Protein AF-A0AAP0P8C3-F1 (afdb_monomer)

Structure (mmCIF, N/CA/C/O backbone):
data_AF-A0AAP0P8C3-F1
#
_entry.id   AF-A0AAP0P8C3-F1
#
loop_
_atom_site.group_PDB
_atom_site.id
_atom_site.type_symbol
_atom_site.label_atom_id
_atom_site.label_alt_id
_atom_site.label_comp_id
_atom_site.label_asym_id
_atom_site.label_entity_id
_atom_site.label_seq_id
_atom_site.pdbx_PDB_ins_code
_atom_site.Cartn_x
_atom_site.Cartn_y
_atom_site.Cartn_z
_atom_site.occupancy
_atom_site.B_iso_or_equiv
_atom_site.auth_seq_id
_atom_site.auth_comp_id
_atom_site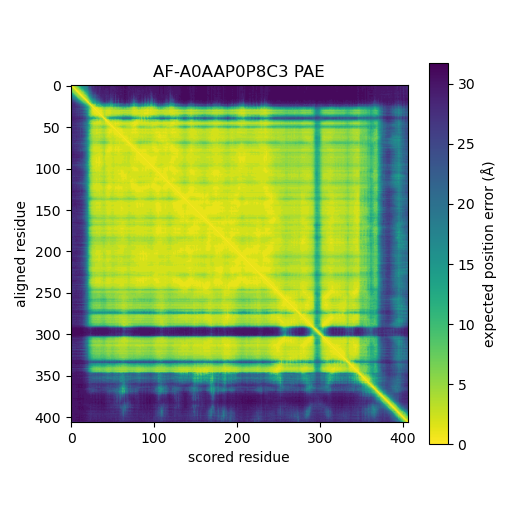.auth_asym_id
_atom_site.auth_atom_id
_atom_site.pdbx_PDB_model_num
ATOM 1 N N . MET A 1 1 ? 94.001 23.886 -13.128 1.00 38.44 1 MET A N 1
ATOM 2 C CA . MET A 1 1 ? 93.410 24.856 -14.073 1.00 38.44 1 MET A CA 1
ATOM 3 C C . MET A 1 1 ? 93.062 24.066 -15.322 1.00 38.44 1 MET A C 1
ATOM 5 O O . MET A 1 1 ? 93.955 23.419 -15.832 1.00 38.44 1 MET A O 1
ATOM 9 N N . GLU A 1 2 ? 91.833 23.922 -15.793 1.00 36.62 2 GLU A N 1
ATOM 10 C CA . GLU A 1 2 ? 90.554 24.540 -15.466 1.00 36.62 2 GLU A CA 1
ATOM 11 C C . GLU A 1 2 ? 89.439 23.543 -15.799 1.00 36.62 2 GLU A C 1
ATOM 13 O O . GLU A 1 2 ? 89.501 22.800 -16.774 1.00 36.62 2 GLU A O 1
ATOM 18 N N . SER A 1 3 ? 88.437 23.554 -14.928 1.00 37.44 3 SER A N 1
ATOM 19 C CA . SER A 1 3 ? 87.066 23.110 -15.155 1.00 37.44 3 SER A CA 1
ATOM 20 C C . SER A 1 3 ? 86.435 23.926 -16.290 1.00 37.44 3 SER A C 1
ATOM 22 O O . SER A 1 3 ? 86.648 25.136 -16.313 1.00 37.44 3 SER A O 1
ATOM 24 N N . SER A 1 4 ? 85.566 23.340 -17.124 1.00 36.28 4 SER A N 1
ATOM 25 C CA . SER A 1 4 ? 84.154 23.776 -17.189 1.00 36.28 4 SER A CA 1
ATOM 26 C C . SER A 1 4 ? 83.318 22.936 -18.153 1.00 36.28 4 SER A C 1
ATOM 28 O O . SER A 1 4 ? 83.524 22.927 -19.364 1.00 36.28 4 SER A O 1
ATOM 30 N N . SER A 1 5 ? 82.340 22.254 -17.562 1.00 38.50 5 SER A N 1
ATOM 31 C CA . SER A 1 5 ? 81.275 21.496 -18.207 1.00 38.50 5 SER A CA 1
ATOM 32 C C . SER A 1 5 ? 80.226 22.422 -18.829 1.00 38.50 5 SER A C 1
ATOM 34 O O . SER A 1 5 ? 79.790 23.394 -18.213 1.00 38.50 5 SER A O 1
ATOM 36 N N . SER A 1 6 ? 79.790 22.090 -20.042 1.00 37.56 6 SER A N 1
ATOM 37 C CA . SER A 1 6 ? 78.742 22.789 -20.786 1.00 37.56 6 SER A CA 1
ATOM 38 C C . SER A 1 6 ? 77.360 22.590 -20.147 1.00 37.56 6 SER A C 1
ATOM 40 O O . SER A 1 6 ? 76.858 21.470 -20.077 1.00 37.56 6 SER A O 1
ATOM 42 N N . PHE A 1 7 ? 76.719 23.682 -19.726 1.00 37.69 7 PHE A N 1
ATOM 43 C CA . PHE A 1 7 ? 75.295 23.723 -19.387 1.00 37.69 7 PHE A CA 1
ATOM 44 C C . PHE A 1 7 ? 74.495 24.110 -20.637 1.00 37.69 7 PHE A C 1
ATOM 46 O O . PHE A 1 7 ? 74.536 25.258 -21.075 1.00 37.69 7 PHE A O 1
ATOM 53 N N . VAL A 1 8 ? 73.755 23.157 -21.208 1.00 42.09 8 VAL A N 1
ATOM 54 C CA . VAL A 1 8 ? 72.698 23.439 -22.188 1.00 42.09 8 VAL A CA 1
ATOM 55 C C . VAL A 1 8 ? 71.371 23.487 -21.440 1.00 42.09 8 VAL A C 1
ATOM 57 O O . VAL A 1 8 ? 70.944 22.517 -20.818 1.00 42.09 8 VAL A O 1
ATOM 60 N N . ILE A 1 9 ? 70.746 24.658 -21.493 1.00 45.88 9 ILE A N 1
ATOM 61 C CA . ILE A 1 9 ? 69.402 24.945 -21.001 1.00 45.88 9 ILE A CA 1
ATOM 62 C C . ILE A 1 9 ? 68.406 24.179 -21.879 1.00 45.88 9 ILE A C 1
ATOM 64 O O . ILE A 1 9 ? 68.322 24.443 -23.077 1.00 45.88 9 ILE A O 1
ATOM 68 N N . LEU A 1 10 ? 67.617 23.275 -21.293 1.00 38.50 10 LEU A N 1
ATOM 69 C CA . LEU A 1 10 ? 66.378 22.808 -21.914 1.00 38.50 10 LEU A CA 1
ATOM 70 C C . LEU A 1 10 ? 65.227 22.918 -20.913 1.00 38.50 10 LEU A C 1
ATOM 72 O O . LEU A 1 10 ? 64.984 22.052 -20.075 1.00 38.50 10 LEU A O 1
ATOM 76 N N . SER A 1 11 ? 64.530 24.042 -21.012 1.00 43.41 11 SER A N 1
ATOM 77 C CA . SER A 1 11 ? 63.236 24.307 -20.400 1.00 43.41 11 SER A CA 1
ATOM 78 C C . SER A 1 11 ? 62.174 23.382 -21.001 1.00 43.41 11 SER A C 1
ATOM 80 O O . SER A 1 11 ? 61.687 23.631 -22.103 1.00 43.41 11 SER A O 1
ATOM 82 N N . VAL A 1 12 ? 61.794 22.331 -20.272 1.00 42.69 12 VAL A N 1
ATOM 83 C CA . VAL A 1 12 ? 60.624 21.499 -20.588 1.00 42.69 12 VAL A CA 1
ATOM 84 C C . VAL A 1 12 ? 59.417 22.062 -19.839 1.00 42.69 12 VAL A C 1
ATOM 86 O O . VAL A 1 12 ? 59.076 21.638 -18.740 1.00 42.69 12 VAL A O 1
ATOM 89 N N . PHE A 1 13 ? 58.771 23.049 -20.450 1.00 47.41 13 PHE A N 1
ATOM 90 C CA . PHE A 1 13 ? 57.339 23.269 -20.277 1.00 47.41 13 PHE A CA 1
ATOM 91 C C . PHE A 1 13 ? 56.663 22.580 -21.458 1.00 47.41 13 PHE A C 1
ATOM 93 O O . PHE A 1 13 ? 56.959 22.962 -22.580 1.00 47.41 13 PHE A O 1
ATOM 100 N N . ILE A 1 14 ? 55.802 21.585 -21.218 1.00 41.94 14 ILE A N 1
ATOM 101 C CA . ILE A 1 14 ? 54.607 21.261 -22.024 1.00 41.94 14 ILE A CA 1
ATOM 102 C C . ILE A 1 14 ? 53.800 20.176 -21.284 1.00 41.94 14 ILE A C 1
ATOM 104 O O . ILE A 1 14 ? 54.178 19.014 -21.185 1.00 41.94 14 ILE A O 1
ATOM 108 N N . SER A 1 15 ? 52.668 20.638 -20.752 1.00 39.78 15 SER A N 1
ATOM 109 C CA . SER A 1 15 ? 51.359 19.979 -20.725 1.00 39.78 15 SER A CA 1
ATOM 110 C C . SER A 1 15 ? 51.209 18.597 -20.085 1.00 39.78 15 SER A C 1
ATOM 112 O O . SER A 1 15 ? 50.983 17.597 -20.764 1.00 39.78 15 SER A O 1
ATOM 114 N N . LEU A 1 16 ? 51.082 18.587 -18.756 1.00 40.69 16 LEU A N 1
ATOM 115 C CA . LEU A 1 16 ? 50.212 17.624 -18.078 1.00 40.69 16 LEU A CA 1
ATOM 116 C C . LEU A 1 16 ? 48.748 18.042 -18.338 1.00 40.69 16 LEU A C 1
ATOM 118 O O . LEU A 1 16 ? 48.115 18.710 -17.520 1.00 40.69 16 LEU A O 1
ATOM 122 N N . PHE A 1 17 ? 48.225 17.732 -19.529 1.00 40.56 17 PHE A N 1
ATOM 123 C CA . PHE A 1 17 ? 46.797 17.891 -19.798 1.00 40.56 17 PHE A CA 1
ATOM 124 C C . PHE A 1 17 ? 46.035 16.912 -18.903 1.00 40.56 17 PHE A C 1
ATOM 126 O O . PHE A 1 17 ? 46.214 15.696 -18.960 1.00 40.56 17 PHE A O 1
ATOM 133 N N . LEU A 1 18 ? 45.202 17.494 -18.050 1.00 40.19 18 LEU A N 1
ATOM 134 C CA . LEU A 1 18 ? 44.193 16.850 -17.230 1.00 40.19 18 LEU A CA 1
ATOM 135 C C . LEU A 1 18 ? 43.433 15.785 -18.039 1.00 40.19 18 LEU A C 1
ATOM 137 O O . LEU A 1 18 ? 42.587 16.114 -18.867 1.00 40.19 18 LEU A O 1
ATOM 141 N N . LEU A 1 19 ? 43.677 14.505 -17.756 1.00 39.50 19 LEU A N 1
ATOM 142 C CA . LEU A 1 19 ? 42.747 13.424 -18.087 1.00 39.50 19 LEU A CA 1
ATOM 143 C C . LEU A 1 19 ? 41.539 13.522 -17.143 1.00 39.50 19 LEU A C 1
ATOM 145 O O . LEU A 1 19 ? 41.352 12.715 -16.234 1.00 39.50 19 LEU A O 1
ATOM 149 N N . THR A 1 20 ? 40.702 14.541 -17.334 1.00 45.16 20 THR A N 1
ATOM 150 C CA . THR A 1 20 ? 39.335 14.513 -16.817 1.00 45.16 20 THR A CA 1
ATOM 151 C C . THR A 1 20 ? 38.566 13.486 -17.645 1.00 45.16 20 THR A C 1
ATOM 153 O O . THR A 1 20 ? 38.369 13.639 -18.844 1.00 45.16 20 THR A O 1
ATOM 156 N N . SER A 1 21 ? 38.187 12.373 -17.014 1.00 43.53 21 SER A N 1
ATOM 157 C CA . SER A 1 21 ? 37.481 11.257 -17.657 1.00 43.53 21 SER A CA 1
ATOM 158 C C . SER A 1 21 ? 36.202 11.709 -18.396 1.00 43.53 21 SER A C 1
ATOM 160 O O . SER A 1 21 ? 35.231 12.062 -17.722 1.00 43.53 21 SER A O 1
ATOM 162 N N . PRO A 1 22 ? 36.119 11.598 -19.740 1.00 47.91 22 PRO A N 1
ATOM 163 C CA . PRO A 1 22 ? 34.896 11.885 -20.507 1.00 47.91 22 PRO A CA 1
ATOM 164 C C . PRO A 1 22 ? 33.846 10.762 -20.402 1.00 47.91 22 PRO A C 1
ATOM 166 O O . PRO A 1 22 ? 32.673 10.948 -20.715 1.00 47.91 22 PRO A O 1
ATOM 169 N N . CYS A 1 23 ? 34.260 9.580 -19.935 1.00 52.06 23 CYS A N 1
ATOM 170 C CA . CYS A 1 23 ? 33.506 8.328 -20.050 1.00 52.06 23 CYS A CA 1
ATOM 171 C C . CYS A 1 23 ? 32.141 8.340 -19.326 1.00 52.06 23 CYS A C 1
ATOM 173 O O . CYS A 1 23 ? 31.177 7.744 -19.799 1.00 52.06 23 CYS A O 1
ATOM 175 N N . LYS A 1 24 ? 32.009 9.066 -18.204 1.00 56.00 24 LYS A N 1
ATOM 176 C CA . LYS A 1 24 ? 30.737 9.124 -17.454 1.00 56.00 24 LYS A CA 1
ATOM 177 C C . LYS A 1 24 ? 29.659 9.968 -18.139 1.00 56.00 24 LYS A C 1
ATOM 179 O O . LYS A 1 24 ? 28.487 9.649 -17.980 1.00 56.00 24 LYS A O 1
ATOM 184 N N . ALA A 1 25 ? 30.036 11.029 -18.856 1.00 61.75 25 ALA A N 1
ATOM 185 C CA . ALA A 1 25 ? 29.077 11.871 -19.575 1.00 61.75 25 ALA A CA 1
ATOM 186 C C . ALA A 1 25 ? 28.524 11.130 -20.803 1.00 61.75 25 ALA A C 1
ATOM 188 O O . ALA A 1 25 ? 27.311 11.035 -20.955 1.00 61.75 25 ALA A O 1
ATOM 189 N N . SER A 1 26 ? 29.412 10.485 -21.570 1.00 74.44 26 SER A N 1
ATOM 190 C CA . SER A 1 26 ? 29.042 9.652 -22.723 1.00 74.44 26 SER A CA 1
ATOM 191 C C . SER A 1 26 ? 28.099 8.507 -22.335 1.00 74.44 26 SER A C 1
ATOM 193 O O . SER A 1 26 ? 27.053 8.354 -22.951 1.00 74.44 26 SER A O 1
ATOM 195 N N . ALA A 1 27 ? 28.365 7.777 -21.244 1.00 78.44 27 ALA A N 1
ATOM 196 C CA . ALA A 1 27 ? 27.482 6.686 -20.818 1.00 78.44 27 ALA A CA 1
ATOM 197 C C . ALA A 1 27 ? 26.069 7.152 -20.403 1.00 78.44 27 ALA A C 1
ATOM 199 O O . ALA A 1 27 ? 25.100 6.403 -20.553 1.00 78.44 27 ALA A O 1
ATOM 200 N N . GLN A 1 28 ? 25.937 8.372 -19.863 1.00 82.94 28 GLN A N 1
ATOM 201 C CA . GLN A 1 28 ? 24.628 8.945 -19.541 1.00 82.94 28 GLN A CA 1
ATOM 202 C C . GLN A 1 28 ? 23.873 9.367 -20.803 1.00 82.94 28 GLN A C 1
ATOM 204 O O . GLN A 1 28 ? 22.679 9.091 -20.911 1.00 82.94 28 GLN A O 1
ATOM 209 N N . GLU A 1 29 ? 24.559 10.004 -21.749 1.00 87.12 29 GLU A N 1
ATOM 210 C CA . GLU A 1 29 ? 23.994 10.407 -23.040 1.00 87.12 29 GLU A CA 1
ATOM 211 C C . GLU A 1 29 ? 23.538 9.190 -23.854 1.00 87.12 29 GLU A C 1
ATOM 213 O O . GLU A 1 29 ? 22.402 9.175 -24.328 1.00 87.12 29 GLU A O 1
ATOM 218 N N . ASP A 1 30 ? 24.340 8.122 -23.900 1.00 91.81 30 ASP A N 1
ATOM 219 C CA . ASP A 1 30 ? 24.000 6.886 -24.612 1.00 91.81 30 ASP A CA 1
ATOM 220 C C . ASP A 1 30 ? 22.735 6.221 -24.043 1.00 91.81 30 ASP A C 1
ATOM 222 O O . ASP A 1 30 ? 21.888 5.725 -24.792 1.00 91.81 30 ASP A O 1
ATOM 226 N N . PHE A 1 31 ? 22.569 6.225 -22.714 1.00 93.00 31 PHE A N 1
ATOM 227 C CA . PHE A 1 31 ? 21.363 5.701 -22.070 1.00 93.00 31 PHE A CA 1
ATOM 228 C C . PHE A 1 31 ? 20.127 6.536 -22.428 1.00 93.00 31 PHE A C 1
ATOM 230 O O . PHE A 1 31 ? 19.084 5.978 -22.773 1.00 93.00 31 PHE A O 1
ATOM 237 N N . LEU A 1 32 ? 20.233 7.867 -22.395 1.00 91.38 32 LEU A N 1
ATOM 238 C CA . LEU A 1 32 ? 19.132 8.754 -22.779 1.00 91.38 32 LEU A CA 1
ATOM 239 C C . LEU A 1 32 ? 18.785 8.622 -24.267 1.00 91.38 32 LEU A C 1
ATOM 241 O O . LEU A 1 32 ? 17.606 8.624 -24.619 1.00 91.38 32 LEU A O 1
ATOM 245 N N . GLN A 1 33 ? 19.781 8.433 -25.132 1.00 91.88 33 GLN A N 1
ATOM 246 C CA . GLN A 1 33 ? 19.575 8.172 -26.555 1.00 91.88 33 GLN A CA 1
ATOM 247 C C . GLN A 1 33 ? 18.934 6.797 -26.797 1.00 91.88 33 GLN A C 1
ATOM 249 O O . GLN A 1 33 ? 18.062 6.654 -27.660 1.00 91.88 33 GLN A O 1
ATOM 254 N N . CYS A 1 34 ? 19.293 5.784 -26.002 1.00 93.62 34 CYS A N 1
ATOM 255 C CA . CYS A 1 34 ? 18.594 4.501 -26.004 1.00 93.62 34 CYS A CA 1
ATOM 256 C C . CYS A 1 34 ? 17.108 4.686 -25.666 1.00 93.62 34 CYS A C 1
ATOM 258 O O . CYS A 1 34 ? 16.251 4.191 -26.398 1.00 93.62 34 CYS A O 1
ATOM 260 N N . LEU A 1 35 ? 16.786 5.446 -24.615 1.00 91.62 35 LEU A N 1
ATOM 261 C CA . LEU A 1 35 ? 15.394 5.717 -24.247 1.00 91.62 35 LEU A CA 1
ATOM 262 C C . LEU A 1 35 ? 14.641 6.465 -25.351 1.00 91.62 35 LEU A C 1
ATOM 264 O O . LEU A 1 35 ? 13.523 6.081 -25.687 1.00 91.62 35 LEU A O 1
ATOM 268 N N . ALA A 1 36 ? 15.266 7.481 -25.951 1.00 88.31 36 ALA A N 1
ATOM 269 C CA . ALA A 1 36 ? 14.667 8.262 -27.030 1.00 88.31 36 ALA A CA 1
ATOM 270 C C . ALA A 1 36 ? 14.385 7.421 -28.283 1.00 88.31 36 ALA A C 1
ATOM 272 O O . ALA A 1 36 ? 13.367 7.621 -28.934 1.00 88.31 36 ALA A O 1
ATOM 273 N N . SER A 1 37 ? 15.251 6.454 -28.599 1.00 86.62 37 SER A N 1
ATOM 274 C CA . SER A 1 37 ? 15.076 5.563 -29.757 1.00 86.62 37 SER A CA 1
ATOM 275 C C . SER A 1 37 ? 14.049 4.448 -29.541 1.00 86.62 37 SER A C 1
ATOM 277 O O . SER A 1 37 ? 13.489 3.954 -30.514 1.00 86.62 37 SER A O 1
ATOM 279 N N . HIS A 1 38 ? 13.793 4.048 -28.292 1.00 83.00 38 HIS A N 1
ATOM 280 C CA . HIS A 1 38 ? 12.844 2.974 -27.960 1.00 83.00 38 HIS A CA 1
ATOM 281 C C . HIS A 1 38 ? 11.478 3.494 -27.491 1.00 83.00 38 HIS A C 1
ATOM 283 O O . HIS A 1 38 ? 10.539 2.712 -27.329 1.00 83.00 38 HIS A O 1
ATOM 289 N N . SER A 1 39 ? 11.341 4.801 -27.262 1.00 71.06 39 SER A N 1
ATOM 290 C CA . SER A 1 39 ? 10.062 5.410 -26.922 1.00 71.06 39 SER A CA 1
ATOM 291 C C . SER A 1 39 ? 9.303 5.779 -28.197 1.00 71.06 39 SER A C 1
ATOM 293 O O . SER A 1 39 ? 9.544 6.820 -28.794 1.00 71.06 39 SER A O 1
ATOM 295 N N . ASN A 1 40 ? 8.311 4.965 -28.575 1.00 69.38 40 ASN A N 1
ATOM 296 C CA . ASN A 1 40 ? 7.326 5.320 -29.616 1.00 69.38 40 ASN A CA 1
ATOM 297 C C . ASN A 1 40 ? 6.423 6.513 -29.216 1.00 69.38 40 ASN A C 1
ATOM 299 O O . ASN A 1 40 ? 5.564 6.935 -29.984 1.00 69.38 40 ASN A O 1
ATOM 303 N N . GLN A 1 41 ? 6.574 7.006 -27.986 1.00 72.25 41 GLN A N 1
ATOM 304 C CA . GLN A 1 41 ? 5.857 8.126 -27.381 1.00 72.25 41 GLN A CA 1
ATOM 305 C C . GLN A 1 41 ? 6.848 9.231 -26.998 1.00 72.25 41 GLN A C 1
ATOM 307 O O . GLN A 1 41 ? 8.065 9.053 -27.098 1.00 72.25 41 GLN A O 1
ATOM 312 N N . SER A 1 42 ? 6.345 10.355 -26.485 1.00 81.44 42 SER A N 1
ATOM 313 C CA . SER A 1 42 ? 7.203 11.378 -25.883 1.00 81.44 42 SER A CA 1
ATOM 314 C C . SER A 1 42 ? 8.109 10.790 -24.794 1.00 81.44 42 SER A C 1
ATOM 316 O O . SER A 1 42 ? 7.761 9.821 -24.111 1.00 81.44 42 SER A O 1
ATOM 318 N N . MET A 1 43 ? 9.297 11.379 -24.648 1.00 84.88 43 MET A N 1
ATOM 319 C CA . MET A 1 43 ? 10.237 11.000 -23.598 1.00 84.88 43 MET A CA 1
ATOM 320 C C . MET A 1 43 ? 9.590 11.154 -22.214 1.00 84.88 43 MET A C 1
ATOM 322 O O . MET A 1 43 ? 8.904 12.154 -21.974 1.00 84.88 43 MET A O 1
ATOM 326 N N . PRO A 1 44 ? 9.817 10.205 -21.286 1.00 87.75 44 PRO A N 1
ATOM 327 C CA . PRO A 1 44 ? 9.396 10.391 -19.908 1.00 87.75 44 PRO A CA 1
ATOM 328 C C . PRO A 1 44 ? 10.149 11.576 -19.292 1.00 87.75 44 PRO A C 1
ATOM 330 O O . PRO A 1 44 ? 11.222 11.968 -19.758 1.00 87.75 44 PRO A O 1
ATOM 333 N N . GLN A 1 45 ? 9.618 12.129 -18.205 1.00 93.25 45 GLN A N 1
ATOM 334 C CA . GLN A 1 45 ? 10.373 13.107 -17.429 1.00 93.25 45 GLN A CA 1
ATOM 335 C C . GLN A 1 45 ? 11.576 12.419 -16.775 1.00 93.25 45 GLN A C 1
ATOM 337 O O . GLN A 1 45 ? 11.436 11.383 -16.121 1.00 93.25 45 GLN A O 1
ATOM 342 N N . VAL A 1 46 ? 12.761 13.000 -16.974 1.00 95.38 46 VAL A N 1
ATOM 343 C CA . VAL A 1 46 ? 14.036 12.487 -16.468 1.00 95.38 46 VAL A CA 1
ATOM 344 C C . VAL A 1 46 ? 14.679 13.530 -15.566 1.00 95.38 46 VAL A C 1
ATOM 346 O O . VAL A 1 46 ? 14.841 14.688 -15.949 1.00 95.38 46 VAL A O 1
ATOM 349 N N . TYR A 1 47 ? 15.106 13.098 -14.385 1.00 96.19 47 TYR A N 1
ATOM 350 C CA . TYR A 1 47 ? 15.863 13.910 -13.442 1.00 96.19 47 TYR A CA 1
ATOM 351 C C . TYR A 1 47 ? 17.233 13.279 -13.225 1.00 96.19 47 TYR A C 1
ATOM 353 O O . TYR A 1 47 ? 17.340 12.112 -12.838 1.00 96.19 47 TYR A O 1
ATOM 361 N N . VAL A 1 48 ? 18.283 14.067 -13.433 1.00 94.75 48 VAL A N 1
ATOM 362 C CA . VAL A 1 48 ? 19.675 13.681 -13.162 1.00 94.75 48 VAL A CA 1
ATOM 363 C C . VAL A 1 48 ? 20.186 14.427 -11.929 1.00 94.75 48 VAL A C 1
ATOM 365 O O . VAL A 1 48 ? 19.655 15.490 -11.624 1.00 94.75 48 VAL A O 1
ATOM 368 N N . PRO A 1 49 ? 21.235 13.959 -11.227 1.00 93.00 49 PRO A N 1
ATOM 369 C CA . PRO A 1 49 ? 21.727 14.604 -10.004 1.00 93.00 49 PRO A CA 1
ATOM 370 C C . PRO A 1 49 ? 22.050 16.102 -10.118 1.00 93.00 49 PRO A C 1
ATOM 372 O O . PRO A 1 49 ? 22.012 16.810 -9.118 1.00 93.00 49 PRO A O 1
ATOM 375 N N . LYS A 1 50 ? 22.363 16.587 -11.327 1.00 89.81 50 LYS A N 1
ATOM 376 C CA . LYS A 1 50 ? 22.623 18.009 -11.609 1.00 89.81 50 LYS A CA 1
ATOM 377 C C . LYS A 1 50 ? 21.346 18.853 -11.754 1.00 89.81 50 LYS A C 1
ATOM 379 O O . LYS A 1 50 ? 21.433 20.075 -11.735 1.00 89.81 50 LYS A O 1
ATOM 384 N N . SER A 1 51 ? 20.179 18.233 -11.937 1.00 90.94 51 SER A N 1
ATOM 385 C CA . SER A 1 51 ? 18.903 18.934 -12.094 1.00 90.94 51 SER A CA 1
ATOM 386 C C . SER A 1 51 ? 18.466 19.566 -10.764 1.00 90.94 51 SER A C 1
ATOM 388 O O . SER A 1 51 ? 18.500 18.885 -9.737 1.00 90.94 51 SER A O 1
ATOM 390 N N . PRO A 1 52 ? 17.961 20.815 -10.759 1.00 93.50 52 PRO A N 1
ATOM 391 C CA . PRO A 1 52 ? 17.544 21.496 -9.528 1.00 93.50 52 PRO A CA 1
ATOM 392 C C . PRO A 1 52 ? 16.400 20.774 -8.794 1.00 93.50 52 PRO A C 1
ATOM 394 O O . PRO A 1 52 ? 16.303 20.831 -7.573 1.00 93.50 52 PRO A O 1
ATOM 397 N N . SER A 1 53 ? 15.554 20.045 -9.525 1.00 95.94 53 SER A N 1
ATOM 398 C CA . SER A 1 53 ? 14.427 19.269 -8.994 1.00 95.94 53 SER A CA 1
ATOM 399 C C . SER A 1 53 ? 14.786 17.843 -8.557 1.00 95.94 53 SER A C 1
ATOM 401 O O . SER A 1 53 ? 13.938 17.147 -8.006 1.00 95.94 53 SER A O 1
ATOM 403 N N . PHE A 1 54 ? 16.022 17.375 -8.766 1.00 96.31 54 PHE A N 1
ATOM 404 C CA . PHE A 1 54 ? 16.382 15.979 -8.494 1.00 96.31 54 PHE A CA 1
ATOM 405 C C . PHE A 1 54 ? 16.166 15.590 -7.031 1.00 96.31 54 PHE A C 1
ATOM 407 O O . PHE A 1 54 ? 15.552 14.564 -6.741 1.00 96.31 54 PHE A O 1
ATOM 414 N N . LEU A 1 55 ? 16.649 16.416 -6.099 1.00 95.38 55 LEU A N 1
ATOM 415 C CA . LEU A 1 55 ? 16.535 16.120 -4.672 1.00 95.38 55 LEU A CA 1
ATOM 416 C C . LEU A 1 55 ? 15.091 16.203 -4.182 1.00 95.38 55 LEU A C 1
ATOM 418 O O . LEU A 1 55 ? 14.690 15.343 -3.403 1.00 95.38 55 LEU A O 1
ATOM 422 N N . SER A 1 56 ? 14.300 17.173 -4.649 1.00 95.62 56 SER A N 1
ATOM 423 C CA . SER A 1 56 ? 12.898 17.294 -4.237 1.00 95.62 56 SER A CA 1
ATOM 424 C C . SER A 1 56 ? 12.064 16.115 -4.739 1.00 95.62 56 SER A C 1
ATOM 426 O O . SER A 1 56 ? 11.312 15.528 -3.961 1.00 95.62 56 SER A O 1
ATOM 428 N N . VAL A 1 57 ? 12.262 15.687 -5.991 1.00 96.88 57 VAL A N 1
ATOM 429 C CA . VAL A 1 57 ? 11.605 14.496 -6.553 1.00 96.88 57 VAL A CA 1
ATOM 430 C C . VAL A 1 57 ? 12.061 13.229 -5.829 1.00 96.88 57 VAL A C 1
ATOM 432 O O . VAL A 1 57 ? 11.224 12.426 -5.409 1.00 96.88 57 VAL A O 1
ATOM 435 N N . LEU A 1 58 ? 13.369 13.058 -5.603 1.00 96.62 58 LEU A N 1
ATOM 436 C CA . LEU A 1 58 ? 13.897 11.915 -4.855 1.00 96.62 58 LEU A CA 1
ATOM 437 C C . LEU A 1 58 ? 13.300 11.856 -3.455 1.00 96.62 58 LEU A C 1
ATOM 439 O O . LEU A 1 58 ? 12.851 10.801 -3.025 1.00 96.62 58 LEU A O 1
ATOM 443 N N . GLN A 1 59 ? 13.285 12.975 -2.742 1.00 95.56 59 GLN A N 1
ATOM 444 C CA . GLN A 1 59 ? 12.849 13.000 -1.358 1.00 95.56 59 GLN A CA 1
ATOM 445 C C . GLN A 1 59 ? 11.336 12.919 -1.224 1.00 95.56 59 GLN A C 1
ATOM 447 O O . GLN A 1 59 ? 10.908 12.451 -0.179 1.00 95.56 59 GLN A O 1
ATOM 452 N N . SER A 1 60 ? 10.543 13.349 -2.215 1.00 94.88 60 SER A N 1
ATOM 453 C CA . SER A 1 60 ? 9.075 13.500 -2.146 1.00 94.88 60 SER A CA 1
ATOM 454 C C . SER A 1 60 ? 8.350 12.353 -1.426 1.00 94.88 60 SER A C 1
ATOM 456 O O . SER A 1 60 ? 7.539 12.614 -0.541 1.00 94.88 60 SER A O 1
ATOM 458 N N . SER A 1 61 ? 8.729 11.107 -1.712 1.00 94.06 61 SER A N 1
ATOM 459 C CA . SER A 1 61 ? 8.149 9.886 -1.143 1.00 94.06 61 SER A CA 1
ATOM 460 C C . SER A 1 61 ? 9.156 9.021 -0.366 1.00 94.06 61 SER A C 1
ATOM 462 O O . SER A 1 61 ? 8.987 7.811 -0.266 1.00 94.06 61 SER A O 1
ATOM 464 N N . ILE A 1 62 ? 10.211 9.611 0.212 1.00 94.62 62 ILE A N 1
ATOM 465 C CA . ILE A 1 62 ? 11.059 8.927 1.207 1.00 94.62 62 ILE A CA 1
ATOM 466 C C . ILE A 1 62 ? 10.425 9.098 2.588 1.00 94.62 62 ILE A C 1
ATOM 468 O O . ILE A 1 62 ? 10.503 10.176 3.177 1.00 94.62 62 ILE A O 1
ATOM 472 N N . TYR A 1 63 ? 9.825 8.025 3.107 1.00 90.31 63 TYR A N 1
ATOM 473 C CA . TYR A 1 63 ? 9.188 8.026 4.430 1.00 90.31 63 TYR A CA 1
ATOM 474 C C . TYR A 1 63 ? 10.146 7.632 5.559 1.00 90.31 63 TYR A C 1
ATOM 476 O O . TYR A 1 63 ? 10.058 8.172 6.660 1.00 90.31 63 TYR A O 1
ATOM 484 N N . ASN A 1 64 ? 11.120 6.750 5.301 1.00 90.81 64 ASN A N 1
ATOM 485 C CA . ASN A 1 64 ? 12.158 6.456 6.287 1.00 90.81 64 ASN A CA 1
ATOM 486 C C . ASN A 1 64 ? 13.330 7.443 6.157 1.00 90.81 64 ASN A C 1
ATOM 488 O O . ASN A 1 64 ? 14.243 7.262 5.343 1.00 90.81 64 ASN A O 1
ATOM 492 N N . LEU A 1 65 ? 13.309 8.475 7.005 1.00 91.19 65 LEU A N 1
ATOM 493 C CA . LEU A 1 65 ? 14.288 9.566 7.013 1.00 91.19 65 LEU A CA 1
ATOM 494 C C . LEU A 1 65 ? 15.720 9.125 7.352 1.00 91.19 65 LEU A C 1
ATOM 496 O O . LEU A 1 65 ? 16.660 9.859 7.061 1.00 91.19 65 LEU A O 1
ATOM 500 N N . ARG A 1 66 ? 15.931 7.903 7.864 1.00 91.94 66 ARG A N 1
ATOM 501 C CA . ARG A 1 66 ? 17.278 7.312 8.003 1.00 91.94 66 ARG A CA 1
ATOM 502 C C . ARG A 1 66 ? 18.068 7.358 6.688 1.00 91.94 66 ARG A C 1
ATOM 504 O O . ARG A 1 66 ? 19.292 7.439 6.704 1.00 91.94 66 ARG A O 1
ATOM 511 N N . PHE A 1 67 ? 17.368 7.327 5.554 1.00 93.19 67 PHE A N 1
ATOM 512 C CA . PHE A 1 67 ? 17.953 7.241 4.217 1.00 93.19 67 PHE A CA 1
ATOM 513 C C . PHE A 1 67 ? 17.991 8.570 3.450 1.00 93.19 67 PHE A C 1
ATOM 515 O O . PHE A 1 67 ? 18.253 8.578 2.249 1.00 93.19 67 PHE A O 1
ATOM 522 N N . THR A 1 68 ? 17.751 9.709 4.106 1.00 91.25 68 THR A N 1
ATOM 523 C CA . THR A 1 68 ? 17.886 11.032 3.463 1.00 91.25 68 THR A CA 1
ATOM 524 C C . THR A 1 68 ? 19.293 11.617 3.582 1.00 91.25 68 THR A C 1
ATOM 526 O O . THR A 1 68 ? 19.595 12.611 2.922 1.00 91.25 68 THR A O 1
ATOM 529 N N . SER A 1 69 ? 20.175 10.981 4.365 1.00 92.31 69 SER A N 1
ATOM 530 C CA . SER A 1 69 ? 21.565 11.412 4.549 1.00 92.31 69 SER A CA 1
ATOM 531 C C . SER A 1 69 ? 22.311 11.563 3.210 1.00 92.31 69 SER A C 1
ATOM 533 O O . SER A 1 69 ? 22.109 10.743 2.299 1.00 92.31 69 SER A O 1
ATOM 535 N N . PRO A 1 70 ? 23.225 12.549 3.080 1.00 90.12 70 PRO A N 1
ATOM 536 C CA . PRO A 1 70 ? 24.103 12.686 1.918 1.00 90.12 70 PRO A CA 1
ATOM 537 C C . PRO A 1 70 ? 24.877 11.407 1.574 1.00 90.12 70 PRO A C 1
ATOM 539 O O . PRO A 1 70 ? 25.070 11.130 0.394 1.00 90.12 70 PRO A O 1
ATOM 542 N N . ALA A 1 71 ? 25.236 10.601 2.580 1.00 93.19 71 ALA A N 1
ATOM 543 C CA . ALA A 1 71 ? 25.961 9.340 2.406 1.00 93.19 71 ALA A CA 1
ATOM 544 C C . ALA A 1 71 ? 25.121 8.221 1.759 1.00 93.19 71 ALA A C 1
ATOM 546 O O . ALA A 1 71 ? 25.675 7.229 1.291 1.00 93.19 71 ALA A O 1
ATOM 547 N N . THR A 1 72 ? 23.790 8.356 1.721 1.00 95.19 72 THR A N 1
ATOM 548 C CA . THR A 1 72 ? 22.919 7.354 1.095 1.00 95.19 72 THR A CA 1
ATOM 549 C C . THR A 1 72 ? 23.110 7.375 -0.427 1.00 95.19 72 THR A C 1
ATOM 551 O O . THR A 1 72 ? 22.908 8.446 -1.026 1.00 95.19 72 THR A O 1
ATOM 554 N N . PRO A 1 73 ? 23.438 6.225 -1.062 1.00 96.31 73 PRO A N 1
ATOM 555 C CA . PRO A 1 73 ? 23.579 6.120 -2.512 1.00 96.31 73 PRO A CA 1
ATOM 556 C C . PRO A 1 73 ? 22.348 6.645 -3.254 1.00 96.31 73 PRO A C 1
ATOM 558 O O . PRO A 1 73 ? 21.215 6.363 -2.863 1.00 96.31 73 PRO A O 1
ATOM 561 N N . LYS A 1 74 ? 22.575 7.405 -4.330 1.00 95.81 74 LYS A N 1
ATOM 562 C CA . LYS A 1 74 ? 21.524 8.069 -5.118 1.00 95.81 74 LYS A CA 1
ATOM 563 C C . LYS A 1 74 ? 21.442 7.471 -6.521 1.00 95.81 74 LYS A C 1
ATOM 565 O O . LYS A 1 74 ? 22.474 7.030 -7.035 1.00 95.81 74 LYS A O 1
ATOM 570 N N . PRO A 1 75 ? 20.252 7.460 -7.143 1.00 97.06 75 PRO A N 1
ATOM 571 C CA . PRO A 1 75 ? 20.111 6.965 -8.505 1.00 97.06 75 PRO A CA 1
ATOM 572 C C . PRO A 1 75 ? 20.882 7.850 -9.487 1.00 97.06 75 PRO A C 1
ATOM 574 O O . PRO A 1 75 ? 21.035 9.053 -9.271 1.00 97.06 75 PRO A O 1
ATOM 577 N N . GLN A 1 76 ? 21.326 7.265 -10.598 1.00 96.25 76 GLN A N 1
ATOM 578 C CA . GLN A 1 76 ? 21.867 8.037 -11.719 1.00 96.25 76 GLN A CA 1
ATOM 579 C C . GLN A 1 76 ? 20.769 8.811 -12.452 1.00 96.25 76 GLN A C 1
ATOM 581 O O . GLN A 1 76 ? 21.023 9.902 -12.959 1.00 96.25 76 GLN A O 1
ATOM 586 N N . PHE A 1 77 ? 19.557 8.252 -12.471 1.00 96.75 77 PHE A N 1
ATOM 587 C CA . PHE A 1 77 ? 18.376 8.849 -13.078 1.00 96.75 77 PHE A CA 1
ATOM 588 C C . PHE A 1 77 ? 17.145 8.538 -12.236 1.00 96.75 77 PHE A C 1
ATOM 590 O O . PHE A 1 77 ? 16.969 7.404 -11.787 1.00 96.75 77 PHE A O 1
ATOM 597 N N . ILE A 1 78 ? 16.277 9.528 -12.074 1.00 98.25 78 ILE A N 1
ATOM 598 C CA . ILE A 1 78 ? 14.894 9.322 -11.647 1.00 98.25 78 ILE A CA 1
ATOM 599 C C . ILE A 1 78 ? 14.030 9.542 -12.872 1.00 98.25 78 ILE A C 1
ATOM 601 O O . ILE A 1 78 ? 14.184 10.556 -13.551 1.00 98.25 78 ILE A O 1
ATOM 605 N N . ILE A 1 79 ? 13.159 8.588 -13.171 1.00 97.81 79 ILE A N 1
ATOM 606 C CA . ILE A 1 79 ? 12.331 8.624 -14.369 1.00 97.81 79 ILE A CA 1
ATOM 607 C C . ILE A 1 79 ? 10.887 8.398 -13.954 1.00 97.81 79 ILE A C 1
ATOM 609 O O . ILE A 1 79 ? 10.581 7.395 -13.308 1.00 97.81 79 ILE A O 1
ATOM 613 N N . THR A 1 80 ? 10.018 9.345 -14.308 1.00 97.56 80 THR A N 1
ATOM 614 C CA . THR A 1 80 ? 8.588 9.344 -13.970 1.00 97.56 80 THR A CA 1
ATOM 615 C C . THR A 1 80 ? 7.755 9.076 -15.231 1.00 97.56 80 THR A C 1
ATOM 617 O O . THR A 1 80 ? 7.227 10.007 -15.849 1.00 97.56 80 THR A O 1
ATOM 620 N N . PRO A 1 81 ? 7.653 7.808 -15.676 1.00 96.50 81 PRO A N 1
ATOM 621 C CA . PRO A 1 81 ? 6.912 7.458 -16.881 1.00 96.50 81 PRO A CA 1
ATOM 622 C C . PRO A 1 81 ? 5.421 7.753 -16.708 1.00 96.50 81 PRO A C 1
ATOM 624 O O . PRO A 1 81 ? 4.884 7.614 -15.614 1.00 96.50 81 PRO A O 1
ATOM 627 N N . ASN A 1 82 ? 4.745 8.118 -17.792 1.00 95.12 82 ASN A N 1
ATOM 628 C CA . ASN A 1 82 ? 3.294 8.319 -17.866 1.00 95.12 82 ASN A CA 1
ATOM 629 C C . ASN A 1 82 ? 2.603 7.359 -18.852 1.00 95.12 82 ASN A C 1
ATOM 631 O O . ASN A 1 82 ? 1.379 7.355 -18.944 1.00 95.12 82 ASN A O 1
ATOM 635 N N . HIS A 1 83 ? 3.376 6.537 -19.567 1.00 94.81 83 HIS A N 1
ATOM 636 C CA . HIS A 1 83 ? 2.869 5.529 -20.489 1.00 94.81 83 HIS A CA 1
ATOM 637 C C . HIS A 1 83 ? 3.681 4.232 -20.392 1.00 94.81 83 HIS A C 1
ATOM 639 O O . HIS A 1 83 ? 4.883 4.243 -20.126 1.00 94.81 83 HIS A O 1
ATOM 645 N N . GLU A 1 84 ? 3.032 3.089 -20.605 1.00 95.38 84 GLU A N 1
ATOM 646 C CA . GLU A 1 84 ? 3.623 1.759 -20.382 1.00 95.38 84 GLU A CA 1
ATOM 647 C C . GLU A 1 84 ? 4.821 1.489 -21.294 1.00 95.38 84 GLU A C 1
ATOM 649 O O . GLU A 1 84 ? 5.824 0.933 -20.848 1.00 95.38 84 GLU A O 1
ATOM 654 N N . SER A 1 85 ? 4.768 1.976 -22.537 1.00 94.56 85 SER A N 1
ATOM 655 C CA . SER A 1 85 ? 5.875 1.864 -23.498 1.00 94.56 85 SER A CA 1
ATOM 656 C C . SER A 1 85 ? 7.167 2.517 -23.006 1.00 94.56 85 SER A C 1
ATOM 658 O O . SER A 1 85 ? 8.253 2.041 -23.325 1.00 94.56 85 SER A O 1
ATOM 660 N N . GLN A 1 86 ? 7.077 3.574 -22.190 1.00 95.62 86 GLN A N 1
ATOM 661 C CA . GLN A 1 86 ? 8.260 4.202 -21.600 1.00 95.62 86 GLN A CA 1
ATOM 662 C C . GLN A 1 86 ? 8.907 3.269 -20.571 1.00 95.62 86 GLN A C 1
ATOM 664 O O . GLN A 1 86 ? 10.129 3.200 -20.494 1.00 95.62 86 GLN A O 1
ATOM 669 N N . ILE A 1 87 ? 8.114 2.500 -19.816 1.00 96.38 87 ILE A N 1
ATOM 670 C CA . ILE A 1 87 ? 8.638 1.492 -18.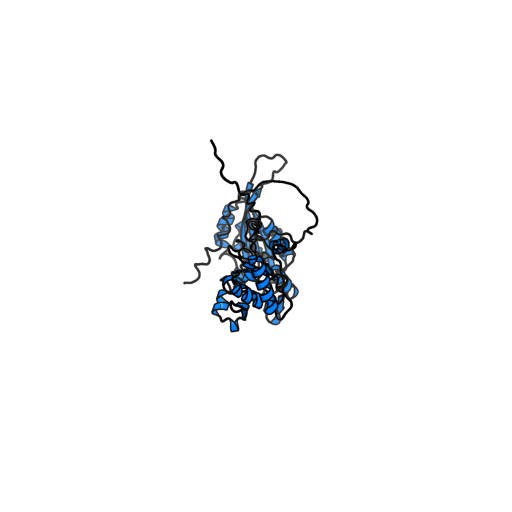883 1.00 96.38 87 ILE A CA 1
ATOM 671 C C . ILE A 1 87 ? 9.266 0.322 -19.647 1.00 96.38 87 ILE A C 1
ATOM 673 O O . ILE A 1 87 ? 10.327 -0.154 -19.249 1.00 96.38 87 ILE A O 1
ATOM 677 N N . GLN A 1 88 ? 8.678 -0.105 -20.769 1.00 96.44 88 GLN A N 1
ATOM 678 C CA . GLN A 1 88 ? 9.290 -1.124 -21.631 1.00 96.44 88 GLN A CA 1
ATOM 679 C C . GLN A 1 88 ? 10.672 -0.666 -22.125 1.00 96.44 88 GLN A C 1
ATOM 681 O O . GLN A 1 88 ? 11.654 -1.392 -21.959 1.00 96.44 88 GLN A O 1
ATOM 686 N N . ALA A 1 89 ? 10.769 0.567 -22.641 1.00 95.56 89 ALA A N 1
ATOM 687 C CA . ALA A 1 89 ? 12.034 1.170 -23.059 1.00 95.56 89 ALA A CA 1
ATOM 688 C C . ALA A 1 89 ? 13.042 1.258 -21.900 1.00 95.56 89 ALA A C 1
ATOM 690 O O . ALA A 1 89 ? 14.210 0.918 -22.076 1.00 95.56 89 ALA A O 1
ATOM 691 N N . LEU A 1 90 ? 12.591 1.636 -20.698 1.00 96.38 90 LEU A N 1
ATOM 692 C CA . LEU A 1 90 ? 13.428 1.669 -19.496 1.00 96.38 90 LEU A CA 1
ATOM 693 C C . LEU A 1 90 ? 14.013 0.300 -19.166 1.00 96.38 90 LEU A C 1
ATOM 695 O O . LEU A 1 90 ? 15.212 0.197 -18.932 1.00 96.38 90 LEU A O 1
ATOM 699 N N . VAL A 1 91 ? 13.202 -0.757 -19.198 1.00 97.12 91 VAL A N 1
ATOM 700 C CA . VAL A 1 91 ? 13.675 -2.121 -18.932 1.00 97.12 91 VAL A CA 1
ATOM 701 C C . VAL A 1 91 ? 14.728 -2.552 -19.954 1.00 97.12 91 VAL A C 1
ATOM 703 O O . VAL A 1 91 ? 15.798 -3.033 -19.570 1.00 97.12 91 VAL A O 1
ATOM 706 N N . VAL A 1 92 ? 14.463 -2.334 -21.244 1.00 95.94 92 VAL A N 1
ATOM 707 C CA . VAL A 1 92 ? 15.380 -2.702 -22.334 1.00 95.94 92 VAL A CA 1
ATOM 708 C C . VAL A 1 92 ? 16.694 -1.919 -22.242 1.00 95.94 92 VAL A C 1
ATOM 710 O O . VAL A 1 92 ? 17.776 -2.513 -22.256 1.00 95.94 92 VAL A O 1
ATOM 713 N N . CYS A 1 93 ? 16.623 -0.597 -22.087 1.00 96.12 93 CYS A N 1
ATOM 714 C CA . CYS A 1 93 ? 17.803 0.260 -22.037 1.00 96.12 93 CYS A CA 1
ATOM 715 C C . CYS A 1 93 ? 18.604 0.076 -20.747 1.00 96.12 93 CYS A C 1
ATOM 717 O O . CYS A 1 93 ? 19.828 -0.017 -20.801 1.00 96.12 93 CYS A O 1
ATOM 719 N N . SER A 1 94 ? 17.966 -0.060 -19.583 1.00 96.50 94 SER A N 1
ATOM 720 C CA . SER A 1 94 ? 18.700 -0.326 -18.339 1.00 96.50 94 SER A CA 1
ATOM 721 C C . SER A 1 94 ? 19.456 -1.652 -18.410 1.00 96.50 94 SER A C 1
ATOM 723 O O . SER A 1 94 ? 20.611 -1.709 -17.993 1.00 96.50 94 SER A O 1
ATOM 725 N N . LYS A 1 95 ? 18.865 -2.688 -19.025 1.00 96.00 95 LYS A N 1
ATOM 726 C CA . LYS A 1 95 ? 19.552 -3.961 -19.281 1.00 96.00 95 LYS A CA 1
ATOM 727 C C . LYS A 1 95 ? 20.748 -3.789 -20.222 1.00 96.00 95 LYS A C 1
ATOM 729 O O . LYS A 1 95 ? 21.830 -4.275 -19.904 1.00 96.00 95 LYS A O 1
ATOM 734 N N . LYS A 1 96 ? 20.575 -3.076 -21.342 1.00 95.75 96 LYS A N 1
ATOM 735 C CA . LYS A 1 96 ? 21.646 -2.796 -22.319 1.00 95.75 96 LYS A CA 1
ATOM 736 C C . LYS A 1 96 ? 22.834 -2.057 -21.691 1.00 95.75 96 LYS A C 1
ATOM 738 O O . LYS A 1 96 ? 23.975 -2.352 -22.024 1.00 95.75 96 LYS A O 1
ATOM 743 N N . HIS A 1 97 ? 22.563 -1.124 -20.780 1.00 95.69 97 HIS A N 1
ATOM 744 C CA . HIS A 1 97 ? 23.571 -0.264 -20.154 1.00 95.69 97 HIS A CA 1
ATOM 745 C C . HIS A 1 97 ? 24.038 -0.751 -18.768 1.00 95.69 97 HIS A C 1
ATOM 747 O O . HIS A 1 97 ? 24.771 -0.039 -18.087 1.00 95.69 97 HIS A O 1
ATOM 753 N N . GLY A 1 98 ? 23.628 -1.948 -18.327 1.00 95.06 98 GLY A N 1
ATOM 754 C CA . GLY A 1 98 ? 24.064 -2.522 -17.047 1.00 95.06 98 GLY A CA 1
ATOM 755 C C . GLY A 1 98 ? 23.611 -1.735 -15.810 1.00 95.06 98 GLY A C 1
ATOM 756 O O . GLY A 1 98 ? 24.268 -1.785 -14.770 1.00 95.06 98 GLY A O 1
ATOM 757 N N . LEU A 1 99 ? 22.503 -0.996 -15.906 1.00 96.31 99 LEU A N 1
ATOM 758 C CA . LEU A 1 99 ? 21.941 -0.222 -14.801 1.00 96.31 99 LEU A CA 1
ATOM 759 C C . LEU A 1 99 ? 20.912 -1.059 -14.045 1.00 96.31 99 LEU A C 1
ATOM 761 O O . LEU A 1 99 ? 19.953 -1.566 -14.629 1.00 96.31 99 LEU A O 1
ATOM 765 N N . LYS A 1 100 ? 21.068 -1.165 -12.721 1.00 97.12 100 LYS A N 1
ATOM 766 C CA . LYS A 1 100 ? 20.043 -1.789 -11.879 1.00 97.12 100 LYS A CA 1
ATOM 767 C C . LYS A 1 100 ? 18.771 -0.940 -11.902 1.00 97.12 100 LYS A C 1
ATOM 769 O O . LYS A 1 100 ? 18.837 0.279 -11.793 1.00 97.12 100 LYS A O 1
ATOM 774 N N . ILE A 1 101 ? 17.611 -1.580 -11.976 1.00 97.88 101 ILE A N 1
ATOM 775 C CA . ILE A 1 101 ? 16.323 -0.903 -11.812 1.00 97.88 101 ILE A CA 1
ATOM 776 C C . ILE A 1 101 ? 15.890 -1.011 -10.350 1.00 97.88 101 ILE A C 1
ATOM 778 O O . ILE A 1 101 ? 15.928 -2.092 -9.759 1.00 97.88 101 ILE A O 1
ATOM 782 N N . THR A 1 102 ? 15.447 0.105 -9.781 1.00 97.81 102 THR A N 1
ATOM 783 C CA . THR A 1 102 ? 14.607 0.135 -8.579 1.00 97.81 102 THR A CA 1
ATOM 784 C C . THR A 1 102 ? 13.276 0.771 -8.944 1.00 97.81 102 THR A C 1
ATOM 786 O O . THR A 1 102 ? 13.255 1.797 -9.624 1.00 97.81 102 THR A O 1
ATOM 789 N N . THR A 1 103 ? 12.168 0.191 -8.496 1.00 98.19 103 THR A N 1
ATOM 790 C CA . THR A 1 103 ? 10.831 0.739 -8.731 1.00 98.19 103 THR A CA 1
ATOM 791 C C . THR A 1 103 ? 10.281 1.341 -7.448 1.00 98.19 103 THR A C 1
ATOM 793 O O . THR A 1 103 ? 10.368 0.745 -6.371 1.00 98.19 103 THR A O 1
ATOM 796 N N . ARG A 1 104 ? 9.679 2.524 -7.562 1.00 98.50 104 ARG A N 1
ATOM 797 C CA . ARG A 1 104 ? 8.992 3.183 -6.456 1.00 98.50 104 ARG A CA 1
ATOM 798 C C . ARG A 1 104 ? 7.543 3.444 -6.817 1.00 98.50 104 ARG A C 1
ATOM 800 O O . ARG A 1 104 ? 7.236 4.081 -7.812 1.00 98.50 104 ARG A O 1
ATOM 807 N N . SER A 1 105 ? 6.672 2.915 -5.967 1.00 98.12 105 SER A N 1
ATOM 808 C CA . SER A 1 105 ? 5.252 3.251 -5.909 1.00 98.12 105 SER A CA 1
ATOM 809 C C . SER A 1 105 ? 5.077 4.347 -4.846 1.00 98.12 105 SER A C 1
ATOM 811 O O . SER A 1 105 ? 5.429 5.494 -5.085 1.00 98.12 105 SER A O 1
ATOM 813 N N . GLY A 1 106 ? 4.659 3.999 -3.626 1.00 95.44 106 GLY A N 1
ATOM 814 C CA . GLY A 1 106 ? 4.491 4.964 -2.529 1.00 95.44 106 GLY A CA 1
ATOM 815 C C . GLY A 1 106 ? 5.740 5.246 -1.685 1.00 95.44 106 GLY A C 1
ATOM 816 O O . GLY A 1 106 ? 5.683 6.112 -0.826 1.00 95.44 106 GLY A O 1
ATOM 817 N N . GLY A 1 107 ? 6.847 4.513 -1.867 1.00 96.62 107 GLY A N 1
ATOM 818 C CA . GLY A 1 107 ? 8.118 4.776 -1.162 1.00 96.62 107 GLY A CA 1
ATOM 819 C C . GLY A 1 107 ? 8.158 4.430 0.339 1.00 96.62 107 GLY A C 1
ATOM 820 O O . GLY A 1 107 ? 9.031 4.894 1.066 1.00 96.62 107 GLY A O 1
ATOM 821 N N . HIS A 1 108 ? 7.248 3.567 0.798 1.00 95.81 108 HIS A N 1
ATOM 822 C CA . HIS A 1 108 ? 7.152 3.075 2.186 1.00 95.81 108 HIS A CA 1
ATOM 823 C C . HIS A 1 108 ? 8.069 1.886 2.510 1.00 95.81 108 HIS A C 1
ATOM 825 O O . HIS A 1 108 ? 7.856 1.191 3.498 1.00 95.81 108 HIS A O 1
ATOM 831 N N . ASP A 1 109 ? 9.076 1.608 1.680 1.00 96.00 109 ASP A N 1
ATOM 832 C CA . ASP A 1 109 ? 10.007 0.517 1.969 1.00 96.00 109 ASP A CA 1
ATOM 833 C C . ASP A 1 109 ? 10.820 0.834 3.235 1.00 96.00 109 ASP A C 1
ATOM 835 O O . ASP A 1 109 ? 11.513 1.852 3.304 1.00 96.00 109 ASP A O 1
ATOM 839 N N . PHE A 1 110 ? 10.739 -0.035 4.244 1.00 94.06 110 PHE A N 1
ATOM 840 C CA . PHE A 1 110 ? 11.355 0.208 5.553 1.00 94.06 110 PHE A CA 1
ATOM 841 C C . PHE A 1 110 ? 12.882 0.267 5.494 1.00 94.06 110 PHE A C 1
ATOM 843 O O . PHE A 1 110 ? 13.502 0.927 6.331 1.00 94.06 110 PHE A O 1
ATOM 850 N N . GLU A 1 111 ? 13.484 -0.366 4.491 1.00 95.81 111 GLU A N 1
ATOM 851 C CA . GLU A 1 111 ? 14.923 -0.379 4.250 1.00 95.81 111 GLU A CA 1
ATOM 852 C C . GLU A 1 111 ? 15.325 0.499 3.057 1.00 95.81 111 GLU A C 1
ATOM 854 O O . GLU A 1 111 ? 16.476 0.476 2.622 1.00 95.81 111 GLU A O 1
ATOM 859 N N . GLY A 1 112 ? 14.398 1.307 2.538 1.00 95.44 112 GLY A N 1
ATOM 860 C CA . GLY A 1 112 ? 14.604 2.211 1.415 1.00 95.44 112 GLY A CA 1
ATOM 861 C C . GLY A 1 112 ? 14.970 1.538 0.091 1.00 95.44 112 GLY A C 1
ATOM 862 O O . GLY A 1 112 ? 15.478 2.210 -0.804 1.00 95.44 112 GLY A O 1
ATOM 863 N N . LEU A 1 113 ? 14.716 0.237 -0.068 1.00 96.69 113 LEU A N 1
ATOM 864 C CA . LEU A 1 113 ? 15.109 -0.558 -1.241 1.00 96.69 113 LEU A CA 1
ATOM 865 C C . LEU A 1 113 ? 14.443 -0.093 -2.544 1.00 96.69 113 LEU A C 1
ATOM 867 O O . LEU A 1 113 ? 14.967 -0.333 -3.629 1.00 96.69 113 LEU A O 1
ATOM 871 N N . SER A 1 114 ? 13.323 0.626 -2.443 1.00 97.12 114 SER A N 1
ATOM 872 C CA . SER A 1 114 ? 12.643 1.229 -3.597 1.00 97.12 114 SER A CA 1
ATOM 873 C C . SER A 1 114 ? 13.357 2.457 -4.176 1.00 97.12 114 SER A C 1
ATOM 875 O O . SER A 1 114 ? 13.009 2.889 -5.268 1.00 97.12 114 SER A O 1
ATOM 877 N N . TYR A 1 115 ? 14.346 3.029 -3.479 1.00 96.44 115 TYR A N 1
ATOM 878 C CA . TYR A 1 115 ? 15.043 4.252 -3.904 1.00 96.44 115 TYR A CA 1
ATOM 879 C C . TYR A 1 115 ? 16.548 4.255 -3.592 1.00 96.44 115 TYR A C 1
ATOM 881 O O . TYR A 1 115 ? 17.201 5.293 -3.724 1.00 96.44 115 TYR A O 1
ATOM 889 N N . ARG A 1 116 ? 17.119 3.109 -3.195 1.00 95.44 116 ARG A N 1
ATOM 890 C CA . ARG A 1 116 ? 18.556 2.956 -2.939 1.00 95.44 116 ARG A CA 1
ATOM 891 C C . ARG A 1 116 ? 19.091 1.632 -3.479 1.00 95.44 116 ARG A C 1
ATOM 893 O O . ARG A 1 116 ? 18.440 0.595 -3.377 1.00 95.44 116 ARG A O 1
ATOM 900 N N . ALA A 1 117 ? 20.328 1.651 -3.959 1.00 96.31 117 ALA A N 1
ATOM 901 C CA . ALA A 1 117 ? 21.092 0.455 -4.284 1.00 96.31 117 ALA A CA 1
ATOM 902 C C . ALA A 1 117 ? 22.591 0.707 -4.084 1.00 96.31 117 ALA A C 1
ATOM 904 O O . ALA A 1 117 ? 23.056 1.841 -4.169 1.00 96.31 117 ALA A O 1
ATOM 905 N N . ASN A 1 118 ? 23.355 -0.361 -3.850 1.00 95.50 118 ASN A N 1
ATOM 906 C CA . ASN A 1 118 ? 24.812 -0.290 -3.672 1.00 95.50 118 ASN A CA 1
ATOM 907 C C . ASN A 1 118 ? 25.587 -0.321 -5.008 1.00 95.50 118 ASN A C 1
ATOM 909 O O . ASN A 1 118 ? 26.811 -0.375 -5.013 1.00 95.50 118 ASN A O 1
ATOM 913 N N . VAL A 1 119 ? 24.875 -0.319 -6.135 1.00 96.25 119 VAL A N 1
ATOM 914 C CA . VAL A 1 119 ? 25.411 -0.323 -7.504 1.00 96.25 119 VAL A CA 1
ATOM 915 C C . VAL A 1 119 ? 24.739 0.797 -8.300 1.00 96.25 119 VAL A C 1
ATOM 917 O O . VAL A 1 119 ? 23.655 1.223 -7.898 1.00 96.25 119 VAL A O 1
ATOM 920 N N . PRO A 1 120 ? 25.320 1.268 -9.420 1.00 96.06 120 PRO A N 1
ATOM 921 C CA . PRO A 1 120 ? 24.652 2.188 -10.337 1.00 96.06 120 PRO A CA 1
ATOM 922 C C . PRO A 1 120 ? 23.224 1.752 -10.682 1.00 96.06 120 PRO A C 1
ATOM 924 O O . PRO A 1 120 ? 22.995 0.606 -11.077 1.00 96.06 120 PRO A O 1
ATOM 927 N N . PHE A 1 121 ? 22.262 2.660 -10.517 1.00 97.38 121 PHE A N 1
ATOM 928 C CA . PHE A 1 121 ? 20.852 2.323 -10.673 1.00 97.38 121 PHE A CA 1
ATOM 929 C C . PHE A 1 121 ? 20.000 3.472 -11.217 1.00 97.38 121 PHE A C 1
ATOM 931 O O . PHE A 1 121 ? 20.337 4.649 -11.066 1.00 97.38 121 PHE A O 1
ATOM 938 N N . VAL A 1 122 ? 18.884 3.095 -11.835 1.00 97.81 122 VAL A N 1
ATOM 939 C CA . VAL A 1 122 ? 17.785 3.954 -12.280 1.00 97.81 122 VAL A CA 1
ATOM 940 C C . VAL A 1 122 ? 16.604 3.745 -11.346 1.00 97.81 122 VAL A C 1
ATOM 942 O O . VAL A 1 122 ? 16.198 2.610 -11.086 1.00 97.81 122 VAL A O 1
ATOM 945 N N . LEU A 1 123 ? 16.030 4.849 -10.880 1.00 98.44 123 LEU A N 1
ATOM 946 C CA . LEU A 1 123 ? 14.766 4.856 -10.166 1.00 98.44 123 LEU A CA 1
ATOM 947 C C . LEU A 1 123 ? 13.619 5.069 -11.157 1.00 98.44 123 LEU A C 1
ATOM 949 O O . LEU A 1 123 ? 13.483 6.155 -11.716 1.00 98.44 123 LEU A O 1
ATOM 953 N N . ILE A 1 124 ? 12.781 4.049 -11.338 1.00 98.44 124 ILE A N 1
ATOM 954 C CA . ILE A 1 124 ? 11.491 4.176 -12.022 1.00 98.44 124 ILE A CA 1
ATOM 955 C C . ILE A 1 124 ? 10.450 4.545 -10.969 1.00 98.44 124 ILE A C 1
ATOM 957 O O . ILE A 1 124 ? 10.064 3.710 -10.147 1.00 98.44 124 ILE A O 1
ATOM 961 N N . ASP A 1 125 ? 10.015 5.799 -10.977 1.00 98.56 125 ASP A N 1
ATOM 962 C CA . ASP A 1 125 ? 9.011 6.308 -10.051 1.00 98.56 125 ASP A CA 1
ATOM 963 C C . ASP A 1 125 ? 7.636 6.329 -10.727 1.00 98.56 125 ASP A C 1
ATOM 965 O O . ASP A 1 125 ? 7.383 7.075 -11.672 1.00 98.56 125 ASP A O 1
ATOM 969 N N . LEU A 1 126 ? 6.734 5.482 -10.238 1.00 98.44 126 LEU A N 1
ATOM 970 C CA . LEU A 1 126 ? 5.413 5.247 -10.810 1.00 98.44 126 LEU A CA 1
ATOM 971 C C . LEU A 1 126 ? 4.394 6.321 -10.405 1.00 98.44 126 LEU A C 1
ATOM 973 O O . LEU A 1 126 ? 3.200 6.110 -10.588 1.00 98.44 126 LEU A O 1
ATOM 977 N N . VAL A 1 127 ? 4.829 7.473 -9.883 1.00 97.25 127 VAL A N 1
ATOM 978 C CA . VAL A 1 127 ? 3.961 8.572 -9.425 1.00 97.25 127 VAL A CA 1
ATOM 979 C C . VAL A 1 127 ? 2.888 9.007 -10.431 1.00 97.25 127 VAL A C 1
ATOM 981 O O . VAL A 1 127 ? 1.855 9.487 -9.988 1.00 97.25 127 VAL A O 1
ATOM 984 N N . ASN A 1 128 ? 3.071 8.816 -11.743 1.00 97.56 128 ASN A N 1
ATOM 985 C CA . ASN A 1 128 ? 2.067 9.165 -12.762 1.00 97.56 128 ASN A CA 1
ATOM 986 C C . ASN A 1 128 ? 1.113 8.004 -13.126 1.00 97.56 128 ASN A C 1
ATOM 988 O O . ASN A 1 128 ? 0.104 8.220 -13.790 1.00 97.56 128 ASN A O 1
ATOM 992 N N . PHE A 1 129 ? 1.387 6.778 -12.674 1.00 97.81 129 PHE A N 1
ATOM 993 C CA . PHE A 1 129 ? 0.543 5.594 -12.867 1.00 97.81 129 PHE A CA 1
ATOM 994 C C . PHE A 1 129 ? -0.468 5.469 -11.718 1.00 97.81 129 PHE A C 1
ATOM 996 O O . PHE A 1 129 ? -0.360 4.571 -10.882 1.00 97.81 129 PHE A O 1
ATOM 1003 N N . ARG A 1 130 ? -1.437 6.391 -11.636 1.00 97.31 130 ARG A N 1
ATOM 1004 C CA . ARG A 1 130 ? -2.402 6.478 -10.512 1.00 97.31 130 ARG A CA 1
ATOM 1005 C C . ARG A 1 130 ? -3.870 6.315 -10.905 1.00 97.31 130 ARG A C 1
ATOM 1007 O O . ARG A 1 130 ? -4.754 6.588 -10.097 1.00 97.31 130 ARG A O 1
ATOM 1014 N N . THR A 1 131 ? -4.155 5.902 -12.136 1.00 98.56 131 THR A N 1
ATOM 1015 C CA . THR A 1 131 ? -5.539 5.699 -12.582 1.00 98.56 131 THR A CA 1
ATOM 1016 C C . THR A 1 131 ? -6.192 4.576 -11.777 1.00 98.56 131 THR A C 1
ATOM 1018 O O . THR A 1 131 ? -5.602 3.507 -11.594 1.00 98.56 131 THR A O 1
ATOM 1021 N N . ILE A 1 132 ? -7.411 4.831 -11.303 1.00 98.81 132 ILE A N 1
ATOM 1022 C CA . ILE A 1 132 ? -8.244 3.881 -10.566 1.00 98.81 132 ILE A CA 1
ATOM 1023 C C . ILE A 1 132 ? -9.616 3.858 -11.234 1.00 98.81 132 ILE A C 1
ATOM 1025 O O . ILE A 1 132 ? -10.338 4.855 -11.188 1.00 98.81 132 ILE A O 1
ATOM 1029 N N . ASP A 1 133 ? -9.970 2.726 -11.830 1.00 98.62 133 ASP A N 1
ATOM 1030 C CA . ASP A 1 133 ? -11.274 2.507 -12.450 1.00 98.62 133 ASP A CA 1
ATOM 1031 C C . ASP A 1 133 ? -12.059 1.464 -11.655 1.00 98.62 133 ASP A C 1
ATOM 1033 O O . ASP A 1 133 ? -11.643 0.311 -11.540 1.00 98.62 133 ASP A O 1
ATOM 1037 N N . VAL A 1 134 ? -13.174 1.888 -11.062 1.00 98.75 134 VAL A N 1
ATOM 1038 C CA . VAL A 1 134 ? -13.988 1.079 -10.148 1.00 98.75 134 VAL A CA 1
ATOM 1039 C C . VA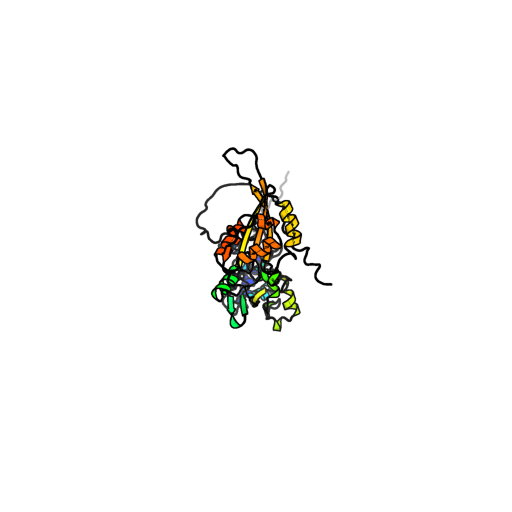L A 1 134 ? -15.277 0.669 -10.843 1.00 98.75 134 VAL A C 1
ATOM 1041 O O . VAL A 1 134 ? -16.107 1.516 -11.186 1.00 98.75 134 VAL A O 1
ATOM 1044 N N . ASN A 1 135 ? -15.493 -0.641 -10.954 1.00 98.38 135 ASN A N 1
ATOM 1045 C CA . ASN A 1 135 ? -16.692 -1.227 -11.527 1.00 98.38 135 ASN A CA 1
ATOM 1046 C C . ASN A 1 135 ? -17.468 -2.015 -10.463 1.00 98.38 135 ASN A C 1
ATOM 1048 O O . ASN A 1 135 ? -17.186 -3.178 -10.180 1.00 98.38 135 ASN A O 1
ATOM 1052 N N . ILE A 1 136 ? -18.501 -1.380 -9.905 1.00 97.88 136 ILE A N 1
ATOM 1053 C CA . ILE A 1 136 ? -19.365 -1.992 -8.884 1.00 97.88 136 ILE A CA 1
ATOM 1054 C C . ILE A 1 136 ? -20.167 -3.178 -9.441 1.00 97.88 136 ILE A C 1
ATOM 1056 O O . ILE A 1 136 ? -20.444 -4.117 -8.705 1.00 97.88 136 ILE A O 1
ATOM 1060 N N . ARG A 1 137 ? -20.502 -3.187 -10.740 1.00 97.19 137 ARG A N 1
ATOM 1061 C CA . ARG A 1 137 ? -21.232 -4.311 -11.356 1.00 97.19 137 ARG A CA 1
ATOM 1062 C C . ARG A 1 137 ? -20.362 -5.565 -11.464 1.00 97.19 137 ARG A C 1
ATOM 1064 O O . ARG A 1 137 ? -20.867 -6.658 -11.254 1.00 97.19 137 ARG A O 1
ATOM 1071 N N . ASP A 1 138 ? -19.072 -5.396 -11.757 1.00 96.94 138 ASP A N 1
ATOM 1072 C CA . ASP A 1 138 ? -18.073 -6.482 -11.787 1.00 96.94 138 ASP A CA 1
ATOM 1073 C C . ASP A 1 138 ? -17.478 -6.776 -10.394 1.00 96.94 138 ASP A C 1
ATOM 1075 O O . ASP A 1 138 ? -16.629 -7.652 -10.245 1.00 96.94 138 ASP A O 1
ATOM 1079 N N . ASN A 1 139 ? -17.890 -6.028 -9.360 1.00 97.94 139 ASN A N 1
ATOM 1080 C CA . ASN A 1 139 ? -17.322 -6.080 -8.011 1.00 97.94 139 ASN A CA 1
ATOM 1081 C C . ASN A 1 139 ? -15.775 -6.028 -8.020 1.00 97.94 139 ASN A C 1
ATOM 1083 O O . ASN A 1 139 ? -15.093 -6.766 -7.300 1.00 97.94 139 ASN A O 1
ATOM 1087 N N . SER A 1 140 ? -15.211 -5.180 -8.884 1.00 98.75 140 SER A N 1
ATOM 1088 C CA . SER A 1 140 ? -13.771 -5.117 -9.130 1.00 98.75 140 SER A CA 1
ATOM 1089 C C . SER A 1 140 ? -13.286 -3.694 -9.406 1.00 98.75 140 SER A C 1
ATOM 1091 O O . SER A 1 140 ? -14.075 -2.779 -9.660 1.00 98.75 140 SER A O 1
ATOM 1093 N N . ALA A 1 141 ? -11.971 -3.495 -9.342 1.00 98.81 141 ALA A N 1
ATOM 1094 C CA . ALA A 1 141 ? -11.340 -2.259 -9.784 1.00 98.81 141 ALA A CA 1
ATOM 1095 C C . ALA A 1 141 ? -9.978 -2.522 -10.430 1.00 98.81 141 ALA A C 1
ATOM 1097 O O . ALA A 1 141 ? -9.210 -3.352 -9.943 1.00 98.81 141 ALA A O 1
ATOM 1098 N N . TRP A 1 142 ? -9.657 -1.785 -11.492 1.00 98.81 142 TRP A N 1
ATOM 1099 C CA . TRP A 1 142 ? -8.291 -1.682 -12.003 1.00 98.81 142 TRP A CA 1
ATOM 1100 C C . TRP A 1 142 ? -7.582 -0.520 -11.317 1.00 98.81 142 TRP A C 1
ATOM 1102 O O . TRP A 1 142 ? -8.081 0.603 -11.301 1.00 98.81 142 TRP A O 1
ATOM 1112 N N . VAL A 1 143 ? -6.413 -0.793 -10.746 1.00 98.88 143 VAL A N 1
ATOM 1113 C CA . VAL A 1 143 ? -5.647 0.152 -9.933 1.00 98.88 143 VAL A CA 1
ATOM 1114 C C . VAL A 1 143 ? -4.208 0.168 -10.426 1.00 98.88 143 VAL A C 1
ATOM 1116 O O . VAL A 1 143 ? -3.489 -0.824 -10.291 1.00 98.88 143 VAL A O 1
ATOM 1119 N N . GLN A 1 144 ? -3.767 1.293 -10.984 1.00 98.88 144 GLN A N 1
ATOM 1120 C CA . GLN A 1 144 ? -2.380 1.442 -11.412 1.00 98.88 144 GLN A CA 1
ATOM 1121 C C . GLN A 1 144 ? -1.407 1.492 -10.221 1.00 98.88 144 GLN A C 1
ATOM 1123 O O . GLN A 1 144 ? -1.733 1.952 -9.127 1.00 98.88 144 GLN A O 1
ATOM 1128 N N . ALA A 1 145 ? -0.191 0.996 -10.441 1.00 9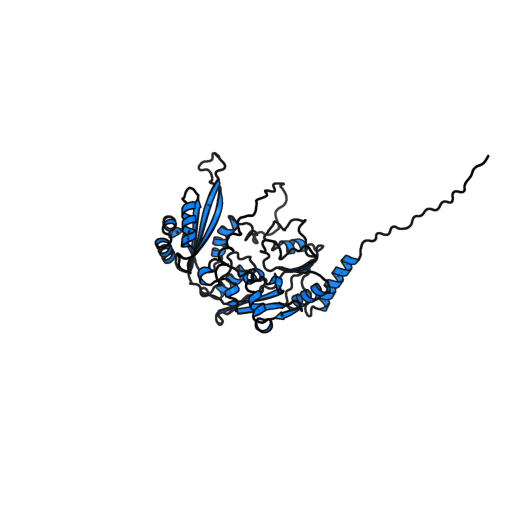8.44 145 ALA A N 1
ATOM 1129 C CA . ALA A 1 145 ? 0.777 0.669 -9.398 1.00 98.44 145 ALA A CA 1
ATOM 1130 C C . ALA A 1 145 ? 1.269 1.867 -8.567 1.00 98.44 145 ALA A C 1
ATOM 1132 O O . ALA A 1 145 ? 1.746 1.666 -7.450 1.00 98.44 145 ALA A O 1
ATOM 1133 N N . GLY A 1 146 ? 1.172 3.091 -9.083 1.00 98.19 146 GLY A N 1
ATOM 1134 C CA . GLY A 1 146 ? 1.531 4.331 -8.394 1.00 98.19 146 GLY A CA 1
ATOM 1135 C C . GLY A 1 146 ? 0.444 4.904 -7.486 1.00 98.19 146 GLY A C 1
ATOM 1136 O O . GLY A 1 146 ? 0.745 5.789 -6.685 1.00 98.19 146 GLY A O 1
ATOM 1137 N N . ALA A 1 147 ? -0.795 4.412 -7.582 1.00 98.50 147 ALA A N 1
ATOM 1138 C CA . ALA A 1 147 ? -1.875 4.821 -6.692 1.00 98.50 147 ALA A CA 1
ATOM 1139 C C . ALA A 1 147 ? -1.574 4.434 -5.236 1.00 98.50 147 ALA A C 1
ATOM 1141 O O . ALA A 1 147 ? -0.904 3.434 -4.955 1.00 98.50 147 ALA A O 1
ATOM 1142 N N . THR A 1 148 ? -2.098 5.204 -4.289 1.00 97.56 148 THR A N 1
ATOM 1143 C CA . THR A 1 148 ? -2.005 4.898 -2.863 1.00 97.56 148 THR A CA 1
ATOM 1144 C C . THR A 1 148 ? -3.295 4.299 -2.326 1.00 97.56 148 THR A C 1
ATOM 1146 O O . THR A 1 148 ? -4.371 4.444 -2.909 1.00 97.56 148 THR A O 1
ATOM 1149 N N . LEU A 1 149 ? -3.202 3.624 -1.179 1.00 95.94 149 LEU A N 1
ATOM 1150 C CA . LEU A 1 149 ? -4.359 3.015 -0.522 1.00 95.94 149 LEU A CA 1
ATOM 1151 C C . LEU A 1 149 ? -5.472 4.035 -0.254 1.00 95.94 149 LEU A C 1
ATOM 1153 O O . LEU A 1 149 ? -6.638 3.736 -0.479 1.00 95.94 149 LEU A O 1
ATOM 1157 N N . GLY A 1 150 ? -5.122 5.259 0.152 1.00 90.81 150 GLY A N 1
ATOM 1158 C CA . GLY A 1 150 ? -6.096 6.326 0.382 1.00 90.81 150 GLY A CA 1
ATOM 1159 C C . GLY A 1 150 ? -6.878 6.714 -0.872 1.00 90.81 150 GLY A C 1
ATOM 1160 O O . GLY A 1 150 ? -8.091 6.898 -0.791 1.00 90.81 150 GLY A O 1
ATOM 1161 N N . GLU A 1 151 ? -6.210 6.795 -2.027 1.00 95.19 151 GLU A N 1
ATOM 1162 C CA . GLU A 1 151 ? -6.870 7.056 -3.311 1.00 95.19 151 GLU A CA 1
ATOM 1163 C C . GLU A 1 151 ? -7.807 5.901 -3.679 1.00 95.19 151 GLU A C 1
ATOM 1165 O O . GLU A 1 151 ? -8.957 6.141 -4.041 1.00 95.19 151 GLU A O 1
ATOM 1170 N N . VAL A 1 152 ? -7.361 4.649 -3.515 1.00 97.25 152 VAL A N 1
ATOM 1171 C CA . VAL A 1 152 ? -8.187 3.456 -3.772 1.00 97.25 152 VAL A CA 1
ATOM 1172 C C . VAL A 1 152 ? -9.445 3.460 -2.911 1.00 97.25 152 VAL A C 1
ATOM 1174 O O . VAL A 1 152 ? -10.553 3.337 -3.433 1.00 97.25 152 VAL A O 1
ATOM 1177 N N . TYR A 1 153 ? -9.297 3.652 -1.601 1.00 95.19 153 TYR A N 1
ATOM 1178 C CA . TYR A 1 153 ? -10.427 3.679 -0.675 1.00 95.19 153 TYR A CA 1
ATOM 1179 C C . TYR A 1 153 ? -11.398 4.816 -0.993 1.00 95.19 153 TYR A C 1
ATOM 1181 O O . TYR A 1 153 ? -12.611 4.610 -0.983 1.00 95.19 153 TYR A O 1
ATOM 1189 N N . TYR A 1 154 ? -10.871 5.994 -1.338 1.00 93.56 154 TYR A N 1
ATOM 1190 C CA . TYR A 1 154 ? -11.680 7.138 -1.740 1.00 93.56 154 TYR A CA 1
ATOM 1191 C C . TYR A 1 154 ? -12.497 6.845 -3.001 1.00 93.56 154 TYR A C 1
ATOM 1193 O O . TYR A 1 154 ? -13.715 7.009 -2.978 1.00 93.56 154 TYR A O 1
ATOM 1201 N N . ARG A 1 155 ? -11.865 6.332 -4.064 1.00 96.19 155 ARG A N 1
ATOM 1202 C CA . ARG A 1 155 ? -12.551 6.017 -5.328 1.00 96.19 155 ARG A CA 1
ATOM 1203 C C . ARG A 1 155 ? -13.601 4.919 -5.182 1.00 96.19 155 ARG A C 1
ATOM 1205 O O . ARG A 1 155 ? -14.651 5.003 -5.814 1.00 96.19 155 ARG A O 1
ATOM 1212 N N . ILE A 1 156 ? -13.361 3.915 -4.337 1.00 96.12 156 ILE A N 1
ATOM 1213 C CA . ILE A 1 156 ? -14.369 2.888 -4.031 1.00 96.12 156 ILE A CA 1
ATOM 1214 C C . ILE A 1 156 ? -15.567 3.523 -3.312 1.00 96.12 156 ILE A C 1
ATOM 1216 O O . ILE A 1 156 ? -16.709 3.316 -3.722 1.00 96.12 156 ILE A O 1
ATOM 1220 N N . ALA A 1 157 ? -15.312 4.340 -2.287 1.00 91.75 157 ALA A N 1
ATOM 1221 C CA . ALA A 1 157 ? -16.357 4.973 -1.485 1.00 91.75 157 ALA A CA 1
ATOM 1222 C C . ALA A 1 157 ? -17.206 5.987 -2.270 1.00 91.75 157 ALA A C 1
ATOM 1224 O O . ALA A 1 157 ? -18.398 6.121 -1.994 1.00 91.75 157 ALA A O 1
ATOM 1225 N N . GLU A 1 158 ? -16.621 6.673 -3.261 1.00 94.31 158 GLU A N 1
ATOM 1226 C CA . GLU A 1 158 ? -17.360 7.527 -4.203 1.00 94.31 158 GLU A CA 1
ATOM 1227 C C . GLU A 1 158 ? -18.387 6.731 -5.019 1.00 94.31 158 GLU A C 1
ATOM 1229 O O . GLU A 1 158 ? -19.450 7.251 -5.357 1.00 94.31 158 GLU A O 1
ATOM 1234 N N . LYS A 1 159 ? -18.084 5.469 -5.345 1.00 96.19 159 LYS A N 1
ATOM 1235 C CA . LYS A 1 159 ? -18.956 4.612 -6.157 1.00 96.19 159 LYS A CA 1
ATOM 1236 C C . LYS A 1 159 ? -19.957 3.815 -5.332 1.00 96.19 159 LYS A C 1
ATOM 1238 O O . LYS A 1 159 ? -21.039 3.515 -5.834 1.00 96.19 159 LYS A O 1
ATOM 1243 N N . SER A 1 160 ? -19.614 3.429 -4.103 1.00 95.00 160 SER A N 1
ATOM 1244 C CA . SER A 1 160 ? -20.515 2.660 -3.247 1.00 95.00 160 SER A CA 1
ATOM 1245 C C . SER A 1 160 ? -20.182 2.792 -1.757 1.00 95.00 160 SER A C 1
ATOM 1247 O O . SER A 1 160 ? -19.033 2.587 -1.369 1.00 95.00 160 SER A O 1
ATOM 1249 N N . PRO A 1 161 ? -21.183 3.026 -0.884 1.00 91.94 161 PRO A N 1
ATOM 1250 C CA . PRO A 1 161 ? -20.980 3.067 0.564 1.00 91.94 161 PRO A CA 1
ATOM 1251 C C . PRO A 1 161 ? -20.854 1.677 1.212 1.00 91.94 161 PRO A C 1
ATOM 1253 O O . PRO A 1 161 ? -20.607 1.601 2.412 1.00 91.94 161 PRO A O 1
ATOM 1256 N N . VAL A 1 162 ? -21.054 0.597 0.447 1.00 96.12 162 VAL A N 1
ATOM 1257 C CA . VAL A 1 162 ? -21.079 -0.796 0.938 1.00 96.12 162 VAL A CA 1
ATOM 1258 C C . VAL A 1 162 ? -20.019 -1.686 0.281 1.00 96.12 162 VAL A C 1
ATOM 1260 O O . VAL A 1 162 ? -20.071 -2.907 0.396 1.00 96.12 162 VAL A O 1
ATOM 1263 N N . HIS A 1 163 ? -19.038 -1.081 -0.397 1.00 97.12 163 HIS A N 1
ATOM 1264 C CA . HIS A 1 163 ? -17.862 -1.775 -0.923 1.00 97.12 163 HIS A CA 1
ATOM 1265 C C . HIS A 1 163 ? -16.589 -1.251 -0.262 1.00 97.12 163 HIS A C 1
ATOM 1267 O O . HIS A 1 163 ? -16.470 -0.063 0.040 1.00 97.12 163 HIS A O 1
ATOM 1273 N N . GLY A 1 164 ? -15.626 -2.144 -0.066 1.00 96.19 164 GLY A N 1
ATOM 1274 C CA . GLY A 1 164 ? -14.298 -1.813 0.429 1.00 96.19 164 GLY A CA 1
ATOM 1275 C C . GLY A 1 164 ? -13.218 -2.710 -0.160 1.00 96.19 164 GLY A C 1
ATOM 1276 O O . GLY A 1 164 ? -13.476 -3.530 -1.043 1.00 96.19 164 GLY A O 1
ATOM 1277 N N . PHE A 1 165 ? -11.994 -2.554 0.342 1.00 97.75 165 PHE A N 1
ATOM 1278 C CA . PHE A 1 165 ? -10.847 -3.381 -0.034 1.00 97.75 165 PHE A CA 1
ATOM 1279 C C . PHE A 1 165 ? -9.962 -3.658 1.198 1.00 97.75 165 PHE A C 1
ATOM 1281 O O . PHE A 1 165 ? -9.597 -2.704 1.894 1.00 97.75 165 PHE A O 1
ATOM 1288 N N . PRO A 1 166 ? -9.642 -4.927 1.526 1.00 96.06 166 PRO A N 1
ATOM 1289 C CA . PRO A 1 166 ? -8.906 -5.283 2.738 1.00 96.06 166 PRO A CA 1
ATOM 1290 C C . PRO A 1 166 ? -7.399 -5.074 2.562 1.00 96.06 166 PRO A C 1
ATOM 1292 O O . PRO A 1 166 ? -6.664 -5.992 2.222 1.00 96.06 166 PRO A O 1
ATOM 1295 N N . ALA A 1 167 ? -6.935 -3.855 2.823 1.00 95.31 167 ALA A N 1
ATOM 1296 C CA . ALA A 1 167 ? -5.522 -3.493 2.782 1.00 95.31 167 ALA A CA 1
ATOM 1297 C C . ALA A 1 167 ? -5.116 -2.657 4.015 1.00 95.31 167 ALA A C 1
ATOM 1299 O O . ALA A 1 167 ? -5.860 -2.543 4.993 1.00 95.31 167 ALA A O 1
ATOM 1300 N N . GLY A 1 168 ? -3.899 -2.116 3.999 1.00 88.62 168 GLY A N 1
ATOM 1301 C CA . GLY A 1 168 ? -3.289 -1.381 5.104 1.00 88.62 168 GLY A CA 1
ATOM 1302 C C . GLY A 1 168 ? -3.999 -0.083 5.489 1.00 88.62 168 GLY A C 1
ATOM 1303 O O . GLY A 1 168 ? -4.765 0.506 4.730 1.00 88.62 168 GLY A O 1
ATOM 1304 N N . ALA A 1 169 ? -3.714 0.389 6.701 1.00 85.31 169 ALA A N 1
ATOM 1305 C CA . ALA A 1 169 ? -4.358 1.572 7.271 1.00 85.31 169 ALA A CA 1
ATOM 1306 C C . ALA A 1 169 ? -3.706 2.907 6.846 1.00 85.31 169 ALA A C 1
ATOM 1308 O O . ALA A 1 169 ? -4.357 3.950 6.875 1.00 85.31 169 ALA A O 1
ATOM 1309 N N . CYS A 1 170 ? -2.426 2.890 6.459 1.00 84.44 170 CYS A N 1
ATOM 1310 C CA . CYS A 1 170 ? -1.674 4.079 6.053 1.00 84.44 170 CYS A CA 1
ATOM 1311 C C . CYS A 1 170 ? -2.057 4.488 4.616 1.00 84.44 170 CYS A C 1
ATOM 1313 O O . CYS A 1 170 ? -1.708 3.772 3.676 1.00 84.44 170 CYS A O 1
ATOM 1315 N N . PRO A 1 171 ? -2.723 5.632 4.381 1.00 87.12 171 PRO A N 1
ATOM 1316 C CA . PRO A 1 171 ? -3.260 5.947 3.055 1.00 87.12 171 PRO A CA 1
ATOM 1317 C C . PRO A 1 171 ? -2.212 6.373 2.033 1.00 87.12 171 PRO A C 1
ATOM 1319 O O . PRO A 1 171 ? -2.525 6.394 0.849 1.00 87.12 171 PRO A O 1
ATOM 1322 N N . THR A 1 172 ? -1.006 6.744 2.463 1.00 91.81 172 THR A N 1
ATOM 1323 C CA . THR A 1 172 ? 0.092 7.136 1.569 1.00 91.81 172 THR A CA 1
ATOM 1324 C C . THR A 1 172 ? 0.920 5.943 1.094 1.00 91.81 172 THR A C 1
ATOM 1326 O O . THR A 1 172 ? 1.794 6.098 0.242 1.00 91.81 172 THR A O 1
ATOM 1329 N N . VAL A 1 173 ? 0.648 4.742 1.612 1.00 95.12 173 VAL A N 1
ATOM 1330 C CA . VAL A 1 173 ? 1.266 3.508 1.130 1.00 95.12 173 VAL A CA 1
ATOM 1331 C C . VAL A 1 173 ? 0.801 3.244 -0.298 1.00 95.12 173 VAL A C 1
ATOM 1333 O O . VAL A 1 173 ? -0.391 3.276 -0.593 1.00 95.12 173 VAL A O 1
ATOM 1336 N N . GLY A 1 174 ? 1.756 2.984 -1.186 1.00 97.75 174 GLY A N 1
ATOM 1337 C CA . GLY A 1 174 ? 1.489 2.690 -2.589 1.00 97.75 174 GLY A CA 1
ATOM 1338 C C . GLY A 1 174 ? 1.070 1.239 -2.813 1.00 97.75 174 GLY A C 1
ATOM 1339 O O . GLY A 1 174 ? 1.674 0.317 -2.255 1.00 97.75 174 GLY A O 1
ATOM 1340 N N . VAL A 1 175 ? 0.061 1.032 -3.656 1.00 97.94 175 VAL A N 1
ATOM 1341 C CA . VAL A 1 175 ? -0.553 -0.283 -3.911 1.00 97.94 175 VAL A CA 1
ATOM 1342 C C . VAL A 1 175 ? 0.426 -1.274 -4.533 1.00 97.94 175 VAL A C 1
ATOM 1344 O O . VAL A 1 175 ? 0.340 -2.471 -4.262 1.00 97.94 175 VAL A O 1
ATOM 1347 N N . GLY A 1 176 ? 1.378 -0.781 -5.336 1.00 97.31 176 GLY A N 1
ATOM 1348 C CA . GLY A 1 176 ? 2.319 -1.626 -6.062 1.00 97.31 176 GLY A CA 1
ATOM 1349 C C . GLY A 1 176 ? 3.186 -2.458 -5.123 1.00 97.31 176 GLY A C 1
ATOM 1350 O O . GLY A 1 176 ? 3.241 -3.676 -5.256 1.00 97.31 176 GLY A O 1
ATOM 1351 N N . GLY A 1 177 ? 3.790 -1.814 -4.120 1.00 97.12 177 GLY A N 1
ATOM 1352 C CA . GLY A 1 177 ? 4.554 -2.516 -3.089 1.00 97.12 177 GLY A CA 1
ATOM 1353 C C . GLY A 1 177 ? 3.652 -3.278 -2.118 1.00 97.12 177 GLY A C 1
ATOM 1354 O O . GLY A 1 177 ? 3.910 -4.444 -1.832 1.00 97.12 177 GLY A O 1
ATOM 1355 N N . HIS A 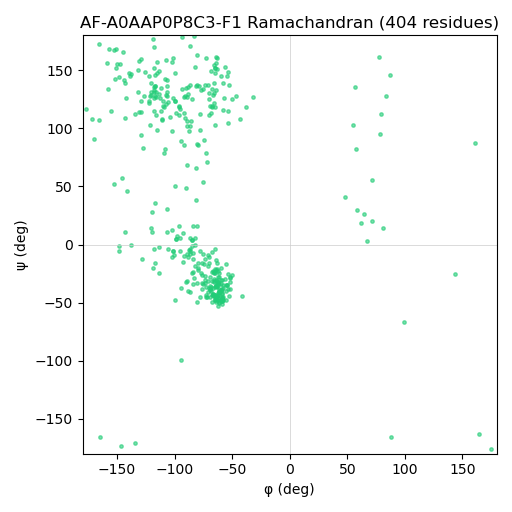1 178 ? 2.568 -2.644 -1.660 1.00 98.25 178 HIS A N 1
ATOM 1356 C CA . HIS A 1 178 ? 1.728 -3.168 -0.583 1.00 98.25 178 HIS A CA 1
ATOM 1357 C C . HIS A 1 178 ? 1.058 -4.502 -0.912 1.00 98.25 178 HIS A C 1
ATOM 1359 O O . HIS A 1 178 ? 1.213 -5.457 -0.157 1.00 98.25 178 HIS A O 1
ATOM 1365 N N . ILE A 1 179 ? 0.352 -4.578 -2.044 1.00 98.56 179 ILE A N 1
ATOM 1366 C CA . ILE A 1 179 ? -0.335 -5.806 -2.466 1.00 98.56 179 ILE A CA 1
ATOM 1367 C C . ILE A 1 179 ? 0.698 -6.886 -2.803 1.00 98.56 179 ILE A C 1
ATOM 1369 O O . ILE A 1 179 ? 0.518 -8.047 -2.448 1.00 98.56 179 ILE A O 1
ATOM 1373 N N . SER A 1 180 ? 1.826 -6.508 -3.416 1.00 97.94 180 SER A N 1
ATOM 1374 C CA . SER A 1 180 ? 2.844 -7.490 -3.798 1.00 97.94 180 SER A CA 1
ATOM 1375 C C . SER A 1 180 ? 3.548 -8.171 -2.623 1.00 97.94 180 SER A C 1
ATOM 1377 O O . SER A 1 180 ? 4.089 -9.261 -2.791 1.00 97.94 180 SER A O 1
ATOM 1379 N N . GLY A 1 181 ? 3.543 -7.538 -1.446 1.00 97.38 181 GLY A N 1
ATOM 1380 C CA . GLY A 1 181 ? 4.042 -8.100 -0.190 1.00 97.38 181 GLY A CA 1
ATOM 1381 C C . GLY A 1 181 ? 2.947 -8.721 0.684 1.00 97.38 181 GLY A C 1
ATOM 1382 O O . GLY A 1 181 ? 3.157 -8.896 1.880 1.00 97.38 181 GLY A O 1
ATOM 1383 N N . GLY A 1 182 ? 1.757 -8.986 0.134 1.00 97.56 182 GLY A N 1
ATOM 1384 C CA . GLY A 1 182 ? 0.596 -9.501 0.864 1.00 97.56 182 GLY A CA 1
ATOM 1385 C C . GLY A 1 182 ? -0.386 -8.386 1.214 1.00 97.56 182 GLY A C 1
ATOM 1386 O O . GLY A 1 182 ? -1.489 -8.335 0.678 1.00 97.56 182 GLY A O 1
ATOM 1387 N N . GLY A 1 183 ? 0.038 -7.466 2.082 1.00 94.56 183 GLY A N 1
ATOM 1388 C CA . GLY A 1 183 ? -0.744 -6.294 2.480 1.00 94.56 183 GLY A CA 1
ATOM 1389 C C . GLY A 1 183 ? -1.826 -6.618 3.512 1.00 94.56 183 GLY A C 1
ATOM 1390 O O . GLY A 1 183 ? -2.935 -7.018 3.171 1.00 94.56 183 GLY A O 1
ATOM 1391 N N . PHE A 1 184 ? -1.512 -6.427 4.794 1.00 92.38 184 PHE A N 1
ATOM 1392 C CA . PHE A 1 184 ? -2.454 -6.653 5.892 1.00 92.38 184 PHE A CA 1
ATOM 1393 C C . PHE A 1 184 ? -3.033 -5.337 6.424 1.00 92.38 184 PHE A C 1
ATOM 1395 O O . PHE A 1 184 ? -2.417 -4.274 6.319 1.00 92.38 184 PHE A O 1
ATOM 1402 N N . GLY A 1 185 ? -4.201 -5.424 7.058 1.00 88.94 185 GLY A N 1
ATOM 1403 C CA . GLY A 1 185 ? -4.836 -4.303 7.744 1.00 88.94 185 GLY A CA 1
ATOM 1404 C C . GLY A 1 185 ? -5.953 -4.751 8.679 1.00 88.94 185 GLY A C 1
ATOM 1405 O O . GLY A 1 185 ? -6.084 -5.931 8.993 1.00 88.94 185 GLY A O 1
ATOM 1406 N N . LEU A 1 186 ? -6.786 -3.809 9.121 1.00 88.06 186 LEU A N 1
ATOM 1407 C CA . LEU A 1 186 ? -7.798 -4.061 10.157 1.00 88.06 186 LEU A CA 1
ATOM 1408 C C . LEU A 1 186 ? -8.960 -4.962 9.701 1.00 88.06 186 LEU A C 1
ATOM 1410 O O . LEU A 1 186 ? -9.725 -5.425 10.538 1.00 88.06 186 LEU A O 1
ATOM 1414 N N . MET A 1 187 ? -9.095 -5.252 8.406 1.00 93.12 187 MET A N 1
ATOM 1415 C CA . MET A 1 187 ? -10.103 -6.194 7.896 1.00 93.12 187 MET A CA 1
ATOM 1416 C C . MET A 1 187 ? -9.553 -7.602 7.617 1.00 93.12 187 MET A C 1
ATOM 1418 O O . MET A 1 187 ? -10.289 -8.457 7.122 1.00 93.12 187 MET A O 1
ATOM 1422 N N . VAL A 1 188 ? -8.279 -7.864 7.948 1.00 93.06 188 VAL A N 1
ATOM 1423 C CA . VAL A 1 188 ? -7.598 -9.126 7.608 1.00 93.06 188 VAL A CA 1
ATOM 1424 C C . VAL A 1 188 ? -8.286 -10.356 8.205 1.00 93.06 188 VAL A C 1
ATOM 1426 O O . VAL A 1 188 ? -8.345 -11.391 7.555 1.00 93.06 188 VAL A O 1
ATOM 1429 N N . ARG A 1 189 ? -8.880 -10.244 9.402 1.00 93.94 189 ARG A N 1
ATOM 1430 C CA . ARG A 1 189 ? -9.567 -11.369 10.062 1.00 93.94 189 ARG A CA 1
ATOM 1431 C C . ARG A 1 189 ? -10.835 -11.817 9.333 1.00 93.94 189 ARG A C 1
ATOM 1433 O O . ARG A 1 189 ? -11.166 -12.996 9.376 1.00 93.94 189 ARG A O 1
ATOM 1440 N N . LYS A 1 190 ? -11.536 -10.898 8.658 1.00 95.88 190 LYS A N 1
ATOM 1441 C CA . LYS A 1 190 ? -12.755 -11.224 7.904 1.00 95.88 190 LYS A CA 1
ATOM 1442 C C . LYS A 1 190 ? -12.469 -11.632 6.468 1.00 95.88 190 LYS A C 1
ATOM 1444 O O . LYS A 1 190 ? -13.135 -12.527 5.958 1.00 95.88 190 LYS A O 1
ATOM 1449 N N . PHE A 1 191 ? -11.524 -10.961 5.813 1.00 96.81 191 PHE A N 1
ATOM 1450 C CA . PHE A 1 191 ? -11.344 -11.102 4.369 1.00 96.81 191 PHE A CA 1
ATOM 1451 C C . PHE A 1 191 ? -9.992 -11.686 3.948 1.00 96.81 191 PHE A C 1
ATOM 1453 O O . PHE A 1 191 ? -9.888 -12.126 2.812 1.00 96.81 191 PHE A O 1
ATOM 1460 N N . GLY A 1 192 ? -8.978 -11.735 4.810 1.00 96.75 192 GLY A N 1
ATOM 1461 C CA . GLY A 1 192 ? -7.608 -12.071 4.410 1.00 96.75 192 GLY A CA 1
ATOM 1462 C C . GLY A 1 192 ? -6.800 -10.846 3.969 1.00 96.75 192 GLY A C 1
ATOM 1463 O O . GLY A 1 192 ? -7.163 -9.703 4.260 1.00 96.75 192 GLY A O 1
ATOM 1464 N N . MET A 1 193 ? -5.660 -11.085 3.324 1.00 97.56 193 MET A N 1
ATOM 1465 C CA . MET A 1 193 ? -4.728 -10.044 2.879 1.00 97.56 193 MET A CA 1
ATOM 1466 C C . MET A 1 193 ? -5.180 -9.399 1.564 1.00 97.56 193 MET A C 1
ATOM 1468 O O . MET A 1 193 ? -5.958 -9.974 0.808 1.00 97.56 193 MET A O 1
ATOM 1472 N N . ALA A 1 194 ? -4.631 -8.232 1.229 1.00 98.44 194 ALA A N 1
ATOM 1473 C CA . ALA A 1 194 ? -4.918 -7.549 -0.031 1.00 98.44 194 ALA A CA 1
ATOM 1474 C C . ALA A 1 194 ? -4.586 -8.426 -1.256 1.00 98.44 194 ALA A C 1
ATOM 1476 O O . ALA A 1 194 ? -5.329 -8.436 -2.236 1.00 98.44 194 ALA A O 1
ATOM 1477 N N . ALA A 1 195 ? -3.501 -9.202 -1.178 1.00 98.44 195 ALA A N 1
ATOM 1478 C CA . ALA A 1 195 ? -3.069 -10.155 -2.199 1.00 98.44 195 ALA A CA 1
ATOM 1479 C C . ALA A 1 195 ? -4.068 -11.301 -2.459 1.00 98.44 195 ALA A C 1
ATOM 1481 O O . ALA A 1 195 ? -4.141 -11.804 -3.584 1.00 98.44 195 ALA A O 1
ATOM 1482 N N . ASP A 1 196 ? -4.873 -11.677 -1.459 1.00 98.62 196 ASP A N 1
ATOM 1483 C CA . ASP A 1 196 ? -5.914 -12.706 -1.601 1.00 98.62 196 ASP A CA 1
ATOM 1484 C C . ASP A 1 196 ? -7.090 -12.208 -2.461 1.00 98.62 196 ASP A C 1
ATOM 1486 O O . ASP A 1 196 ? -7.853 -13.001 -3.013 1.00 98.62 196 ASP A O 1
ATOM 1490 N N . HIS A 1 197 ? -7.209 -10.886 -2.627 1.00 98.50 197 HIS A N 1
ATOM 1491 C CA . HIS A 1 197 ? -8.266 -10.211 -3.385 1.00 98.50 197 HIS A CA 1
ATOM 1492 C C . HIS A 1 197 ? -7.771 -9.649 -4.719 1.00 98.50 197 HIS A C 1
ATOM 1494 O O . HIS A 1 197 ? -8.293 -8.652 -5.209 1.00 98.50 197 HIS A O 1
ATOM 1500 N N . VAL A 1 198 ? -6.775 -10.281 -5.337 1.00 98.75 198 VAL A N 1
ATOM 1501 C CA . VAL A 1 198 ? -6.300 -9.928 -6.683 1.00 98.75 198 VAL A CA 1
ATOM 1502 C C . VAL A 1 198 ? -6.864 -10.906 -7.713 1.00 98.75 198 VAL A C 1
ATOM 1504 O O . VAL A 1 198 ? -6.709 -12.120 -7.588 1.00 98.75 198 VAL A O 1
ATOM 1507 N N . LEU A 1 199 ? -7.506 -10.367 -8.749 1.00 98.81 199 LEU A N 1
ATOM 1508 C CA . LEU A 1 199 ? -8.103 -11.114 -9.859 1.00 98.81 199 LEU A CA 1
ATOM 1509 C C . LEU A 1 199 ? -7.150 -11.240 -11.055 1.00 98.81 199 LEU A C 1
ATOM 1511 O O . LEU A 1 199 ? -7.133 -12.281 -11.713 1.00 98.81 199 LEU A O 1
ATOM 1515 N N . ASP A 1 200 ? -6.384 -10.180 -11.321 1.00 98.88 200 ASP A N 1
ATOM 1516 C CA . ASP A 1 200 ? -5.475 -10.036 -12.462 1.00 98.88 200 ASP A CA 1
ATOM 1517 C C . ASP A 1 200 ? -4.385 -8.994 -12.139 1.00 98.88 200 ASP A C 1
ATOM 1519 O O . ASP A 1 200 ? -4.476 -8.261 -11.149 1.00 98.88 200 ASP A O 1
ATOM 1523 N N . ALA A 1 201 ? -3.351 -8.909 -12.967 1.00 98.81 201 ALA A N 1
ATOM 1524 C CA . ALA A 1 201 ? -2.275 -7.938 -12.857 1.00 98.81 201 ALA A CA 1
ATOM 1525 C C . ALA A 1 201 ? -1.691 -7.635 -14.234 1.00 98.81 201 ALA A C 1
ATOM 1527 O O . ALA A 1 201 ? -1.662 -8.504 -15.093 1.00 98.81 201 ALA A O 1
ATOM 1528 N N . ARG A 1 202 ? -1.153 -6.429 -14.421 1.00 98.69 202 ARG A N 1
ATOM 1529 C CA . ARG A 1 202 ? -0.314 -6.085 -15.574 1.00 98.69 202 ARG A CA 1
ATOM 1530 C C . ARG A 1 202 ? 1.107 -5.833 -15.100 1.00 98.69 202 ARG A C 1
ATOM 1532 O O . ARG A 1 202 ? 1.315 -5.009 -14.208 1.00 98.69 202 ARG A O 1
ATOM 1539 N N . ILE A 1 203 ? 2.076 -6.527 -15.684 1.00 98.56 203 ILE A N 1
ATOM 1540 C CA . ILE A 1 203 ? 3.494 -6.464 -15.308 1.00 98.56 203 ILE A CA 1
ATOM 1541 C C . ILE A 1 203 ? 4.378 -6.423 -16.552 1.00 98.56 203 ILE A C 1
ATOM 1543 O O . ILE A 1 203 ? 4.053 -7.035 -17.562 1.00 98.56 203 ILE A O 1
ATOM 1547 N N . ILE A 1 204 ? 5.507 -5.722 -16.477 1.00 98.50 204 ILE A N 1
ATOM 1548 C CA . ILE A 1 204 ? 6.567 -5.786 -17.483 1.00 98.50 204 ILE A CA 1
ATOM 1549 C C . ILE A 1 204 ? 7.671 -6.719 -16.996 1.00 98.50 204 ILE A C 1
ATOM 1551 O O . ILE A 1 204 ? 8.242 -6.505 -15.923 1.00 98.50 204 ILE A O 1
ATOM 1555 N N . ASN A 1 205 ? 7.976 -7.741 -17.793 1.00 97.50 205 ASN A N 1
ATOM 1556 C CA . ASN A 1 205 ? 9.020 -8.720 -17.492 1.00 97.50 205 ASN A CA 1
ATOM 1557 C C . ASN A 1 205 ? 10.426 -8.227 -17.900 1.00 97.50 205 ASN A C 1
ATOM 1559 O O . ASN A 1 205 ? 10.599 -7.157 -18.480 1.00 97.50 205 ASN A O 1
ATOM 1563 N N . ALA A 1 206 ? 11.456 -9.044 -17.660 1.00 96.69 206 ALA A N 1
ATOM 1564 C CA . ALA A 1 206 ? 12.852 -8.721 -17.985 1.00 96.69 206 ALA A CA 1
ATOM 1565 C C . ALA A 1 206 ? 13.183 -8.630 -19.495 1.00 96.69 206 ALA A C 1
ATOM 1567 O O . ALA A 1 206 ? 14.316 -8.287 -19.856 1.00 96.69 206 ALA A O 1
ATOM 1568 N N . LYS A 1 207 ? 12.237 -8.973 -20.379 1.00 96.00 207 LYS A N 1
ATOM 1569 C CA . LYS A 1 207 ? 12.334 -8.777 -21.835 1.00 96.00 207 LYS A CA 1
ATOM 1570 C C . LYS A 1 207 ? 11.665 -7.477 -22.293 1.00 96.00 207 LYS A C 1
ATOM 1572 O O . LYS A 1 207 ? 11.787 -7.126 -23.459 1.00 96.00 207 LYS A O 1
ATOM 1577 N N . GLY A 1 208 ? 10.994 -6.758 -21.391 1.00 95.81 208 GLY A N 1
ATOM 1578 C CA . GLY A 1 208 ? 10.213 -5.573 -21.735 1.00 95.81 208 GLY A CA 1
ATOM 1579 C C . GLY A 1 208 ? 8.819 -5.901 -22.279 1.00 95.81 208 GLY A C 1
ATOM 1580 O O . GLY A 1 208 ? 8.178 -5.025 -22.848 1.00 95.81 208 GLY A O 1
ATOM 1581 N N . GLU A 1 209 ? 8.332 -7.133 -22.126 1.00 97.12 209 GLU A N 1
ATOM 1582 C CA . GLU A 1 209 ? 6.993 -7.541 -22.569 1.00 97.12 209 GLU A CA 1
ATOM 1583 C C . GLU A 1 209 ? 5.970 -7.239 -21.471 1.00 97.12 209 GLU A C 1
ATOM 1585 O O . GLU A 1 209 ? 6.234 -7.505 -20.294 1.00 97.12 209 GLU A O 1
ATOM 1590 N N . ILE A 1 210 ? 4.807 -6.703 -21.850 1.00 98.44 210 ILE A N 1
ATOM 1591 C CA . ILE A 1 210 ? 3.682 -6.523 -20.929 1.00 98.44 210 ILE A CA 1
ATOM 1592 C C . ILE A 1 210 ? 2.895 -7.826 -20.869 1.00 98.44 210 ILE A C 1
ATOM 1594 O O . ILE A 1 210 ? 2.426 -8.316 -21.894 1.00 98.44 210 ILE A O 1
ATOM 1598 N N . LEU A 1 211 ? 2.722 -8.342 -19.660 1.00 98.69 211 LEU A N 1
ATOM 1599 C CA . LEU A 1 211 ? 1.981 -9.558 -19.380 1.00 98.69 211 LEU A CA 1
ATOM 1600 C C . LEU A 1 211 ? 0.767 -9.235 -18.509 1.00 98.69 211 LEU A C 1
ATOM 1602 O O . LEU A 1 211 ? 0.873 -8.473 -17.545 1.00 98.69 211 LEU A O 1
ATOM 1606 N N . ASP A 1 212 ? -0.364 -9.832 -18.855 1.00 98.75 212 ASP A N 1
ATOM 1607 C CA . ASP A 1 212 ? -1.528 -10.009 -17.986 1.00 98.75 212 ASP A CA 1
ATOM 1608 C C . ASP A 1 212 ? -1.477 -11.380 -17.288 1.00 98.75 212 ASP A C 1
ATOM 1610 O O . ASP A 1 212 ? -0.552 -12.163 -17.526 1.00 98.75 212 ASP A O 1
ATOM 1614 N N . ARG A 1 213 ? -2.451 -11.714 -16.430 1.00 98.62 213 ARG A N 1
ATOM 1615 C CA . ARG A 1 213 ? -2.492 -13.022 -15.754 1.00 98.62 213 ARG A CA 1
ATOM 1616 C C . ARG A 1 213 ? -2.401 -14.190 -16.737 1.00 98.62 213 ARG A C 1
ATOM 1618 O O . ARG A 1 213 ? -1.659 -15.142 -16.502 1.00 98.62 213 ARG A O 1
ATOM 1625 N N . LYS A 1 214 ? -3.143 -14.112 -17.845 1.00 98.62 214 LYS A N 1
ATOM 1626 C CA . LYS A 1 214 ? -3.212 -15.183 -18.846 1.00 98.62 214 LYS A CA 1
ATOM 1627 C C . LYS A 1 214 ? -1.852 -15.429 -19.497 1.00 98.62 214 LYS A C 1
ATOM 1629 O O . LYS A 1 214 ? -1.460 -16.576 -19.679 1.00 98.62 214 LYS A O 1
ATOM 1634 N N . THR A 1 215 ? -1.149 -14.363 -19.861 1.00 98.75 215 THR A N 1
ATOM 1635 C CA . THR A 1 215 ? 0.135 -14.422 -20.573 1.00 98.75 215 THR A CA 1
ATOM 1636 C C . THR A 1 215 ? 1.333 -14.608 -19.644 1.00 98.75 215 THR A C 1
ATOM 1638 O O . THR A 1 215 ? 2.342 -15.157 -20.080 1.00 98.75 215 THR A O 1
ATOM 1641 N N . MET A 1 216 ? 1.235 -14.212 -18.368 1.00 98.56 216 MET A N 1
ATOM 1642 C CA . MET A 1 216 ? 2.286 -14.451 -17.371 1.00 98.56 216 MET A CA 1
ATOM 1643 C C . MET A 1 216 ? 2.272 -15.872 -16.794 1.00 98.56 216 MET A C 1
ATOM 1645 O O . MET A 1 216 ? 3.298 -16.334 -16.297 1.00 98.56 216 MET A O 1
ATOM 1649 N N . GLY A 1 217 ? 1.130 -16.562 -16.870 1.00 98.62 217 GLY A N 1
ATOM 1650 C CA . GLY A 1 217 ? 0.931 -17.879 -16.273 1.00 98.62 217 GLY A CA 1
ATOM 1651 C C . GLY A 1 217 ? 0.702 -17.826 -14.759 1.00 98.62 217 GLY A C 1
ATOM 1652 O O . GLY A 1 217 ? 1.014 -16.845 -14.079 1.00 98.62 217 GLY A O 1
ATOM 1653 N N . GLU A 1 218 ? 0.144 -18.905 -14.209 1.00 98.62 218 GLU A N 1
ATOM 1654 C CA . GLU A 1 218 ? -0.283 -18.928 -12.804 1.00 98.62 218 GLU A CA 1
ATOM 1655 C C . GLU A 1 218 ? 0.887 -18.901 -11.808 1.00 98.62 218 GLU A C 1
ATOM 1657 O O . GLU A 1 218 ? 0.728 -18.343 -10.725 1.00 98.62 218 GLU A O 1
ATOM 1662 N N . ASP A 1 219 ? 2.067 -19.414 -12.172 1.00 98.62 219 ASP A N 1
ATOM 1663 C CA . ASP A 1 219 ? 3.243 -19.414 -11.288 1.00 98.62 219 ASP A CA 1
ATOM 1664 C C . ASP A 1 219 ? 3.734 -17.993 -10.996 1.00 98.62 219 ASP A C 1
ATOM 1666 O O . ASP A 1 219 ? 3.935 -17.611 -9.840 1.00 98.62 219 ASP A O 1
ATOM 1670 N N . LEU A 1 220 ? 3.879 -17.171 -12.041 1.00 98.69 220 LEU A N 1
ATOM 1671 C CA . LEU A 1 220 ? 4.264 -15.774 -11.876 1.00 98.69 220 LEU A CA 1
ATOM 1672 C C . LEU A 1 220 ? 3.137 -14.981 -11.203 1.00 98.69 220 LEU A C 1
ATOM 1674 O O . LEU A 1 220 ? 3.406 -14.187 -10.301 1.00 98.69 220 LEU A O 1
ATOM 1678 N N . PHE A 1 221 ? 1.876 -15.238 -11.566 1.00 98.81 221 PHE A N 1
ATOM 1679 C CA . PHE A 1 221 ? 0.729 -14.601 -10.918 1.00 98.81 221 PHE A CA 1
ATOM 1680 C C . PHE A 1 221 ? 0.621 -14.941 -9.420 1.00 98.81 221 PHE A C 1
ATOM 1682 O O . PHE A 1 221 ? 0.209 -14.105 -8.613 1.00 98.81 221 PHE A O 1
ATOM 1689 N N . TRP A 1 222 ? 0.998 -16.153 -9.012 1.00 98.69 222 TRP A N 1
ATOM 1690 C CA . TRP A 1 222 ? 1.136 -16.530 -7.606 1.00 98.69 222 TRP A CA 1
ATOM 1691 C C . TRP A 1 222 ? 2.298 -15.782 -6.943 1.00 98.69 222 TRP A C 1
ATOM 1693 O O . TRP A 1 222 ? 2.102 -15.150 -5.904 1.00 98.69 222 TRP A O 1
ATOM 1703 N N . ALA A 1 223 ? 3.478 -15.779 -7.568 1.00 98.69 223 ALA A N 1
ATOM 1704 C CA . ALA A 1 223 ? 4.694 -15.213 -6.987 1.00 98.69 223 ALA A CA 1
ATOM 1705 C C . ALA A 1 223 ? 4.569 -13.713 -6.666 1.00 98.69 223 ALA A C 1
ATOM 1707 O O . ALA A 1 223 ? 5.027 -13.251 -5.619 1.00 98.69 223 ALA A O 1
ATOM 1708 N N . ILE A 1 224 ? 3.899 -12.942 -7.528 1.00 98.44 224 ILE A N 1
ATOM 1709 C CA . ILE A 1 224 ? 3.735 -11.494 -7.331 1.00 98.44 224 ILE A CA 1
ATOM 1710 C C . ILE A 1 224 ? 2.696 -11.126 -6.260 1.00 98.44 224 ILE A C 1
ATOM 1712 O O . ILE A 1 224 ? 2.614 -9.955 -5.898 1.00 98.44 224 ILE A O 1
ATOM 1716 N N . ARG A 1 225 ? 1.924 -12.085 -5.731 1.00 98.31 225 ARG A N 1
ATOM 1717 C CA . ARG A 1 225 ? 0.881 -11.885 -4.705 1.00 98.31 225 ARG A CA 1
ATOM 1718 C C . ARG A 1 225 ? 1.373 -12.259 -3.301 1.00 98.31 225 ARG A C 1
ATOM 1720 O O . ARG A 1 225 ? 0.727 -13.011 -2.580 1.00 98.31 225 ARG A O 1
ATOM 1727 N N . GLY A 1 226 ? 2.535 -11.738 -2.914 1.00 96.75 226 GLY A N 1
ATOM 1728 C CA . GLY A 1 226 ? 3.140 -11.962 -1.595 1.00 96.75 226 GLY A CA 1
ATOM 1729 C C . GLY A 1 226 ? 4.664 -12.083 -1.621 1.00 96.75 226 GLY A C 1
ATOM 1730 O O . GLY A 1 226 ? 5.315 -11.764 -0.630 1.00 96.75 226 GLY A O 1
ATOM 1731 N N . GLY A 1 227 ? 5.248 -12.491 -2.753 1.00 96.94 227 GLY A N 1
ATOM 1732 C CA . GLY A 1 227 ? 6.696 -12.669 -2.913 1.00 96.94 227 GLY A CA 1
ATOM 1733 C C . GLY A 1 227 ? 7.482 -11.388 -3.215 1.00 96.94 227 GLY A C 1
ATOM 1734 O O . GLY A 1 227 ? 8.702 -11.448 -3.359 1.00 96.94 227 GLY A O 1
ATOM 1735 N N . GLY A 1 228 ? 6.809 -10.237 -3.315 1.00 94.00 228 GLY A N 1
ATOM 1736 C CA . GLY A 1 228 ? 7.407 -8.951 -3.675 1.00 94.00 228 GLY A CA 1
ATOM 1737 C C . GLY A 1 228 ? 7.644 -8.810 -5.181 1.00 94.00 228 GLY A C 1
ATOM 1738 O O . GLY A 1 228 ? 8.510 -9.459 -5.766 1.00 94.00 228 GLY A O 1
ATOM 1739 N N . VAL A 1 229 ? 6.910 -7.902 -5.833 1.00 94.06 229 VAL A N 1
ATOM 1740 C CA . VAL A 1 229 ? 6.924 -7.785 -7.306 1.00 94.06 229 VAL A CA 1
ATOM 1741 C C . VAL A 1 229 ? 8.262 -7.299 -7.873 1.00 94.06 229 VAL A C 1
ATOM 1743 O O . VAL A 1 229 ? 8.603 -7.617 -9.010 1.00 94.06 229 VAL A O 1
ATOM 1746 N N . THR A 1 230 ? 9.063 -6.595 -7.068 1.00 92.44 230 THR A N 1
ATOM 1747 C CA . THR A 1 230 ? 10.383 -6.067 -7.456 1.00 92.44 230 THR A CA 1
ATOM 1748 C C . THR A 1 230 ? 11.377 -7.148 -7.882 1.00 92.44 230 THR A C 1
ATOM 1750 O O . THR A 1 230 ? 12.352 -6.835 -8.561 1.00 92.44 230 THR A O 1
ATOM 1753 N N . SER A 1 231 ? 11.148 -8.404 -7.491 1.00 95.06 231 SER A N 1
ATOM 1754 C CA . SER A 1 231 ? 11.969 -9.556 -7.885 1.00 95.06 231 SER A CA 1
ATOM 1755 C C . SER A 1 231 ? 11.608 -10.110 -9.267 1.00 95.06 231 SER A C 1
ATOM 1757 O O . SER A 1 231 ? 12.408 -10.827 -9.862 1.00 95.06 231 SER A O 1
ATOM 1759 N N . PHE A 1 232 ? 10.417 -9.790 -9.780 1.00 97.19 232 PHE A N 1
ATOM 1760 C CA . PHE A 1 232 ? 9.834 -10.449 -10.952 1.00 97.19 232 PHE A CA 1
ATOM 1761 C C . PHE A 1 232 ? 9.585 -9.507 -12.136 1.00 97.19 232 PHE A C 1
ATOM 1763 O O . PHE A 1 232 ? 9.483 -9.966 -13.273 1.00 97.19 232 PHE A O 1
ATOM 1770 N N . GLY A 1 233 ? 9.508 -8.194 -11.904 1.00 97.12 233 GLY A N 1
ATOM 1771 C CA . GLY A 1 233 ? 9.325 -7.215 -12.972 1.00 97.12 233 GLY A CA 1
ATOM 1772 C C . GLY A 1 233 ? 8.882 -5.841 -12.482 1.00 97.12 233 GLY A C 1
ATOM 1773 O O . GLY A 1 233 ? 8.986 -5.506 -11.301 1.00 97.12 233 GLY A O 1
ATOM 1774 N N . VAL A 1 234 ? 8.371 -5.031 -13.410 1.00 98.44 234 VAL A N 1
ATOM 1775 C CA . VAL A 1 234 ? 7.784 -3.719 -13.107 1.00 98.44 234 VAL A CA 1
ATOM 1776 C C . VAL A 1 234 ? 6.269 -3.822 -13.186 1.00 98.44 234 VAL A C 1
ATOM 1778 O O . VAL A 1 234 ? 5.705 -3.981 -14.266 1.00 98.44 234 VAL A O 1
ATOM 1781 N N . LEU A 1 235 ? 5.600 -3.746 -12.038 1.00 98.44 235 LEU A N 1
ATOM 1782 C CA . LEU A 1 235 ? 4.143 -3.749 -11.983 1.00 98.44 235 LEU A CA 1
ATOM 1783 C C . LEU A 1 235 ? 3.570 -2.468 -12.604 1.00 98.44 235 LEU A C 1
ATOM 1785 O O . LEU A 1 235 ? 3.989 -1.365 -12.257 1.00 98.44 235 LEU A O 1
ATOM 1789 N N . LEU A 1 236 ? 2.559 -2.628 -13.453 1.00 98.69 236 LEU A N 1
ATOM 1790 C CA . LEU A 1 23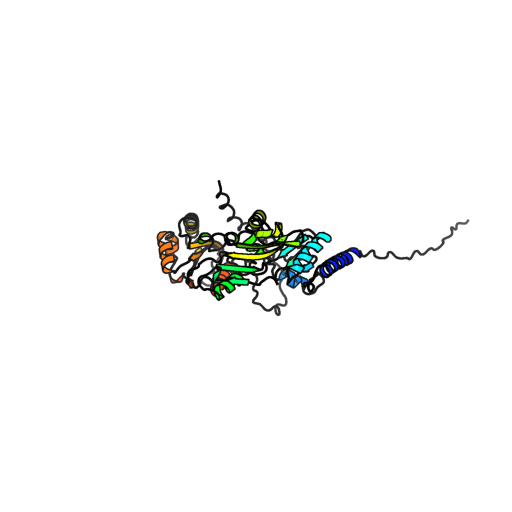6 ? 1.786 -1.541 -14.046 1.00 98.69 236 LEU A CA 1
ATOM 1791 C C . LEU A 1 236 ? 0.455 -1.329 -13.325 1.00 98.69 236 LEU A C 1
ATOM 1793 O O . LEU A 1 236 ? 0.111 -0.193 -12.999 1.00 98.69 236 LEU A O 1
ATOM 1797 N N . ALA A 1 237 ? -0.293 -2.406 -13.067 1.00 98.81 237 ALA A N 1
ATOM 1798 C CA . ALA A 1 237 ? -1.606 -2.333 -12.432 1.00 98.81 237 ALA A CA 1
ATOM 1799 C C . ALA A 1 237 ? -2.032 -3.660 -11.791 1.00 98.81 237 ALA A C 1
ATOM 1801 O O . ALA A 1 237 ? -1.615 -4.731 -12.227 1.00 98.81 237 ALA A O 1
ATOM 1802 N N . TRP A 1 238 ? -2.926 -3.576 -10.811 1.00 98.88 238 TRP A N 1
ATOM 1803 C CA . TRP A 1 238 ? -3.674 -4.701 -10.252 1.00 98.88 238 TRP A CA 1
ATOM 1804 C C . TRP A 1 238 ? -5.139 -4.621 -10.677 1.00 98.88 238 TRP A C 1
ATOM 1806 O O . TRP A 1 238 ? -5.715 -3.533 -10.663 1.00 98.88 238 TRP A O 1
ATOM 1816 N N . LYS A 1 239 ? -5.768 -5.763 -10.962 1.00 98.88 239 LYS A N 1
ATOM 1817 C CA . LYS A 1 239 ? -7.227 -5.896 -10.905 1.00 98.88 239 LYS A CA 1
ATOM 1818 C C . LYS A 1 239 ? -7.590 -6.481 -9.548 1.00 98.88 239 LYS A C 1
ATOM 1820 O O . LYS A 1 239 ? -7.288 -7.641 -9.277 1.00 98.88 239 LYS A O 1
ATOM 1825 N N . ILE A 1 240 ? -8.229 -5.690 -8.698 1.00 98.88 240 ILE A N 1
ATOM 1826 C CA . ILE A 1 240 ? -8.632 -6.097 -7.350 1.00 98.88 240 ILE A CA 1
ATOM 1827 C C . ILE A 1 240 ? -10.109 -6.487 -7.307 1.00 98.88 240 ILE A C 1
ATOM 1829 O O . ILE A 1 240 ? -10.929 -5.920 -8.027 1.00 98.88 240 ILE A O 1
ATOM 1833 N N . LYS A 1 241 ? -10.447 -7.446 -6.446 1.00 98.81 241 LYS A N 1
ATOM 1834 C CA . LYS A 1 241 ? -11.813 -7.807 -6.067 1.00 98.81 241 LYS A CA 1
ATOM 1835 C C . LYS A 1 241 ? -12.236 -6.947 -4.881 1.00 98.81 241 LYS A C 1
ATOM 1837 O O . LYS A 1 241 ? -11.517 -6.863 -3.887 1.00 98.81 241 LYS A O 1
ATOM 1842 N N . LEU A 1 242 ? -13.400 -6.318 -4.976 1.00 98.62 242 LEU A N 1
ATOM 1843 C CA . LEU A 1 242 ? -13.962 -5.553 -3.867 1.00 98.62 242 LEU A CA 1
ATOM 1844 C C . LEU A 1 242 ? -14.685 -6.491 -2.892 1.00 98.62 242 LEU A C 1
ATOM 1846 O O . LEU A 1 242 ? -15.169 -7.563 -3.269 1.00 98.62 242 LEU A O 1
ATOM 1850 N N . VAL A 1 243 ? -14.756 -6.085 -1.626 1.00 98.19 243 VAL A N 1
ATOM 1851 C CA . VAL A 1 243 ? -15.432 -6.842 -0.564 1.00 98.19 243 VAL A CA 1
ATOM 1852 C C . VAL A 1 243 ? -16.642 -6.076 -0.032 1.00 98.19 243 VAL A C 1
ATOM 1854 O O . VAL A 1 243 ? -16.600 -4.843 0.020 1.00 98.19 243 VAL A O 1
ATOM 1857 N N . PRO A 1 244 ? -17.710 -6.774 0.390 1.00 97.31 244 PRO A N 1
ATOM 1858 C CA . PRO A 1 244 ? -18.860 -6.121 0.994 1.00 97.31 244 PRO A CA 1
ATOM 1859 C C . PRO A 1 244 ? -18.495 -5.589 2.382 1.00 97.31 244 PRO A C 1
ATOM 1861 O O . PRO A 1 244 ? -17.970 -6.320 3.222 1.00 97.31 244 PRO A O 1
ATOM 1864 N N . VAL A 1 245 ? -18.816 -4.327 2.646 1.00 96.06 245 VAL A N 1
ATOM 1865 C CA . VAL A 1 245 ? -18.692 -3.705 3.971 1.00 96.06 245 VAL A CA 1
ATOM 1866 C C . VAL A 1 245 ? -20.060 -3.180 4.408 1.00 96.06 245 VAL A C 1
ATOM 1868 O O . VAL A 1 245 ? -20.847 -2.751 3.561 1.00 96.06 245 VAL A O 1
ATOM 1871 N N . PRO A 1 246 ? -20.393 -3.223 5.707 1.00 95.31 246 PRO A N 1
ATOM 1872 C CA . PRO A 1 246 ? -21.652 -2.665 6.181 1.00 95.31 246 PRO A CA 1
ATOM 1873 C C . PRO A 1 246 ? -21.676 -1.139 5.985 1.00 95.31 246 PRO A C 1
ATOM 1875 O O . PRO A 1 246 ? -20.621 -0.498 5.994 1.00 95.31 246 PRO A O 1
ATOM 1878 N N . PRO A 1 247 ? -22.872 -0.531 5.866 1.00 90.62 247 PRO A N 1
ATOM 1879 C CA . PRO A 1 247 ? -23.006 0.922 5.731 1.00 90.62 247 PRO A CA 1
ATOM 1880 C C . PRO A 1 247 ? -22.453 1.685 6.946 1.00 90.62 247 PRO A C 1
ATOM 1882 O O . PRO A 1 247 ? -22.038 2.838 6.810 1.00 90.62 247 PRO A O 1
ATOM 1885 N N . THR A 1 248 ? -22.408 1.019 8.104 1.00 92.31 248 THR A N 1
ATOM 1886 C CA . THR A 1 248 ? -21.849 1.528 9.356 1.00 92.31 248 THR A CA 1
ATOM 1887 C C . THR A 1 248 ? -20.814 0.549 9.902 1.00 92.31 248 THR A C 1
ATOM 1889 O O . THR A 1 248 ? -21.093 -0.638 10.069 1.00 92.31 248 THR A O 1
ATOM 1892 N N . VAL A 1 249 ? -19.627 1.068 10.202 1.00 93.44 249 VAL A N 1
ATOM 1893 C CA . VAL A 1 249 ? -18.560 0.422 10.968 1.00 93.44 249 VAL A CA 1
ATOM 1894 C C . VAL A 1 249 ? -18.335 1.199 12.258 1.00 93.44 249 VAL A C 1
ATOM 1896 O O . VAL A 1 249 ? -18.602 2.402 12.316 1.00 93.44 249 VAL A O 1
ATOM 1899 N N . THR A 1 250 ? -17.781 0.536 13.266 1.00 92.69 250 THR A N 1
ATOM 1900 C CA . THR A 1 250 ? -17.437 1.161 14.545 1.00 92.69 250 THR A CA 1
ATOM 1901 C C . THR A 1 250 ? -15.939 1.090 14.782 1.00 92.69 250 THR A C 1
ATOM 1903 O O . THR A 1 250 ? -15.328 0.033 14.629 1.00 92.69 250 THR A O 1
ATOM 1906 N N . VAL A 1 251 ? -15.348 2.217 15.174 1.00 90.06 251 VAL A N 1
ATOM 1907 C CA . VAL A 1 251 ? -13.959 2.292 15.641 1.00 90.06 251 VAL A CA 1
ATOM 1908 C C . VAL A 1 251 ? -13.947 2.754 17.089 1.00 90.06 251 VAL A C 1
ATOM 1910 O O . VAL A 1 251 ? -14.645 3.709 17.430 1.00 90.06 251 VAL A O 1
ATOM 1913 N N . SER A 1 252 ? -13.128 2.115 17.919 1.00 87.69 252 SER A N 1
ATOM 1914 C CA . SER A 1 252 ? -12.839 2.565 19.282 1.00 87.69 252 SER A CA 1
ATOM 1915 C C . SER A 1 252 ? -11.336 2.565 19.539 1.00 87.69 252 SER A C 1
ATOM 1917 O O . SER A 1 252 ? -10.590 1.790 18.935 1.00 87.69 252 SER A O 1
ATOM 1919 N N . ILE A 1 253 ? -10.883 3.469 20.405 1.00 87.56 253 ILE A N 1
ATOM 1920 C CA . ILE A 1 253 ? -9.482 3.588 20.810 1.00 87.56 253 ILE A CA 1
ATOM 1921 C C . ILE A 1 253 ? -9.449 3.745 22.324 1.00 87.56 253 ILE A C 1
ATOM 1923 O O . ILE A 1 253 ? -9.848 4.779 22.849 1.00 87.56 253 ILE A O 1
ATOM 1927 N N . ILE A 1 254 ? -8.917 2.739 23.011 1.00 88.56 254 ILE A N 1
ATOM 1928 C CA . ILE A 1 254 ? -8.825 2.716 24.471 1.00 88.56 254 ILE A CA 1
ATOM 1929 C C . ILE A 1 254 ? -7.359 2.678 24.858 1.00 88.56 254 ILE A C 1
ATOM 1931 O O . ILE A 1 254 ? -6.603 1.827 24.393 1.00 88.56 254 ILE A O 1
ATOM 1935 N N . ALA A 1 255 ? -6.947 3.599 25.721 1.00 89.81 255 ALA A N 1
ATOM 1936 C CA . ALA A 1 255 ? -5.579 3.696 26.202 1.00 89.81 255 ALA A CA 1
ATOM 1937 C C . ALA A 1 255 ? -5.522 3.443 27.712 1.00 89.81 255 ALA A C 1
ATOM 1939 O O . ALA A 1 255 ? -6.280 4.043 28.470 1.00 89.81 255 ALA A O 1
ATOM 1940 N N . LYS A 1 256 ? -4.609 2.568 28.140 1.00 90.31 256 LYS A N 1
ATOM 1941 C CA . LYS A 1 256 ? -4.403 2.186 29.542 1.00 90.31 256 LYS A CA 1
ATOM 1942 C C . LYS A 1 256 ? -2.923 2.259 29.885 1.00 90.31 256 LYS A C 1
ATOM 1944 O O . LYS A 1 256 ? -2.087 1.769 29.123 1.00 90.31 256 LYS A O 1
ATOM 1949 N N . THR A 1 257 ? -2.582 2.908 30.991 1.00 92.12 257 THR A N 1
ATOM 1950 C CA . THR A 1 257 ? -1.209 2.938 31.514 1.00 92.12 257 THR A CA 1
ATOM 1951 C C . THR A 1 257 ? -0.936 1.741 32.421 1.00 92.12 257 THR A C 1
ATOM 1953 O O . THR A 1 257 ? -1.854 1.010 32.787 1.00 92.12 257 THR A O 1
ATOM 1956 N N . LEU A 1 258 ? 0.323 1.540 32.825 1.00 91.62 258 LEU A N 1
ATOM 1957 C CA . LEU A 1 258 ? 0.674 0.511 33.816 1.00 91.62 258 LEU A CA 1
ATOM 1958 C C . LEU A 1 258 ? -0.120 0.642 35.123 1.00 91.62 258 LEU A C 1
ATOM 1960 O O . LEU A 1 258 ? -0.482 -0.366 35.709 1.00 91.62 258 LEU A O 1
ATOM 1964 N N . GLN A 1 259 ? -0.424 1.872 35.547 1.00 89.94 259 GLN A N 1
ATOM 1965 C CA . GLN A 1 259 ? -1.236 2.161 36.735 1.00 89.94 259 GLN A CA 1
ATOM 1966 C C . GLN A 1 259 ? -2.727 1.823 36.555 1.00 89.94 259 GLN A C 1
ATOM 1968 O O . GLN A 1 259 ? -3.489 1.912 37.508 1.00 89.94 259 GLN A O 1
ATOM 1973 N N . GLN A 1 260 ? -3.147 1.501 35.331 1.00 90.06 260 GLN A N 1
ATOM 1974 C CA . GLN A 1 260 ? -4.515 1.141 34.954 1.00 90.06 260 GLN A CA 1
ATOM 1975 C C . GLN A 1 260 ? -4.558 -0.301 34.424 1.00 90.06 260 GLN A C 1
ATOM 1977 O O . GLN A 1 260 ? -5.256 -0.583 33.448 1.00 90.06 260 GLN A O 1
ATOM 1982 N N . ASP A 1 261 ? -3.728 -1.170 35.005 1.00 92.06 261 ASP A N 1
ATOM 1983 C CA . ASP A 1 261 ? -3.680 -2.613 34.749 1.00 92.06 261 ASP A CA 1
ATOM 1984 C C . ASP A 1 261 ? -3.406 -3.000 33.285 1.00 92.06 261 ASP A C 1
ATOM 1986 O O . ASP A 1 261 ? -3.797 -4.066 32.804 1.00 92.06 261 ASP A O 1
ATOM 1990 N N . ALA A 1 262 ? -2.669 -2.156 32.548 1.00 92.81 262 ALA A N 1
ATOM 1991 C CA . ALA A 1 262 ? -2.337 -2.415 31.145 1.00 92.81 262 ALA A CA 1
ATOM 1992 C C . ALA A 1 262 ? -1.659 -3.778 30.920 1.00 92.81 262 ALA A C 1
ATOM 1994 O O . ALA A 1 262 ? -1.904 -4.412 29.896 1.00 92.81 262 ALA A O 1
ATOM 1995 N N . THR A 1 263 ? -0.825 -4.244 31.855 1.00 94.94 263 THR A N 1
ATOM 1996 C CA . THR A 1 263 ? -0.145 -5.544 31.750 1.00 94.94 263 THR A CA 1
ATOM 1997 C C . THR A 1 263 ? -1.139 -6.705 31.710 1.00 94.94 263 THR A C 1
ATOM 1999 O O . THR A 1 263 ? -1.020 -7.579 30.850 1.00 94.94 263 THR A O 1
ATOM 2002 N N . GLU A 1 264 ? -2.142 -6.697 32.591 1.00 93.44 264 GLU A N 1
ATOM 2003 C CA . GLU A 1 264 ? -3.168 -7.744 32.643 1.00 93.44 264 GLU A CA 1
ATOM 2004 C C . GLU A 1 264 ? -4.045 -7.719 31.389 1.00 93.44 264 GLU A C 1
ATOM 2006 O O . GLU A 1 264 ? -4.289 -8.759 30.772 1.00 93.44 264 GLU A O 1
ATOM 2011 N N . LEU A 1 265 ? -4.430 -6.521 30.938 1.00 93.75 265 LEU A N 1
ATOM 2012 C CA . LEU A 1 265 ? -5.201 -6.345 29.706 1.00 93.75 265 LEU A CA 1
ATOM 2013 C C . LEU A 1 265 ? -4.437 -6.840 28.472 1.00 93.75 265 LEU A C 1
ATOM 2015 O O . LEU A 1 265 ? -5.017 -7.499 27.610 1.00 93.75 265 LEU A O 1
ATOM 2019 N N . VAL A 1 266 ? -3.131 -6.569 28.381 1.00 94.81 266 VAL A N 1
ATOM 2020 C CA . VAL A 1 266 ? -2.286 -7.075 27.288 1.00 94.81 266 VAL A CA 1
ATOM 2021 C C . VAL A 1 266 ? -2.182 -8.597 27.335 1.00 94.81 266 VAL A C 1
ATOM 2023 O O . VAL A 1 266 ? -2.314 -9.239 26.293 1.00 94.81 266 VAL A O 1
ATOM 2026 N N . HIS A 1 267 ? -1.983 -9.188 28.516 1.00 93.88 267 HIS A N 1
ATOM 2027 C CA . HIS A 1 267 ? -1.951 -10.642 28.676 1.00 93.88 267 HIS A CA 1
ATOM 2028 C C . HIS A 1 267 ? -3.272 -11.281 28.220 1.00 93.88 267 HIS A C 1
ATOM 2030 O O . HIS A 1 267 ? -3.269 -12.221 27.423 1.00 93.88 267 HIS A O 1
ATOM 2036 N N . LYS A 1 268 ? -4.416 -10.720 28.633 1.00 91.56 268 LYS A N 1
ATOM 2037 C CA . LYS A 1 268 ? -5.731 -11.216 28.215 1.00 91.56 268 LYS A CA 1
ATOM 2038 C C . LYS A 1 268 ? -5.953 -11.065 26.709 1.00 91.56 268 LYS A C 1
ATOM 2040 O O . LYS A 1 268 ? -6.386 -12.021 26.058 1.00 91.56 268 LYS A O 1
ATOM 2045 N N . TRP A 1 269 ? -5.592 -9.911 26.144 1.00 93.56 269 TRP A N 1
ATOM 2046 C CA . TRP A 1 269 ? -5.704 -9.620 24.712 1.00 93.56 269 TRP A CA 1
ATOM 2047 C C . TRP A 1 269 ? -5.021 -10.683 23.842 1.00 93.56 269 TRP A C 1
ATOM 2049 O O . TRP A 1 269 ? -5.598 -11.074 22.828 1.00 93.56 269 TRP A O 1
ATOM 2059 N N . GLN A 1 270 ? -3.863 -11.216 24.255 1.00 92.38 270 GLN A N 1
ATOM 2060 C CA . GLN A 1 270 ? -3.146 -12.257 23.499 1.00 92.38 270 GLN A CA 1
ATOM 2061 C C . GLN A 1 270 ? -3.993 -13.518 23.260 1.00 92.38 270 GLN A C 1
ATOM 2063 O O . GLN A 1 270 ? -3.901 -14.130 22.198 1.00 92.38 270 GLN A O 1
ATOM 2068 N N . SER A 1 271 ? -4.844 -13.889 24.222 1.00 88.50 271 SER A N 1
ATOM 2069 C CA . SER A 1 271 ? -5.736 -15.053 24.106 1.00 88.50 271 SER A CA 1
ATOM 2070 C C . SER A 1 271 ? -7.043 -14.743 23.363 1.00 88.50 271 SER A C 1
ATOM 2072 O O . SER A 1 271 ? -7.564 -15.581 22.626 1.00 88.50 271 SER A O 1
ATOM 2074 N N . VAL A 1 272 ? -7.568 -13.523 23.520 1.00 88.94 272 VAL A N 1
ATOM 2075 C CA . VAL A 1 272 ? -8.896 -13.140 23.020 1.00 88.94 272 VAL A CA 1
ATOM 2076 C C . VAL A 1 272 ? -8.858 -12.648 21.572 1.00 88.94 272 VAL A C 1
ATOM 2078 O O . VAL A 1 272 ? -9.735 -12.997 20.783 1.00 88.94 272 VAL A O 1
ATOM 2081 N N . ALA A 1 273 ? -7.853 -11.857 21.192 1.00 85.12 273 ALA A N 1
ATOM 2082 C CA . ALA A 1 273 ? -7.858 -11.133 19.921 1.00 85.12 273 ALA A CA 1
ATOM 2083 C C . ALA A 1 273 ? -7.816 -12.046 18.684 1.00 85.12 273 ALA A C 1
ATOM 2085 O O . ALA A 1 273 ? -8.398 -11.712 17.651 1.00 85.12 273 ALA A O 1
ATOM 2086 N N . SER A 1 274 ? -7.153 -13.202 18.783 1.00 79.19 274 SER A N 1
ATOM 2087 C CA . SER A 1 274 ? -6.981 -14.120 17.650 1.00 79.19 274 SER A CA 1
ATOM 2088 C C . SER A 1 274 ? -8.215 -14.997 17.414 1.00 79.19 274 SER A C 1
ATOM 2090 O O . SER A 1 274 ? -8.722 -15.045 16.292 1.00 79.19 274 SER A O 1
ATOM 2092 N N . TYR A 1 275 ? -8.736 -15.639 18.467 1.00 80.69 275 TYR A N 1
ATOM 2093 C CA . TYR A 1 275 ? -9.782 -16.673 18.357 1.00 80.69 275 TYR A CA 1
ATOM 2094 C C . TYR A 1 275 ? -11.005 -16.435 19.254 1.00 80.69 275 TYR A C 1
ATOM 2096 O O . TYR A 1 275 ? -12.031 -17.092 19.091 1.00 80.69 275 TYR A O 1
ATOM 2104 N N . GLY A 1 276 ? -10.920 -15.504 20.206 1.00 85.81 276 GLY A N 1
ATOM 2105 C CA . GLY A 1 276 ? -11.988 -15.232 21.168 1.00 85.81 276 GLY A CA 1
ATOM 2106 C C . GLY A 1 276 ? -13.116 -14.360 20.617 1.00 85.81 276 GLY A C 1
ATOM 2107 O O . GLY A 1 276 ? -14.221 -14.399 21.161 1.00 85.81 276 GLY A O 1
ATOM 2108 N N . VAL A 1 277 ? -12.871 -13.610 19.535 1.00 92.50 277 VAL A N 1
ATOM 2109 C CA . VAL A 1 277 ? -13.807 -12.626 18.965 1.00 92.50 277 VAL A CA 1
ATOM 2110 C C . VAL A 1 277 ? -14.248 -12.965 17.529 1.00 92.50 277 VAL A C 1
ATOM 2112 O O . VAL A 1 277 ? -13.476 -13.577 16.782 1.00 92.50 277 VAL A O 1
ATOM 2115 N N . PRO A 1 278 ? -15.462 -12.547 17.108 1.00 94.94 278 PRO A N 1
ATOM 2116 C CA . PRO A 1 278 ? -15.960 -12.733 15.739 1.00 94.94 278 PRO A CA 1
ATOM 2117 C C . PRO A 1 278 ? -15.021 -12.137 14.689 1.00 94.94 278 PRO A C 1
ATOM 2119 O O . PRO A 1 278 ? -14.314 -11.173 14.980 1.00 94.94 278 PRO A O 1
ATOM 2122 N N . ASN A 1 279 ? -15.025 -12.665 13.464 1.00 95.44 279 ASN A N 1
ATOM 2123 C CA . ASN A 1 279 ? -14.131 -12.223 12.381 1.00 95.44 279 ASN A CA 1
ATOM 2124 C C . ASN A 1 279 ? -14.350 -10.756 11.968 1.00 95.44 279 ASN A C 1
ATOM 2126 O O . ASN A 1 279 ? -13.444 -10.116 11.441 1.00 95.44 279 ASN A O 1
ATOM 2130 N N . GLU A 1 280 ? -15.533 -10.211 12.245 1.00 95.38 280 GLU A N 1
ATOM 2131 C CA . GLU A 1 280 ? -15.919 -8.810 12.062 1.00 95.38 280 GLU A CA 1
ATOM 2132 C C . GLU A 1 280 ? -15.149 -7.836 12.958 1.00 95.38 280 GLU A C 1
ATOM 2134 O O . GLU A 1 280 ? -15.128 -6.643 12.650 1.00 95.38 280 GLU A O 1
ATOM 2139 N N . LEU A 1 281 ? -14.562 -8.319 14.059 1.00 94.44 281 LEU A N 1
ATOM 2140 C CA . LEU A 1 281 ? -13.833 -7.515 15.033 1.00 94.44 281 LEU A CA 1
ATOM 2141 C C . LEU A 1 281 ? -12.326 -7.733 14.901 1.00 94.44 281 LEU A C 1
ATOM 2143 O O . LEU A 1 281 ? -11.825 -8.836 15.101 1.00 94.44 281 LEU A O 1
ATOM 2147 N N . SER A 1 282 ? -11.582 -6.661 14.664 1.00 92.00 282 SER A N 1
ATOM 2148 C CA . SER A 1 282 ? -10.127 -6.649 14.825 1.00 92.00 282 SER A CA 1
ATOM 2149 C C . SER A 1 282 ? -9.740 -5.754 15.990 1.00 92.00 282 SER A C 1
ATOM 2151 O O . SER A 1 282 ? -10.230 -4.632 16.080 1.00 92.00 282 SER A O 1
ATOM 2153 N N . ILE A 1 283 ? -8.834 -6.232 16.847 1.00 91.62 283 ILE A N 1
ATOM 2154 C CA . ILE A 1 283 ? -8.295 -5.483 17.989 1.00 91.62 283 ILE A CA 1
ATOM 2155 C C . ILE A 1 283 ? -6.777 -5.394 17.828 1.00 91.62 283 ILE A C 1
ATOM 2157 O O . ILE A 1 283 ? -6.066 -6.364 18.082 1.00 91.62 283 ILE A O 1
ATOM 2161 N N . ALA A 1 284 ? -6.276 -4.238 17.404 1.00 89.81 284 ALA A N 1
ATOM 2162 C CA . ALA A 1 284 ? -4.848 -3.964 17.313 1.00 89.81 284 ALA A CA 1
ATOM 2163 C C . ALA A 1 284 ? -4.328 -3.396 18.639 1.00 89.81 284 ALA A C 1
ATOM 2165 O O . ALA A 1 284 ? -4.944 -2.501 19.215 1.00 89.81 284 ALA A O 1
ATOM 2166 N N . LEU A 1 285 ? -3.179 -3.888 19.098 1.00 91.06 285 LEU A N 1
ATOM 2167 C CA . LEU A 1 285 ? -2.489 -3.386 20.281 1.00 91.06 285 LEU A CA 1
ATOM 2168 C C . LEU A 1 285 ? -1.243 -2.603 19.863 1.00 91.06 285 LEU A C 1
ATOM 2170 O O . LEU A 1 285 ? -0.395 -3.107 19.128 1.00 91.06 285 LEU A O 1
ATOM 2174 N N . HIS A 1 286 ? -1.112 -1.387 20.379 1.00 89.19 286 HIS A N 1
ATOM 2175 C CA . HIS A 1 286 ? 0.106 -0.594 20.301 1.00 89.19 286 HIS A CA 1
ATOM 2176 C C . HIS A 1 286 ? 0.636 -0.324 21.710 1.00 89.19 286 HIS A C 1
ATOM 2178 O O . HIS A 1 286 ? -0.107 0.143 22.569 1.00 89.19 286 HIS A O 1
ATOM 2184 N N . ILE A 1 287 ? 1.926 -0.567 21.940 1.00 90.81 287 ILE A N 1
ATOM 2185 C CA . ILE A 1 287 ? 2.594 -0.280 23.214 1.00 90.81 287 ILE A CA 1
ATOM 2186 C C . ILE A 1 287 ? 3.614 0.829 22.979 1.00 90.81 287 ILE A C 1
ATOM 2188 O O . ILE A 1 287 ? 4.430 0.750 22.065 1.00 90.81 287 ILE A O 1
ATOM 2192 N N . GLY A 1 288 ? 3.577 1.871 23.804 1.00 88.50 288 GLY A N 1
ATOM 2193 C CA . GLY A 1 288 ? 4.553 2.955 23.743 1.00 88.50 288 GLY A CA 1
ATOM 2194 C C . GLY A 1 288 ? 4.742 3.640 25.087 1.00 88.50 288 GLY A C 1
ATOM 2195 O O . GLY A 1 288 ? 3.955 3.448 26.010 1.00 88.50 288 GLY A O 1
ATOM 2196 N N . VAL A 1 289 ? 5.786 4.458 25.189 1.00 89.88 289 VAL A N 1
ATOM 2197 C CA . VAL A 1 289 ? 6.063 5.267 26.383 1.00 89.88 289 VAL A CA 1
ATOM 2198 C C . VAL A 1 289 ? 5.374 6.622 26.244 1.00 89.88 289 VAL A C 1
ATOM 2200 O O . VAL A 1 289 ? 5.448 7.244 25.185 1.00 89.88 289 VAL A O 1
ATOM 2203 N N . VAL A 1 290 ? 4.711 7.073 27.307 1.00 86.94 290 VAL A N 1
ATOM 2204 C CA . VAL A 1 290 ? 4.077 8.395 27.403 1.00 86.94 290 VAL A CA 1
ATOM 2205 C C . VAL A 1 290 ? 4.582 9.137 28.632 1.00 86.94 290 VAL A C 1
ATOM 2207 O O . VAL A 1 290 ? 4.893 8.514 29.648 1.00 86.94 290 VAL A O 1
ATOM 2210 N N . ASP A 1 291 ? 4.650 10.463 28.549 1.00 85.38 291 ASP A N 1
ATOM 2211 C CA . ASP A 1 291 ? 4.934 11.307 29.708 1.00 85.38 291 ASP A CA 1
ATOM 2212 C C . ASP A 1 291 ? 3.663 11.433 30.575 1.00 85.38 291 ASP A C 1
ATOM 2214 O O . ASP A 1 291 ? 2.567 11.681 30.072 1.00 85.38 291 ASP A O 1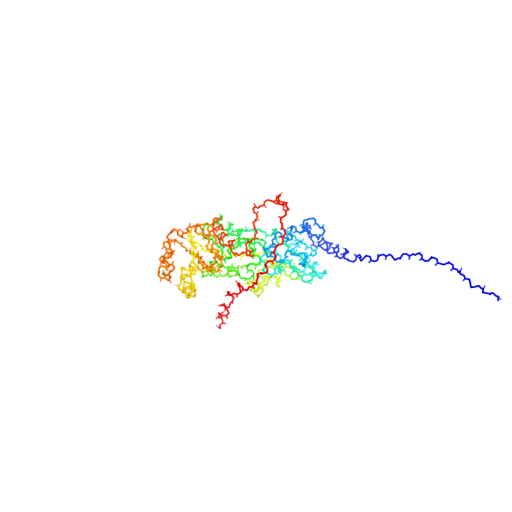
ATOM 2218 N N . THR A 1 292 ? 3.789 11.260 31.890 1.00 69.00 292 THR A N 1
ATOM 2219 C CA . THR A 1 292 ? 2.686 11.288 32.867 1.00 69.00 292 THR A CA 1
ATOM 2220 C C . THR A 1 292 ? 2.447 12.700 33.407 1.00 69.00 292 THR A C 1
ATOM 2222 O O . THR A 1 292 ? 2.427 12.893 34.617 1.00 69.00 292 THR A O 1
ATOM 2225 N N . GLY A 1 293 ? 2.356 13.696 32.519 1.00 57.78 293 GLY A N 1
ATOM 2226 C CA . GLY A 1 293 ? 2.379 15.133 32.834 1.00 57.78 293 GLY A CA 1
ATOM 2227 C C . GLY A 1 293 ? 1.781 15.553 34.193 1.00 57.78 293 GLY A C 1
ATOM 2228 O O . GLY A 1 293 ? 0.642 15.231 34.513 1.00 57.78 293 GLY A O 1
ATOM 2229 N N . SER A 1 294 ? 2.596 16.304 34.946 1.00 47.38 294 SER A N 1
ATOM 2230 C CA . SER A 1 294 ? 2.344 16.966 36.237 1.00 47.38 294 SER A CA 1
ATOM 2231 C C . SER A 1 294 ? 0.936 17.560 36.374 1.00 47.38 294 SER A C 1
ATOM 2233 O O . SER A 1 294 ? 0.579 18.514 35.683 1.00 47.38 294 SER A O 1
ATOM 2235 N N . SER A 1 295 ? 0.171 17.067 37.346 1.00 45.69 295 SER A N 1
ATOM 2236 C CA . SER A 1 295 ? -0.853 17.870 38.008 1.00 45.69 295 SER A CA 1
ATOM 2237 C C . SER A 1 295 ? -0.150 18.966 38.824 1.00 45.69 295 SER A C 1
ATOM 2239 O O . SER A 1 295 ? 0.603 18.653 39.743 1.00 45.69 295 SER A O 1
ATOM 2241 N N . ASN A 1 296 ? -0.405 20.237 38.504 1.00 42.00 296 ASN A N 1
ATOM 2242 C CA . ASN A 1 296 ? -0.020 21.425 39.286 1.00 42.00 296 ASN A CA 1
ATOM 2243 C C . ASN A 1 296 ? 1.472 21.818 39.326 1.00 42.00 296 ASN A C 1
ATOM 2245 O O . ASN A 1 296 ? 2.040 22.040 40.395 1.00 42.00 296 ASN A O 1
ATOM 2249 N N . GLY A 1 297 ? 2.093 22.022 38.159 1.00 43.47 297 GLY A N 1
ATOM 2250 C CA . GLY A 1 297 ? 3.141 23.048 37.981 1.00 43.47 297 GLY A CA 1
ATOM 2251 C C . GLY A 1 297 ? 4.473 22.859 38.721 1.00 43.47 297 GLY A C 1
ATOM 2252 O O . GLY A 1 297 ? 5.364 23.691 38.586 1.00 43.47 297 GLY A O 1
ATOM 2253 N N . THR A 1 298 ? 4.662 21.762 39.446 1.00 42.84 298 THR A N 1
ATOM 2254 C CA . THR A 1 298 ? 5.932 21.396 40.078 1.00 42.84 298 THR A CA 1
ATOM 2255 C C . THR A 1 298 ? 6.430 20.103 39.444 1.00 42.84 298 THR A C 1
ATOM 2257 O O . THR A 1 298 ? 5.823 19.038 39.555 1.00 42.84 298 THR A O 1
ATOM 2260 N N . ARG A 1 299 ? 7.531 20.207 38.690 1.00 49.50 299 ARG A N 1
ATOM 2261 C CA . ARG A 1 299 ? 8.204 19.057 38.076 1.00 49.50 299 ARG A CA 1
ATOM 2262 C C . ARG A 1 299 ? 8.951 18.282 39.159 1.00 49.50 299 ARG A C 1
ATOM 2264 O O . ARG A 1 299 ? 10.121 18.550 39.408 1.00 49.50 299 ARG A O 1
ATOM 2271 N N . ILE A 1 300 ? 8.286 17.309 39.772 1.00 44.84 300 ILE A N 1
ATOM 2272 C CA . ILE A 1 300 ? 8.945 16.283 40.583 1.00 44.84 300 ILE A CA 1
ATOM 2273 C C . ILE A 1 300 ? 9.010 15.008 39.731 1.00 44.84 300 ILE A C 1
ATOM 2275 O O . ILE A 1 300 ? 8.035 14.275 39.611 1.00 44.84 300 ILE A O 1
ATOM 2279 N N . GLY A 1 301 ? 10.164 14.780 39.097 1.00 52.56 301 GLY A N 1
ATOM 2280 C CA . GLY A 1 301 ? 10.483 13.555 38.352 1.00 52.56 301 GLY A CA 1
ATOM 2281 C C . GLY A 1 301 ? 10.055 13.526 36.878 1.00 52.56 301 GLY A C 1
ATOM 2282 O O . GLY A 1 301 ? 9.026 14.065 36.477 1.00 52.56 301 GLY A O 1
ATOM 2283 N N . SER A 1 302 ? 10.864 12.864 36.044 1.00 56.41 302 SER A N 1
ATOM 2284 C CA . SER A 1 302 ? 10.606 12.614 34.617 1.00 56.41 302 SER A CA 1
ATOM 2285 C C . SER A 1 302 ? 9.555 11.514 34.418 1.00 56.41 302 SER A C 1
ATOM 2287 O O . SER A 1 302 ? 9.841 10.500 33.779 1.00 56.41 302 SER A O 1
ATOM 2289 N N . GLY A 1 303 ? 8.384 11.660 35.046 1.00 71.12 303 GLY A N 1
ATOM 2290 C CA . GLY A 1 303 ? 7.347 10.634 35.094 1.00 71.12 303 GLY A CA 1
ATOM 2291 C C . GLY A 1 303 ? 6.987 10.164 33.687 1.00 71.12 303 GLY A C 1
ATOM 2292 O O . GLY A 1 303 ? 6.348 10.877 32.920 1.00 71.12 303 GLY A O 1
ATOM 2293 N N . ARG A 1 304 ? 7.463 8.977 33.324 1.00 87.38 304 ARG A N 1
ATOM 2294 C CA . ARG A 1 304 ? 7.140 8.280 32.084 1.00 87.38 304 ARG A CA 1
ATOM 2295 C C . ARG A 1 304 ? 6.513 6.962 32.467 1.00 87.38 304 ARG A C 1
ATOM 2297 O O . ARG A 1 304 ? 6.975 6.302 33.394 1.00 87.38 304 ARG A O 1
ATOM 2304 N N . THR A 1 305 ? 5.480 6.571 31.744 1.00 91.19 305 THR A N 1
ATOM 2305 C CA . THR A 1 305 ? 4.830 5.276 31.928 1.00 91.19 305 THR A CA 1
ATOM 2306 C C . THR A 1 305 ? 4.659 4.589 30.585 1.00 91.19 305 THR A C 1
ATOM 2308 O O . THR A 1 305 ? 4.671 5.228 29.529 1.00 91.19 305 THR A O 1
ATOM 2311 N N . VAL A 1 306 ? 4.511 3.270 30.621 1.00 91.75 306 VAL A N 1
ATOM 2312 C CA . VAL A 1 306 ? 4.115 2.500 29.444 1.00 91.75 306 VAL A CA 1
ATOM 2313 C C . VAL A 1 306 ? 2.600 2.597 29.304 1.00 91.75 306 VAL A C 1
ATOM 2315 O O . VAL A 1 306 ? 1.863 2.488 30.284 1.00 91.75 306 VAL A O 1
ATOM 2318 N N . GLN A 1 307 ? 2.140 2.811 28.077 1.00 91.94 307 GLN A N 1
ATOM 2319 C CA . GLN A 1 307 ? 0.732 2.818 27.719 1.00 91.94 307 GLN A CA 1
ATOM 2320 C C . GLN A 1 307 ? 0.463 1.761 26.648 1.00 91.94 307 GLN A C 1
ATOM 2322 O O . GLN A 1 307 ? 1.111 1.752 25.598 1.00 91.94 307 GLN A O 1
ATOM 2327 N N . ALA A 1 308 ? -0.524 0.912 26.917 1.00 92.44 308 ALA A N 1
ATOM 2328 C CA . ALA A 1 308 ? -1.149 0.026 25.951 1.00 92.44 308 ALA A CA 1
ATOM 2329 C C . ALA A 1 308 ? -2.352 0.743 25.325 1.00 92.44 308 ALA A C 1
ATOM 2331 O O . ALA A 1 308 ? -3.213 1.267 26.031 1.00 92.44 308 ALA A O 1
ATOM 2332 N N . THR A 1 309 ? -2.410 0.786 23.998 1.00 90.94 309 THR A N 1
ATOM 2333 C CA . THR A 1 309 ? -3.520 1.361 23.238 1.00 90.94 309 THR A CA 1
ATOM 2334 C C . THR A 1 309 ? -4.164 0.275 22.390 1.00 90.94 309 THR A C 1
ATOM 2336 O O . THR A 1 309 ? -3.536 -0.253 21.472 1.00 90.94 309 THR A O 1
ATOM 2339 N N . PHE A 1 310 ? -5.419 -0.037 22.692 1.00 90.69 310 PHE A N 1
ATOM 2340 C CA . PHE A 1 310 ? -6.253 -0.993 21.979 1.00 90.69 310 P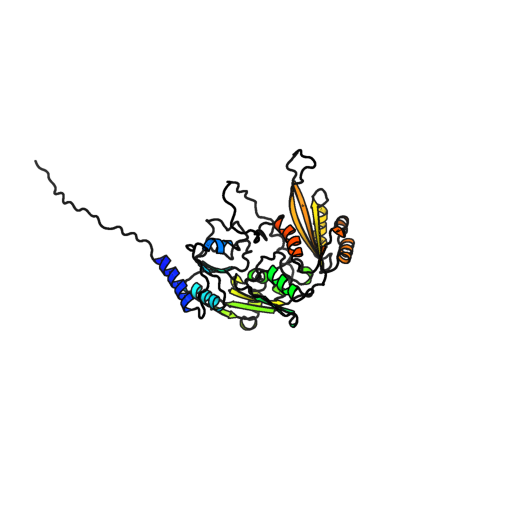HE A CA 1
ATOM 2341 C C . PHE A 1 310 ? -7.098 -0.236 20.958 1.00 90.69 310 PHE A C 1
ATOM 2343 O O . PHE A 1 310 ? -7.901 0.618 21.324 1.00 90.69 310 PHE A O 1
ATOM 2350 N N . THR A 1 311 ? -6.898 -0.520 19.675 1.00 88.69 311 THR A N 1
ATOM 2351 C CA . THR A 1 311 ? -7.678 0.059 18.576 1.00 88.69 311 THR A CA 1
ATOM 2352 C C . THR A 1 311 ? -8.551 -1.014 17.967 1.00 88.69 311 THR A C 1
ATOM 2354 O O . THR A 1 311 ? -8.040 -2.036 17.505 1.00 88.69 311 THR A O 1
ATOM 2357 N N . THR A 1 312 ? -9.856 -0.777 17.938 1.00 89.94 312 THR A N 1
ATOM 2358 C CA . THR A 1 312 ? -10.817 -1.708 17.362 1.00 89.94 312 THR A CA 1
ATOM 2359 C C . THR A 1 312 ? -11.345 -1.201 16.028 1.00 89.94 312 THR A C 1
ATOM 2361 O O . THR A 1 312 ? -11.584 -0.008 15.847 1.00 89.94 312 THR A O 1
ATOM 2364 N N . LEU A 1 313 ? -11.534 -2.122 15.087 1.00 92.31 313 LEU A N 1
ATOM 2365 C CA . LEU A 1 313 ? -12.427 -1.936 13.948 1.00 92.31 313 LEU A CA 1
ATOM 2366 C C . LEU A 1 313 ? -13.451 -3.059 13.996 1.00 92.31 313 LEU A C 1
ATOM 2368 O O . LEU A 1 313 ? -13.080 -4.232 13.940 1.00 92.31 313 LEU A O 1
ATOM 2372 N N . PHE A 1 314 ? -14.721 -2.684 14.073 1.00 95.19 314 PHE A N 1
ATOM 2373 C CA . PHE A 1 314 ? -15.841 -3.601 14.012 1.00 95.19 314 PHE A CA 1
ATOM 2374 C C . PHE A 1 314 ? -16.687 -3.324 12.777 1.00 95.19 314 PHE A C 1
ATOM 2376 O O . PHE A 1 314 ? -17.130 -2.197 12.544 1.00 95.19 314 PHE A O 1
ATOM 2383 N N . LEU A 1 315 ? -16.932 -4.365 11.987 1.00 95.75 315 LEU A N 1
ATOM 2384 C CA . LEU A 1 315 ? -17.802 -4.303 10.817 1.00 95.75 315 LEU A CA 1
ATOM 2385 C C . LEU A 1 315 ? -19.275 -4.430 11.236 1.00 95.75 315 LEU A C 1
ATOM 2387 O O . LEU A 1 315 ? -19.948 -5.399 10.889 1.00 95.75 315 LEU A O 1
ATOM 2391 N N . GLY A 1 316 ? -19.753 -3.422 11.966 1.00 96.00 316 GLY A N 1
ATOM 2392 C CA . GLY A 1 316 ? -21.125 -3.292 12.445 1.00 96.00 316 GLY A CA 1
ATOM 2393 C C . GLY A 1 316 ? -21.310 -2.080 13.373 1.00 96.00 316 GLY A C 1
ATOM 2394 O O . GLY A 1 316 ? -20.366 -1.302 13.566 1.00 96.00 316 GLY A O 1
ATOM 2395 N N . PRO A 1 317 ? -22.514 -1.909 13.948 1.00 95.56 317 PRO A N 1
ATOM 2396 C CA . PRO A 1 317 ? -22.827 -0.825 14.877 1.00 95.56 317 PRO A CA 1
ATOM 2397 C C . PRO A 1 317 ? -22.169 -1.020 16.254 1.00 95.56 317 PRO A C 1
ATOM 2399 O O . PRO A 1 317 ? -21.808 -2.133 16.648 1.00 95.56 317 PRO A O 1
ATOM 2402 N N . ALA A 1 318 ? -22.056 0.069 17.007 1.00 94.62 318 ALA A N 1
ATOM 2403 C CA . ALA A 1 318 ? -21.413 0.141 18.312 1.00 94.62 318 ALA A CA 1
ATOM 2404 C C . ALA A 1 318 ? -22.139 -0.700 19.362 1.00 94.62 318 ALA A C 1
ATOM 2406 O O . ALA A 1 318 ? -21.495 -1.336 20.189 1.00 94.62 318 ALA A O 1
ATOM 2407 N N . THR A 1 319 ? -23.467 -0.780 19.283 1.00 94.75 319 THR A N 1
ATOM 2408 C CA . THR A 1 319 ? -24.281 -1.601 20.191 1.00 94.75 319 THR A CA 1
ATOM 2409 C C . THR A 1 319 ? -23.889 -3.078 20.141 1.00 94.75 319 THR A C 1
ATOM 2411 O O . THR A 1 319 ? -23.750 -3.719 21.177 1.00 94.75 319 THR A O 1
ATOM 2414 N N . GLN A 1 320 ? -23.643 -3.612 18.942 1.00 94.94 320 GLN A N 1
ATOM 2415 C CA . GLN A 1 320 ? -23.176 -4.988 18.761 1.00 94.94 320 GLN A CA 1
ATOM 2416 C C . GLN A 1 320 ? -21.717 -5.154 19.188 1.00 94.94 320 GLN A C 1
ATOM 2418 O O . GLN A 1 320 ? -21.361 -6.183 19.757 1.00 94.94 320 GLN A O 1
ATOM 2423 N N . LEU A 1 321 ? -20.873 -4.146 18.939 1.00 94.38 321 LEU A N 1
ATOM 2424 C CA . LEU A 1 321 ? -19.492 -4.160 19.412 1.00 94.38 321 LEU A CA 1
ATOM 2425 C C . LEU A 1 321 ? -19.438 -4.272 20.939 1.00 94.38 321 LEU A C 1
ATOM 2427 O O . LEU A 1 321 ? -18.741 -5.146 21.443 1.00 94.38 321 LEU A O 1
ATOM 2431 N N . LEU A 1 322 ? -20.200 -3.450 21.664 1.00 93.69 322 LEU A N 1
ATOM 2432 C CA . LEU A 1 322 ? -20.247 -3.488 23.127 1.00 93.69 322 LEU A CA 1
ATOM 2433 C C . LEU A 1 322 ? -20.688 -4.863 23.646 1.00 93.69 322 LEU A C 1
ATOM 2435 O O . LEU A 1 322 ? -19.989 -5.434 24.472 1.00 93.69 322 LEU A O 1
ATOM 2439 N N . GLN A 1 323 ? -21.734 -5.467 23.070 1.00 93.44 323 GLN A N 1
ATOM 2440 C CA . GLN A 1 323 ? -22.171 -6.829 23.429 1.00 93.44 323 GLN A CA 1
ATOM 2441 C C . GLN A 1 323 ? -21.086 -7.895 23.204 1.00 93.44 323 GLN A C 1
ATOM 2443 O O . GLN A 1 323 ? -20.935 -8.841 23.981 1.00 93.44 323 GLN A O 1
ATOM 2448 N N . VAL A 1 324 ? -20.326 -7.780 22.109 1.00 93.19 324 VAL A N 1
ATOM 2449 C CA . VAL A 1 324 ? -19.203 -8.687 21.838 1.00 93.19 324 VAL A CA 1
ATOM 2450 C C . VAL A 1 324 ? -18.097 -8.487 22.871 1.00 93.19 324 VAL A C 1
ATOM 2452 O O . VAL A 1 324 ? -17.550 -9.478 23.360 1.00 93.19 324 VAL A O 1
ATOM 2455 N N . MET A 1 325 ? -17.776 -7.236 23.204 1.00 91.94 325 MET A N 1
ATOM 2456 C CA . MET A 1 325 ? -16.746 -6.898 24.185 1.00 91.94 325 MET A CA 1
ATOM 2457 C C . MET A 1 325 ? -17.129 -7.371 25.586 1.00 91.94 325 MET A C 1
ATOM 2459 O O . MET A 1 325 ? -16.309 -8.029 26.214 1.00 91.94 325 MET A O 1
ATOM 2463 N N . GLU A 1 326 ? -18.376 -7.186 26.010 1.00 91.56 326 GLU A N 1
ATOM 2464 C CA . GLU A 1 326 ? -18.912 -7.707 27.275 1.00 91.56 326 GLU A CA 1
ATOM 2465 C C . GLU A 1 326 ? -18.730 -9.218 27.396 1.00 91.56 326 GLU A C 1
ATOM 2467 O O . GLU A 1 326 ? -18.204 -9.747 28.375 1.00 91.56 326 GLU A O 1
ATOM 2472 N N . LYS A 1 327 ? -19.090 -9.949 26.341 1.00 91.25 327 LYS A N 1
ATOM 2473 C CA . LYS A 1 327 ? -19.048 -11.411 26.373 1.00 91.25 327 LYS A CA 1
ATOM 2474 C C . LYS A 1 327 ? -17.638 -11.989 26.248 1.00 91.25 327 LYS A C 1
ATOM 2476 O O . LYS A 1 327 ? -17.387 -13.096 26.727 1.00 91.25 327 LYS A O 1
ATOM 2481 N N . LYS A 1 328 ? -16.750 -11.333 25.497 1.00 90.88 328 LYS A N 1
ATOM 2482 C CA . LYS A 1 328 ? -15.467 -11.921 25.061 1.00 90.88 328 LYS A CA 1
ATOM 2483 C C . LYS A 1 328 ? -14.243 -11.260 25.671 1.00 90.88 328 LYS A C 1
ATOM 2485 O O . LYS A 1 328 ? -13.202 -11.909 25.747 1.00 90.88 328 LYS A O 1
ATOM 2490 N N . PHE A 1 329 ? -14.360 -10.005 26.082 1.00 90.56 329 PHE A N 1
ATOM 2491 C CA . PHE A 1 329 ? -13.288 -9.235 26.696 1.00 90.56 329 PHE A CA 1
ATOM 2492 C C . PHE A 1 329 ? -13.829 -8.254 27.763 1.00 90.56 329 PHE A C 1
ATOM 2494 O O . PHE A 1 329 ? -13.593 -7.044 27.656 1.00 90.56 329 PHE A O 1
ATOM 2501 N N . PRO A 1 330 ? -14.552 -8.754 28.786 1.00 87.62 330 PRO A N 1
ATOM 2502 C CA . PRO A 1 330 ? -15.233 -7.919 29.782 1.00 87.62 330 PRO A CA 1
ATOM 2503 C C . PRO A 1 330 ? -14.276 -7.005 30.554 1.00 87.62 330 PRO A C 1
ATOM 2505 O O . PRO A 1 330 ? -14.632 -5.894 30.933 1.00 87.62 330 PRO A O 1
ATOM 2508 N N . GLU A 1 331 ? -13.023 -7.424 30.744 1.00 85.38 331 GLU A N 1
ATOM 2509 C CA . GLU A 1 331 ? -12.008 -6.617 31.423 1.00 85.38 331 GLU A CA 1
ATOM 2510 C C . GLU A 1 331 ? -11.716 -5.308 30.667 1.00 85.38 331 GLU A C 1
ATOM 2512 O O . GLU A 1 331 ? -11.432 -4.279 31.282 1.00 85.38 331 GLU A O 1
ATOM 2517 N N . LEU A 1 332 ? -11.819 -5.327 29.331 1.00 77.06 332 LEU A N 1
ATOM 2518 C CA . LEU A 1 332 ? -11.690 -4.126 28.507 1.00 77.06 332 LEU A CA 1
ATOM 2519 C C . LEU A 1 332 ? -13.012 -3.345 28.426 1.00 77.06 332 LEU A C 1
ATOM 2521 O O . LEU A 1 332 ? -12.972 -2.121 28.315 1.00 77.06 332 LEU A O 1
ATOM 2525 N N . GLU A 1 333 ? -14.160 -4.020 28.531 1.00 64.88 333 GLU A N 1
ATOM 2526 C CA . GLU A 1 333 ? -15.487 -3.391 28.575 1.00 64.88 333 GLU A CA 1
ATOM 2527 C C . GLU A 1 333 ? -15.690 -2.514 29.817 1.00 64.88 333 GLU A C 1
ATOM 2529 O O . GLU A 1 333 ? -16.222 -1.414 29.703 1.00 64.88 333 GLU A O 1
ATOM 2534 N N . LEU A 1 334 ? -15.148 -2.898 30.979 1.00 59.88 334 LEU A N 1
ATOM 2535 C CA . LEU A 1 334 ? -15.129 -2.029 32.169 1.00 59.88 334 LEU A CA 1
ATOM 2536 C C . LEU A 1 334 ? -14.469 -0.658 31.900 1.00 59.88 334 LEU A C 1
ATOM 2538 O O . LEU A 1 334 ? -14.645 0.287 32.671 1.00 59.88 334 LEU A O 1
ATOM 2542 N N . GLY A 1 335 ? -13.711 -0.532 30.804 1.00 65.12 335 GLY A N 1
ATOM 2543 C CA . GLY A 1 335 ? -13.187 0.728 30.288 1.00 65.12 335 GLY A CA 1
ATOM 2544 C C . GLY A 1 335 ? -13.745 1.190 28.939 1.00 65.12 335 GLY A C 1
ATOM 2545 O O . GLY A 1 335 ? -13.306 2.250 28.504 1.00 65.12 335 GLY A O 1
ATOM 2546 N N . MET A 1 336 ? -14.633 0.440 28.278 1.00 80.81 336 MET A N 1
ATOM 2547 C CA . MET A 1 336 ? -15.198 0.769 26.967 1.00 80.81 336 MET A CA 1
ATOM 2548 C C . MET A 1 336 ? -16.663 1.161 27.096 1.00 80.81 336 MET A C 1
ATOM 2550 O O . MET A 1 336 ? -17.511 0.355 27.462 1.00 80.81 336 MET A O 1
ATOM 2554 N N . LYS A 1 337 ? -16.979 2.392 26.719 1.00 84.25 337 LYS A N 1
ATOM 2555 C CA . LYS A 1 337 ? -18.339 2.918 26.751 1.00 84.25 337 LYS A CA 1
ATOM 2556 C C . LYS A 1 337 ? -18.817 3.286 25.354 1.00 84.25 337 LYS A C 1
ATOM 2558 O O . LYS A 1 337 ? -18.046 3.382 24.398 1.00 84.25 337 LYS A O 1
ATOM 2563 N N . GLN A 1 338 ? -20.111 3.575 25.245 1.00 84.62 338 GLN A N 1
ATOM 2564 C CA . GLN A 1 338 ? -20.705 4.096 24.012 1.00 84.62 338 GLN A CA 1
ATOM 2565 C C . GLN A 1 338 ? -20.004 5.382 23.531 1.00 84.62 338 GLN A C 1
ATOM 2567 O O . GLN A 1 338 ? -19.847 5.575 22.331 1.00 84.62 338 GLN A O 1
ATOM 2572 N N . GLU A 1 339 ? -19.539 6.233 24.452 1.00 85.25 339 GLU A N 1
ATOM 2573 C CA . GLU A 1 339 ? -18.783 7.461 24.150 1.00 85.25 339 GLU A CA 1
ATOM 2574 C C . GLU A 1 339 ? -17.408 7.202 23.508 1.00 85.25 339 GLU A C 1
ATOM 2576 O O . GLU A 1 339 ? -16.921 8.032 22.740 1.00 85.25 339 GLU A O 1
ATOM 2581 N N . ASP A 1 340 ? -16.822 6.024 23.742 1.00 85.19 340 ASP A N 1
ATOM 2582 C CA . ASP A 1 340 ? -15.557 5.596 23.134 1.00 85.19 340 ASP A CA 1
ATOM 2583 C C . ASP A 1 340 ? -15.751 4.988 21.737 1.00 85.19 340 ASP A C 1
ATOM 2585 O O . ASP A 1 340 ? -14.774 4.665 21.051 1.00 85.19 340 ASP A O 1
ATOM 2589 N N . CYS A 1 341 ? -17.001 4.789 21.312 1.00 89.69 341 CYS A N 1
ATOM 2590 C CA . CYS A 1 341 ? -17.358 4.182 20.039 1.00 89.69 341 CYS A CA 1
ATOM 2591 C C . CYS A 1 341 ? -17.720 5.252 19.013 1.00 89.69 341 CYS A C 1
ATOM 2593 O O . CYS A 1 341 ? -18.659 6.026 19.187 1.00 89.69 341 CYS A O 1
ATOM 2595 N N . LYS A 1 342 ? -17.023 5.248 17.877 1.00 90.69 342 LYS A N 1
ATOM 2596 C CA . LYS A 1 342 ? -17.339 6.122 16.750 1.00 90.69 342 LYS A CA 1
ATOM 2597 C C . LYS A 1 342 ? -17.883 5.311 15.584 1.00 90.69 342 LYS A C 1
ATOM 2599 O O . LYS A 1 342 ? -17.127 4.628 14.891 1.00 90.69 342 LYS A O 1
ATOM 2604 N N . GLU A 1 343 ? -19.184 5.436 15.354 1.00 91.19 343 GLU A N 1
ATOM 2605 C CA . GLU A 1 343 ? -19.857 4.901 14.173 1.00 91.19 343 GLU A CA 1
ATOM 2606 C C . GLU A 1 343 ? -19.641 5.800 12.952 1.00 91.19 343 GLU A C 1
ATOM 2608 O O . GLU A 1 343 ? -19.713 7.029 13.031 1.00 91.19 343 GLU A O 1
ATOM 2613 N N . MET A 1 344 ? -19.354 5.193 11.804 1.00 88.62 344 MET A N 1
ATOM 2614 C CA . MET A 1 344 ? -19.152 5.897 10.536 1.00 88.62 344 MET A CA 1
ATOM 2615 C C . MET A 1 344 ? -19.196 4.934 9.349 1.00 88.62 344 MET A C 1
ATOM 2617 O O . MET A 1 344 ? -19.229 3.723 9.521 1.00 88.62 344 MET A O 1
ATOM 2621 N N . ARG A 1 345 ? -19.170 5.460 8.120 1.00 88.38 345 ARG A N 1
ATOM 2622 C CA . ARG A 1 345 ? -18.958 4.638 6.915 1.00 88.38 345 ARG A CA 1
ATOM 2623 C C . ARG A 1 345 ? -17.557 4.028 6.919 1.00 88.38 345 ARG A C 1
ATOM 2625 O O . ARG A 1 345 ? -16.637 4.657 7.435 1.00 88.38 345 ARG A O 1
ATOM 2632 N N . TRP A 1 346 ? -17.390 2.869 6.274 1.00 84.81 346 TRP A N 1
ATOM 2633 C CA . TRP A 1 346 ? -16.105 2.155 6.184 1.00 84.81 346 TRP A CA 1
ATOM 2634 C C . TRP A 1 346 ? -14.938 3.018 5.690 1.00 84.81 346 TRP A C 1
ATOM 2636 O O . TRP A 1 346 ? -13.827 2.908 6.206 1.00 84.81 346 TRP A O 1
ATOM 2646 N N . TRP A 1 347 ? -15.190 3.905 4.727 1.00 77.69 347 TRP A N 1
ATOM 2647 C CA . TRP A 1 347 ? -14.250 4.958 4.374 1.00 77.69 347 TRP A CA 1
ATOM 2648 C C . TRP A 1 347 ? -14.892 6.326 4.554 1.00 77.69 347 TRP A C 1
ATOM 2650 O O . TRP A 1 347 ? -15.976 6.622 4.049 1.00 77.69 347 TRP A O 1
ATOM 2660 N N . ASN A 1 348 ? -14.184 7.173 5.287 1.00 66.00 348 ASN A N 1
ATOM 2661 C CA . ASN A 1 348 ? -14.476 8.581 5.465 1.00 66.00 348 ASN A CA 1
ATOM 2662 C C . ASN A 1 348 ? -13.126 9.289 5.640 1.00 66.00 348 ASN A C 1
ATOM 2664 O O . ASN A 1 348 ? -12.232 8.752 6.297 1.00 66.00 348 ASN A O 1
ATOM 2668 N N . GLN A 1 349 ? -12.966 10.509 5.127 1.00 54.81 349 GLN A N 1
ATOM 2669 C CA . GLN A 1 349 ? -11.785 11.336 5.415 1.00 54.81 349 GLN A CA 1
ATOM 2670 C C . GLN A 1 349 ? -11.524 11.463 6.933 1.00 54.81 349 GLN A C 1
ATOM 2672 O O . GLN A 1 349 ? -10.380 11.567 7.377 1.00 54.81 349 GLN A O 1
ATOM 2677 N N . ASN A 1 350 ? -12.576 11.366 7.752 1.00 50.72 350 ASN A N 1
ATOM 2678 C CA . ASN A 1 350 ? -12.480 11.340 9.209 1.00 50.72 350 ASN A CA 1
ATOM 2679 C C . ASN A 1 350 ? -11.937 10.023 9.793 1.00 50.72 350 ASN A C 1
ATOM 2681 O O . ASN A 1 350 ? -11.332 10.081 10.859 1.00 50.72 350 ASN A O 1
ATOM 2685 N N . ILE A 1 351 ? -12.097 8.869 9.125 1.00 57.41 351 ILE A N 1
ATOM 2686 C CA . ILE A 1 351 ? -11.406 7.620 9.508 1.00 57.41 351 ILE A CA 1
ATOM 2687 C C . ILE A 1 351 ? -9.913 7.821 9.368 1.00 57.41 351 ILE A C 1
ATOM 2689 O O . ILE A 1 351 ? -9.174 7.493 10.291 1.00 57.41 351 ILE A O 1
ATOM 2693 N N . HIS A 1 352 ? -9.476 8.427 8.260 1.00 52.44 352 HIS A N 1
ATOM 2694 C CA . HIS A 1 352 ? -8.075 8.764 8.106 1.00 52.44 352 HIS A CA 1
ATOM 2695 C C . HIS A 1 352 ? -7.622 9.692 9.226 1.00 52.44 352 HIS A C 1
ATOM 2697 O O . HIS A 1 352 ? -6.639 9.363 9.853 1.00 52.44 352 HIS A O 1
ATOM 2703 N N . LYS A 1 353 ? -8.337 10.769 9.575 1.00 51.22 353 LYS A N 1
ATOM 2704 C CA . LYS A 1 353 ? -7.946 11.621 10.720 1.00 51.22 353 LYS A CA 1
ATOM 2705 C C . LYS A 1 353 ? -7.907 10.860 12.050 1.00 51.22 353 LYS A C 1
ATOM 2707 O O . LYS A 1 353 ? -6.989 11.075 12.831 1.00 51.22 353 LYS A O 1
ATOM 2712 N N . THR A 1 354 ? -8.855 9.960 12.308 1.00 53.53 354 THR A N 1
ATOM 2713 C CA . THR A 1 354 ? -8.891 9.141 13.532 1.00 53.53 354 THR A CA 1
ATOM 2714 C C . THR A 1 354 ? -7.731 8.132 13.579 1.00 53.53 354 THR A C 1
ATOM 2716 O O . THR A 1 354 ? -7.054 8.036 14.599 1.00 53.53 354 THR A O 1
ATOM 2719 N N . ILE A 1 355 ? -7.426 7.457 12.467 1.00 51.00 355 ILE A N 1
ATOM 2720 C CA . ILE A 1 355 ? -6.301 6.514 12.326 1.00 51.00 355 ILE A CA 1
ATOM 2721 C C . ILE A 1 355 ? -4.950 7.248 12.215 1.00 51.00 355 ILE A C 1
ATOM 2723 O O . ILE A 1 355 ? -3.945 6.773 12.723 1.00 51.00 355 ILE A O 1
ATOM 2727 N N . LYS A 1 356 ? -4.900 8.427 11.595 1.00 47.31 356 LYS A N 1
ATOM 2728 C CA . LYS A 1 356 ? -3.720 9.298 11.453 1.00 47.31 356 LYS A CA 1
ATOM 2729 C C . LYS A 1 356 ? -3.346 9.886 12.801 1.00 47.31 356 LYS A C 1
ATOM 2731 O O . LYS A 1 356 ? -2.197 9.766 13.190 1.00 47.31 356 LYS A O 1
ATOM 2736 N N . LYS A 1 357 ? -4.316 10.382 13.579 1.00 47.91 357 LYS A N 1
ATOM 2737 C CA . LYS A 1 357 ? -4.098 10.766 14.982 1.00 47.91 357 LYS A CA 1
ATOM 2738 C C . LYS A 1 357 ? -3.540 9.587 15.794 1.00 47.91 357 LYS A C 1
ATOM 2740 O O . LYS A 1 357 ? -2.758 9.802 16.700 1.00 47.91 357 LYS A O 1
ATOM 2745 N N . PHE A 1 358 ? -3.854 8.343 15.439 1.00 43.81 358 PHE A N 1
ATOM 2746 C CA . PHE A 1 358 ? -3.250 7.154 16.046 1.00 43.81 358 PHE A CA 1
ATOM 2747 C C . PHE A 1 358 ? -1.824 6.841 15.529 1.00 43.81 358 PHE A C 1
ATOM 2749 O O . PHE A 1 358 ? -0.926 6.601 16.332 1.00 43.81 358 PHE A O 1
ATOM 2756 N N . LEU A 1 359 ? -1.581 6.888 14.214 1.00 40.59 359 LEU A N 1
ATOM 2757 C CA . LEU A 1 359 ? -0.286 6.547 13.603 1.00 40.59 359 LEU A CA 1
ATOM 2758 C C . LEU A 1 359 ? 0.776 7.648 13.776 1.00 40.59 359 LEU A C 1
ATOM 2760 O O . LEU A 1 359 ? 1.941 7.344 14.032 1.00 40.59 359 LEU A O 1
ATOM 2764 N N . GLU A 1 360 ? 0.387 8.920 13.688 1.00 38.53 360 GLU A N 1
ATOM 2765 C CA . GLU A 1 360 ? 1.280 10.072 13.861 1.00 38.53 360 GLU A CA 1
ATOM 2766 C C . GLU A 1 360 ? 1.675 10.309 15.309 1.00 38.53 360 GLU A C 1
ATOM 2768 O O . GLU A 1 360 ? 2.785 10.771 15.556 1.00 38.53 360 GLU A O 1
ATOM 2773 N N . ILE A 1 361 ? 0.811 9.970 16.275 1.00 36.06 361 ILE A N 1
ATOM 2774 C CA . ILE A 1 361 ? 1.125 10.244 17.678 1.00 36.06 361 ILE A CA 1
ATOM 2775 C C . ILE A 1 361 ? 2.329 9.412 18.152 1.00 36.06 361 ILE A C 1
ATOM 2777 O O . ILE A 1 361 ? 2.985 9.860 19.089 1.00 36.06 361 ILE A O 1
ATOM 2781 N N . ARG A 1 362 ? 2.685 8.257 17.542 1.00 42.88 362 ARG A N 1
ATOM 2782 C CA . ARG A 1 362 ? 3.815 7.427 18.049 1.00 42.88 362 ARG A CA 1
ATOM 2783 C C . ARG A 1 362 ? 4.651 6.624 17.053 1.00 42.88 362 ARG A C 1
ATOM 2785 O O . ARG A 1 362 ? 5.652 6.063 17.495 1.00 42.88 362 ARG A O 1
ATOM 2792 N N . ASN A 1 363 ? 4.326 6.561 15.757 1.00 38.38 363 ASN A N 1
ATOM 2793 C CA . ASN A 1 363 ? 5.119 5.772 14.804 1.00 38.38 363 ASN A CA 1
ATOM 2794 C C . ASN A 1 363 ? 5.555 6.605 13.580 1.00 38.38 363 ASN A C 1
ATOM 2796 O O . ASN A 1 363 ? 4.913 6.557 12.526 1.00 38.38 363 ASN A O 1
ATOM 2800 N N . PRO A 1 364 ? 6.659 7.375 13.686 1.00 37.03 364 PRO A N 1
ATOM 2801 C CA . PRO A 1 364 ? 7.091 8.287 12.625 1.00 37.03 364 PRO A CA 1
ATOM 2802 C C . PRO A 1 364 ? 7.473 7.575 11.315 1.00 37.03 364 PRO A C 1
ATOM 2804 O O . PRO A 1 364 ? 7.531 8.210 10.267 1.00 37.03 364 PRO A O 1
ATOM 2807 N N . ILE A 1 365 ? 7.692 6.257 11.334 1.00 39.56 365 ILE A N 1
ATOM 2808 C CA . ILE A 1 365 ? 8.206 5.510 10.178 1.00 39.56 365 ILE A CA 1
ATOM 2809 C C . ILE A 1 365 ? 7.103 5.186 9.154 1.00 39.56 365 ILE A C 1
ATOM 2811 O O . ILE A 1 365 ? 7.369 5.196 7.957 1.00 39.56 365 ILE A O 1
ATOM 2815 N N . CYS A 1 366 ? 5.860 4.946 9.590 1.00 36.25 366 CYS A N 1
ATOM 2816 C CA . CYS A 1 366 ? 4.790 4.480 8.694 1.00 36.25 366 CYS A CA 1
ATOM 2817 C C . CYS A 1 366 ? 3.936 5.594 8.076 1.00 36.25 366 CYS A C 1
ATOM 2819 O O . CYS A 1 366 ? 3.160 5.311 7.167 1.00 36.25 366 CYS A O 1
ATOM 2821 N N . CYS A 1 367 ? 3.990 6.825 8.595 1.00 38.69 367 CYS A N 1
ATOM 2822 C CA . CYS A 1 367 ? 3.078 7.903 8.184 1.00 38.69 367 CYS A CA 1
ATOM 2823 C C . CYS A 1 367 ? 3.667 9.320 8.242 1.00 38.69 367 CYS A C 1
ATOM 2825 O O . CYS A 1 367 ? 2.948 10.249 7.880 1.00 38.69 367 CYS A O 1
ATOM 2827 N N . SER A 1 368 ? 4.921 9.539 8.671 1.00 38.06 368 SER A N 1
ATOM 2828 C CA . SER A 1 368 ? 5.413 10.917 8.831 1.00 38.06 368 SER A CA 1
ATOM 2829 C C . SER A 1 368 ? 5.847 11.547 7.503 1.00 38.06 368 SER A C 1
ATOM 2831 O O . SER A 1 368 ? 7.007 11.548 7.101 1.00 38.06 368 SER A O 1
ATOM 2833 N N . ARG A 1 369 ? 4.864 12.117 6.806 1.00 43.00 369 ARG A N 1
ATOM 2834 C CA . ARG A 1 369 ? 5.043 13.364 6.065 1.00 43.00 369 ARG A CA 1
ATOM 2835 C C . ARG A 1 369 ? 3.696 14.056 5.903 1.00 43.00 369 ARG A C 1
ATOM 2837 O O . ARG A 1 369 ? 2.801 13.542 5.236 1.00 43.00 369 ARG A O 1
ATOM 2844 N N . ASN A 1 370 ? 3.563 15.225 6.527 1.00 36.91 370 ASN A N 1
ATOM 2845 C CA . ASN A 1 370 ? 2.457 16.137 6.274 1.00 36.91 370 ASN A CA 1
ATOM 2846 C C . ASN A 1 370 ? 2.620 16.695 4.858 1.00 36.91 370 ASN A C 1
ATOM 2848 O O . ASN A 1 370 ? 3.570 17.420 4.586 1.00 36.91 370 ASN A O 1
ATOM 2852 N N . HIS A 1 371 ? 1.709 16.338 3.955 1.00 34.66 371 HIS A N 1
ATOM 2853 C CA . HIS A 1 371 ? 1.638 16.929 2.616 1.00 34.66 371 HIS A CA 1
ATOM 2854 C C . HIS A 1 371 ? 0.841 18.248 2.580 1.00 34.66 371 HIS A C 1
ATOM 2856 O O . HIS A 1 371 ? 0.701 18.825 1.508 1.00 34.66 371 HIS A O 1
ATOM 2862 N N . ASP A 1 372 ? 0.376 18.748 3.732 1.00 29.31 372 ASP A N 1
ATOM 2863 C CA . ASP A 1 372 ? -0.458 19.958 3.825 1.00 29.31 372 ASP A CA 1
ATOM 2864 C C . ASP A 1 372 ? 0.321 21.258 4.115 1.00 29.31 372 ASP A C 1
ATOM 2866 O O . ASP A 1 372 ? -0.294 22.309 4.276 1.00 29.31 372 ASP A O 1
ATOM 2870 N N . GLU A 1 373 ? 1.659 21.245 4.144 1.00 28.05 373 GLU A N 1
ATOM 2871 C CA . GLU A 1 373 ? 2.444 22.468 4.381 1.00 28.05 373 GLU A CA 1
ATOM 2872 C C . GLU A 1 373 ? 3.218 22.913 3.129 1.00 28.05 373 GLU A C 1
ATOM 2874 O O . GLU A 1 373 ? 4.186 22.302 2.678 1.00 28.05 373 GLU A O 1
ATOM 2879 N N . ASN A 1 374 ? 2.724 24.011 2.559 1.00 24.17 374 ASN A N 1
ATOM 2880 C CA . ASN A 1 374 ? 3.287 24.800 1.469 1.00 24.17 374 ASN A CA 1
ATOM 2881 C C . ASN A 1 374 ? 4.774 25.164 1.742 1.00 24.17 374 ASN A C 1
ATOM 2883 O O . ASN A 1 374 ? 5.061 25.769 2.777 1.00 24.17 374 ASN A O 1
ATOM 2887 N N . PRO A 1 375 ? 5.741 24.854 0.852 1.00 25.94 375 PRO A N 1
ATOM 2888 C CA . PRO A 1 375 ? 7.176 24.863 1.174 1.00 25.94 375 PRO A CA 1
ATOM 2889 C C . PRO A 1 375 ? 7.854 26.251 1.125 1.00 25.94 375 PRO A C 1
ATOM 2891 O O . PRO A 1 375 ? 8.994 26.365 0.680 1.00 25.94 375 PRO A O 1
ATOM 2894 N N . GLN A 1 376 ? 7.192 27.325 1.561 1.00 21.84 376 GLN A N 1
ATOM 2895 C CA . GLN A 1 376 ? 7.737 28.690 1.445 1.00 21.84 376 GLN A CA 1
ATOM 2896 C C . GLN A 1 376 ? 8.249 29.331 2.736 1.00 21.84 376 GLN A C 1
ATOM 2898 O O . GLN A 1 376 ? 8.834 30.408 2.664 1.00 21.84 376 GLN A O 1
ATOM 2903 N N . ILE A 1 377 ? 8.125 28.713 3.908 1.00 26.81 377 ILE A N 1
ATOM 2904 C CA . ILE A 1 377 ? 8.651 29.325 5.133 1.00 26.81 377 ILE A CA 1
ATOM 2905 C C . ILE A 1 377 ? 9.220 28.229 6.016 1.00 26.81 377 ILE A C 1
ATOM 2907 O O . ILE A 1 377 ? 8.458 27.444 6.548 1.00 26.81 377 ILE A O 1
ATOM 2911 N N . LEU A 1 378 ? 10.547 28.176 6.130 1.00 24.69 378 LEU A N 1
ATOM 2912 C CA . LEU A 1 378 ? 11.289 27.951 7.376 1.00 24.69 378 LEU A CA 1
ATOM 2913 C C . LEU A 1 378 ? 12.774 28.212 7.070 1.00 24.69 378 LEU A C 1
ATOM 2915 O O . LEU A 1 378 ? 13.518 27.351 6.603 1.00 24.69 378 LEU A O 1
ATOM 2919 N N . ARG A 1 379 ? 13.179 29.470 7.277 1.00 22.50 379 ARG A N 1
ATOM 2920 C CA . ARG A 1 379 ? 14.584 29.849 7.447 1.00 22.50 379 ARG A CA 1
ATOM 2921 C C . ARG A 1 379 ? 15.028 29.420 8.848 1.00 22.50 379 ARG A C 1
ATOM 2923 O O . ARG A 1 379 ? 14.334 29.739 9.800 1.00 22.50 379 ARG A O 1
ATOM 2930 N N . GLN A 1 380 ? 16.207 28.800 8.888 1.00 24.27 380 GLN A N 1
ATOM 2931 C CA . GLN A 1 380 ? 17.265 28.897 9.907 1.00 24.27 380 GLN A CA 1
ATOM 2932 C C . GLN A 1 380 ? 16.985 28.577 11.392 1.00 24.27 380 GLN A C 1
ATOM 2934 O O . GLN A 1 380 ? 16.082 29.127 12.010 1.00 24.27 380 GLN A O 1
ATOM 2939 N N . ASN A 1 381 ? 17.956 27.823 11.936 1.00 22.80 381 ASN A N 1
ATOM 2940 C CA . ASN A 1 381 ? 18.337 27.602 13.344 1.00 22.80 381 ASN A CA 1
ATOM 2941 C C . ASN A 1 381 ? 17.504 26.508 14.053 1.00 22.80 381 ASN A C 1
ATOM 2943 O O . ASN A 1 381 ? 16.287 26.501 13.952 1.00 22.80 381 ASN A O 1
ATOM 2947 N N . ASP A 1 382 ? 18.047 25.482 14.717 1.00 25.11 382 ASP A N 1
ATOM 2948 C CA . ASP A 1 382 ? 19.327 25.327 15.416 1.00 25.11 382 ASP A CA 1
ATOM 2949 C C . ASP A 1 382 ? 19.845 23.872 15.412 1.00 25.11 382 ASP A C 1
ATOM 2951 O O . ASP A 1 382 ? 19.160 22.915 15.047 1.00 25.11 382 ASP A O 1
ATOM 2955 N N . GLU A 1 383 ? 21.106 23.762 15.822 1.00 24.11 383 GLU A N 1
ATOM 2956 C CA . GLU A 1 383 ? 21.993 22.606 15.869 1.00 24.11 383 GLU A CA 1
ATOM 2957 C C . GLU A 1 383 ? 21.581 21.455 16.817 1.00 24.11 383 GLU A C 1
ATOM 2959 O O . GLU A 1 383 ? 20.957 21.638 17.856 1.00 24.11 383 GLU A O 1
ATOM 2964 N N . ASN A 1 384 ? 22.091 20.264 16.474 1.00 24.67 384 ASN A N 1
ATOM 2965 C CA . ASN A 1 384 ? 22.521 19.173 17.361 1.00 24.67 384 ASN A CA 1
ATOM 2966 C C . ASN A 1 384 ? 21.547 18.600 18.415 1.00 24.67 384 ASN A C 1
ATOM 2968 O O . ASN A 1 384 ? 21.520 19.030 19.561 1.00 24.67 384 ASN A O 1
ATOM 2972 N N . GLN A 1 385 ? 20.977 17.425 18.107 1.00 21.55 385 GLN A N 1
ATOM 2973 C CA . GLN A 1 385 ? 21.171 16.218 18.933 1.00 21.55 385 GLN A CA 1
ATOM 2974 C C . GLN A 1 385 ? 20.714 14.954 18.186 1.00 21.55 385 GLN A C 1
ATOM 2976 O O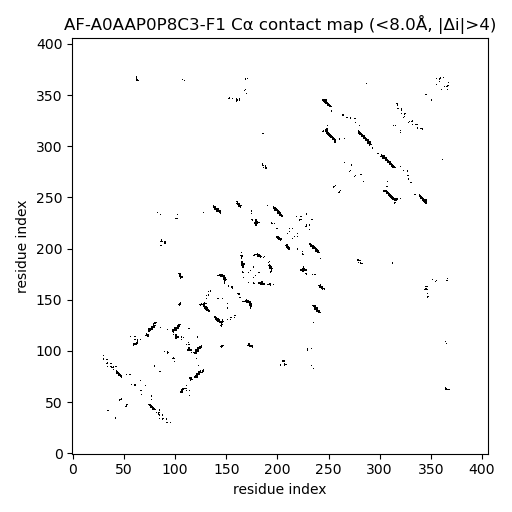 . GLN A 1 385 ? 19.527 14.676 18.022 1.00 21.55 385 GLN A O 1
ATOM 2981 N N . VAL A 1 386 ? 21.683 14.149 17.745 1.00 24.36 386 VAL A N 1
ATOM 2982 C CA . VAL A 1 386 ? 21.450 12.800 17.216 1.00 24.36 386 VAL A CA 1
ATOM 2983 C C . VAL A 1 386 ? 21.221 11.858 18.397 1.00 24.36 386 VAL A C 1
ATOM 2985 O O . VAL A 1 386 ? 22.171 11.380 19.011 1.00 24.36 386 VAL A O 1
ATOM 2988 N N . VAL A 1 387 ? 19.961 11.565 18.717 1.00 21.80 387 VAL A N 1
ATOM 2989 C CA . VAL A 1 387 ? 19.625 10.472 19.641 1.00 21.80 387 VAL A CA 1
ATOM 2990 C C . VAL A 1 387 ? 19.456 9.194 18.822 1.00 21.80 387 VAL A C 1
ATOM 2992 O O . VAL A 1 387 ? 18.430 8.984 18.175 1.00 21.80 387 VAL A O 1
ATOM 2995 N N . ARG A 1 388 ? 20.477 8.325 18.850 1.00 23.66 388 ARG A N 1
ATOM 2996 C CA . ARG A 1 388 ? 20.350 6.919 18.436 1.00 23.66 388 ARG A CA 1
ATOM 2997 C C . ARG A 1 388 ? 19.266 6.271 19.303 1.00 23.66 388 ARG A C 1
ATOM 2999 O O . ARG A 1 388 ? 19.434 6.172 20.514 1.00 23.66 388 ARG A O 1
ATOM 3006 N N . ARG A 1 389 ? 18.158 5.841 18.699 1.00 25.53 389 ARG A N 1
ATOM 3007 C CA . ARG A 1 389 ? 17.214 4.907 19.326 1.00 25.53 389 ARG A CA 1
ATOM 3008 C C . ARG A 1 389 ? 17.326 3.576 18.600 1.00 25.53 389 ARG A C 1
ATOM 3010 O O . ARG A 1 389 ? 17.106 3.520 17.391 1.00 25.53 389 ARG A O 1
ATOM 3017 N N . ASP A 1 390 ? 17.709 2.548 19.350 1.00 22.73 390 ASP A N 1
ATOM 3018 C CA . ASP A 1 390 ? 17.772 1.168 18.886 1.00 22.73 390 ASP A CA 1
ATOM 3019 C C . ASP A 1 390 ? 16.402 0.709 18.370 1.00 22.73 390 ASP A C 1
ATOM 3021 O O . ASP A 1 390 ? 15.368 0.841 19.029 1.00 22.73 390 ASP A O 1
ATOM 3025 N N . LEU A 1 391 ? 16.415 0.213 17.135 1.00 28.12 391 LEU A N 1
ATOM 3026 C CA . LEU A 1 391 ? 15.271 -0.259 16.365 1.00 28.12 391 LEU A CA 1
ATOM 3027 C C . LEU A 1 391 ? 15.130 -1.769 16.555 1.00 28.12 391 LEU A C 1
ATOM 3029 O O . LEU A 1 391 ? 15.656 -2.548 15.764 1.00 28.12 391 LEU A O 1
ATOM 3033 N N . THR A 1 392 ? 14.387 -2.185 17.579 1.00 24.16 392 THR A N 1
ATOM 3034 C CA . THR A 1 392 ? 14.108 -3.614 17.794 1.00 24.16 392 THR A CA 1
ATOM 3035 C C . THR A 1 392 ? 12.683 -3.867 18.272 1.00 24.16 392 THR A C 1
ATOM 3037 O O . THR A 1 392 ? 12.485 -4.617 19.213 1.00 24.16 392 THR A O 1
ATOM 3040 N N . LEU A 1 393 ? 11.653 -3.257 17.673 1.00 24.39 393 LEU A N 1
ATOM 3041 C CA . LEU A 1 393 ? 10.275 -3.568 18.093 1.00 24.39 393 LEU A CA 1
ATOM 3042 C C . LEU A 1 393 ? 9.211 -3.372 16.998 1.00 24.39 393 LEU A C 1
ATOM 3044 O O . LEU A 1 393 ? 8.189 -2.734 17.209 1.00 24.39 393 LEU A O 1
ATOM 3048 N N . THR A 1 394 ? 9.425 -3.980 15.826 1.00 26.12 394 THR A N 1
ATOM 3049 C CA . THR A 1 394 ? 8.334 -4.202 14.844 1.00 26.12 394 THR A CA 1
ATOM 3050 C C . THR A 1 394 ? 8.374 -5.595 14.190 1.00 26.12 394 THR A C 1
ATOM 3052 O O . THR A 1 394 ? 7.484 -5.948 13.425 1.00 26.12 394 THR A O 1
ATOM 3055 N N . CYS A 1 395 ? 9.347 -6.451 14.529 1.00 21.17 395 CYS A N 1
ATOM 3056 C CA . CYS A 1 395 ? 9.491 -7.790 13.933 1.00 21.17 395 CYS A CA 1
ATOM 3057 C C . CYS A 1 395 ? 8.598 -8.892 14.543 1.00 21.17 395 CYS A C 1
ATOM 3059 O O . CYS A 1 395 ? 8.725 -10.051 14.157 1.00 21.17 395 CYS A O 1
ATOM 3061 N N . MET A 1 396 ? 7.684 -8.589 15.469 1.00 22.34 396 MET A N 1
ATOM 3062 C CA . MET A 1 396 ? 6.974 -9.636 16.226 1.00 22.34 396 MET A CA 1
ATOM 3063 C C . MET A 1 396 ? 5.626 -10.104 15.650 1.00 22.34 396 MET A C 1
ATOM 3065 O O . MET A 1 396 ? 4.944 -10.886 16.301 1.00 22.34 396 MET A O 1
ATOM 3069 N N . VAL A 1 397 ? 5.250 -9.710 14.427 1.00 29.50 397 VAL A N 1
ATOM 3070 C CA . VAL A 1 397 ? 3.993 -10.183 13.795 1.00 29.50 397 VAL A CA 1
ATOM 3071 C C . VAL A 1 397 ? 4.219 -11.284 12.742 1.00 29.50 397 VAL A C 1
ATOM 3073 O O . VAL A 1 397 ? 3.282 -11.971 12.354 1.00 29.50 397 VAL A O 1
ATOM 3076 N N . VAL A 1 398 ? 5.463 -11.565 12.336 1.00 24.16 398 VAL A N 1
ATOM 3077 C CA . VAL A 1 398 ? 5.739 -12.554 11.266 1.00 24.16 398 VAL A CA 1
ATOM 3078 C C . VAL A 1 398 ? 5.904 -13.995 11.787 1.00 24.16 398 VAL A C 1
ATOM 3080 O O . VAL A 1 398 ? 5.854 -14.941 11.009 1.00 24.16 398 VAL A O 1
ATOM 3083 N N . ARG A 1 399 ? 6.018 -14.222 13.104 1.00 22.02 399 ARG A N 1
ATOM 3084 C CA . ARG A 1 399 ? 6.279 -15.573 13.652 1.00 22.02 399 ARG A CA 1
ATOM 3085 C C . ARG A 1 399 ? 5.050 -16.454 13.913 1.00 22.02 399 ARG A C 1
ATOM 3087 O O . ARG A 1 399 ? 5.231 -17.607 14.279 1.00 22.02 399 ARG A O 1
ATOM 3094 N N . SER A 1 400 ? 3.825 -15.959 13.716 1.00 24.67 400 SER A N 1
ATOM 3095 C CA . SER A 1 400 ? 2.600 -16.753 13.952 1.00 24.67 400 SER A CA 1
ATOM 3096 C C . SER A 1 400 ? 1.946 -17.318 12.681 1.00 24.67 400 SER A C 1
ATOM 3098 O O . SER A 1 400 ? 1.015 -18.107 12.782 1.00 24.67 400 SER A O 1
ATOM 3100 N N . LEU A 1 401 ? 2.434 -16.970 11.483 1.00 28.03 401 LEU A N 1
ATOM 3101 C CA . LEU A 1 401 ? 1.820 -17.398 10.213 1.00 28.03 401 LEU A CA 1
ATOM 3102 C C . LEU A 1 401 ? 2.536 -18.573 9.522 1.00 28.03 401 LEU A C 1
ATOM 3104 O O . LEU A 1 401 ? 2.011 -19.115 8.557 1.00 28.03 401 LEU A O 1
ATOM 3108 N N . THR A 1 402 ? 3.680 -19.041 10.035 1.00 25.19 402 THR A N 1
ATOM 3109 C CA . THR A 1 402 ? 4.406 -20.207 9.487 1.00 25.19 402 THR A CA 1
ATOM 3110 C C . THR A 1 402 ? 3.945 -21.562 10.036 1.00 25.19 402 THR A C 1
ATOM 3112 O O . THR A 1 402 ? 4.544 -22.576 9.701 1.00 25.19 402 THR A O 1
ATOM 3115 N N . SER A 1 403 ? 2.883 -21.618 10.848 1.00 25.72 403 SER A N 1
ATOM 3116 C CA . SER A 1 403 ? 2.300 -22.890 11.321 1.00 25.72 403 SER A CA 1
ATOM 3117 C C . SER A 1 403 ? 1.059 -23.336 10.533 1.00 25.72 403 SER A C 1
ATOM 3119 O O . SER A 1 403 ? 0.439 -24.335 10.892 1.00 25.72 403 SER A O 1
ATOM 3121 N N . ILE A 1 404 ? 0.672 -22.628 9.467 1.00 31.50 404 ILE A N 1
ATOM 3122 C CA . ILE A 1 404 ? -0.488 -22.993 8.642 1.00 31.50 404 ILE A CA 1
ATOM 3123 C C . ILE A 1 404 ? 0.014 -23.516 7.295 1.00 31.50 404 ILE A C 1
ATOM 3125 O O . ILE A 1 404 ? 0.108 -22.760 6.331 1.00 31.50 404 ILE A O 1
ATOM 3129 N N . ARG A 1 405 ? 0.385 -24.802 7.285 1.00 28.45 405 ARG A N 1
ATOM 3130 C CA . ARG A 1 405 ? 0.305 -25.797 6.190 1.00 28.45 405 ARG A CA 1
ATOM 3131 C C . ARG A 1 405 ? 1.271 -26.946 6.503 1.00 28.45 405 ARG A C 1
ATOM 3133 O O . ARG A 1 405 ? 2.432 -26.917 6.103 1.00 28.45 405 ARG A O 1
ATOM 3140 N N . ALA A 1 406 ? 0.762 -27.921 7.251 1.00 26.91 406 ALA A N 1
ATOM 3141 C CA . ALA A 1 406 ? 1.023 -29.326 6.965 1.00 26.91 406 ALA A CA 1
ATOM 3142 C C . ALA A 1 406 ? -0.130 -29.822 6.086 1.00 26.91 406 ALA A C 1
ATOM 3144 O O . ALA A 1 406 ? -1.260 -29.316 6.308 1.00 26.91 406 ALA A O 1
#

Secondary structure (DSSP, 8-state):
----------------------HHHHHHHHHHHHHHHH-SSPPPEEE-TTSTTHHHHHHHT---GGG-STTS---SEEEE-SSHHHHHHHHHHHHHTTPEEEEESS---TT-TTT--SS-EEEEE-TT---EEEETTTTEEEEETT-BHHHHHHHHHHH-TTEE----S-TTSBHHHHHHT----TTHHHH--GGGGEEEEEEE-TTS-EE-HHHHHHHHHHHTTTS-GGGT-EEEEEEEEPEE--S-EEEEEEEEEGGGTHHHHHHHHHHHHHHTS-TTEEEEEEEEEEE---SSS---S--EEEEEEEEEEESS-HHHHHHHHHHH-HHHHTT--GGGEEEE-SS-HHHHHHHHHHHHHH-HHHH---S-S-TT----------------SSGGGGGGSTTS--

Solvent-accessible surface area (backbone atoms only — not comparable to full-atom values): 23238 Å² total; per-residue (Å²): 141,79,89,84,84,88,84,80,90,76,87,85,81,82,80,90,72,78,82,71,78,63,64,68,60,52,57,52,51,52,48,54,50,43,36,58,74,50,28,97,55,81,77,58,56,74,34,36,79,87,40,90,58,29,62,58,62,64,48,71,45,56,32,44,65,87,63,68,46,87,86,45,54,71,50,63,31,42,32,46,36,78,50,70,59,45,50,26,21,48,48,48,36,29,62,74,70,72,36,44,80,26,61,20,37,30,33,69,40,88,82,41,57,36,66,42,55,99,57,69,25,35,28,43,32,28,69,62,33,46,59,71,49,74,38,77,90,76,39,29,31,44,35,21,16,19,24,25,42,40,57,53,48,50,57,40,41,76,76,32,65,43,45,43,70,42,35,55,82,49,41,67,39,10,43,41,59,38,30,10,54,22,24,59,34,70,44,28,74,63,72,35,34,30,27,78,34,54,78,40,40,35,34,29,37,94,82,33,48,80,26,42,44,84,75,53,32,68,67,52,56,54,43,38,43,41,69,35,35,82,83,66,37,50,69,49,28,39,29,34,45,52,40,85,41,49,66,38,20,18,37,33,71,48,76,28,36,61,94,60,51,25,64,60,54,53,61,52,43,71,64,26,54,78,75,50,52,61,49,53,47,30,65,47,78,46,78,48,80,43,74,61,73,68,84,79,90,55,89,78,69,89,51,64,44,51,30,39,34,42,37,38,37,29,68,31,54,49,74,59,50,51,56,49,30,50,75,52,40,42,83,56,32,82,73,55,50,75,89,49,43,48,71,39,47,76,66,45,79,64,52,50,52,58,51,42,59,57,40,63,72,76,41,60,62,78,62,57,67,82,88,85,68,77,94,81,79,83,81,83,88,84,82,87,81,90,76,88,72,88,87,82,86,77,78,84,74,69,79,76,65,81,77,78,79,130

Organism: NCBI:txid461633

InterPro domains:
  IPR006094 FAD linked oxidase, N-terminal [PF01565] (75-211)
  IPR016166 FAD-binding domain, PCMH-type [PS51387] (71-245)
  IPR016167 FAD-binding, type PCMH, subdomain 1 [G3DSA:3.30.43.10] (20-129)
  IPR016169 FAD-binding, type PCMH, subdomain 2 [G3DSA:3.30.465.10] (134-351)
  IPR036318 FAD-binding, type PCMH-like superfamily [SSF56176] (27-246)

Radius of gyration: 27.75 Å; Cα contacts (8 Å, |Δi|>4): 695; chains: 1; bounding box: 118×59×70 Å

Sequence (406 aa):
MESSSSFVILSVFISLFLLTSPCKASAQEDFLQCLASHSNQSMPQVYVPKSPSFLSVLQSSIYNLRFTSPATPKPQFIITPNHESQIQALVVCSKKHGLKITTRSGGHDFEGLSYRANVPFVLIDLVNFRTIDVNIRDNSAWVQAGATLGEVYYRIAEKSPVHGFPAGACPTVGVGGHISGGGFGLMVRKFGMAADHVLDARIINAKGEILDRKTMGEDLFWAIRGGGVTSFGVLLAWKIKLVPVPPTVTVSIIAKTLQQDATELVHKWQSVASYGVPNELSIALHIGVVDTGSSNGTRIGSGRTVQATFTTLFLGPATQLLQVMEKKFPELELGMKQEDCKEMRWWNQNIHKTIKKFLEIRNPICCSRNHDENPQILRQNDENQVVRRDLTLTCMVVRSLTSIRA

pLDDT: mean 80.37, std 24.83, range [21.17, 98.88]

Nearest PDB structures (foldseek):
  8ate-assembly1_A  TM=9.392E-01  e=1.350E-43  Citrus sinensis
  3vte-assembly1_A  TM=9.673E-01  e=2.186E-38  Cannabis sativa
  7yav-assembly2_A  TM=9.230E-01  e=4.469E-39  Morus alba
  6jqh-assembly2_B  TM=9.438E-01  e=6.618E-37  Morus alba
  3fw7-assembly1_A  TM=9.152E-01  e=8.713E-35  Eschscholzia californica

Foldseek 3Di:
DDDDDDDDDDDDDDDPDDCPDPVVVVLVVVLQVLLVVQDPDDAFDKDAPPDPCQLVVLCVQALQCVQSDPPFDFERIETADQDLSSQLSVLVSCVVSVAAEAEDALQLDLVSSNTGDPDHHYRHYPCNLADWADDVVQQKIKGWQNHFQLSNQVVNCVVDLFKDAAADLARSHTPNQQQQQQGHYQLCLPQNTNLSFFDKWWFQFSNSDTDIPVRCDVVLSVCSRRVGCSVGGGTTITIGRIDTFDSKKKKFKDKAWVVRVVVVLVVLCVVQQRPLADSQKHKDKDKDKDAPDDDPDDDDDRRITIMIMIMMIGRDDPVVVLVRCCVRPVVCSVVDDPVRMDMHGPDDVVSSVVVVCVCVVPPSSRHPDDPPDDPDDDDDDDDDDDDDDDPDPDPPPPPPPVVPDD

Mean predicted aligned error: 11.43 Å